Protein AF-0000000080329315 (afdb_homodimer)

Foldseek 3Di:
DDPLVVLLVVVVVLLPDPFQLLQVLQQLLLCVLVVLCVVLVDDLVRLCVVLVHDSVVNVCSNRSLDPAHDDLVSSLSSCVVSVPDPVSNVSSSSSNVSSRDDGPCVVDDCVLPPSQNVSVLSLQLQFQAKEKEEEAADPLLQADLLQQLLVLCVLCVPDDPVVSNVNSVVSPVSNCLCVDPSRHQYHYEYECVNLVDDTNHLVSSLVSLVSVLVSCPDPSYFYWYQYPPQPDADDDPFMKMWGHGPPSPQAIWIWGDDSPDIDIDRDNVVSVVVVVSSVSNQVNTDGRVVRSVVSVVSSCPPRNDD/DDPLVVLLVVVVVLLPDPFQLLQVLQQLLLCVLVVLCVVLVDDLVRLCVVLVHDSVVNVCSNRSLDPAHDDLVSSLSSCVVSVPDPVSNVSSSSSNVSSRDDGPCVVDDCVLPPSQNVSVLSLQLQFQAKEKEEEAADPLLQADLLQQLLVLCVLCVPDDPVVSNVNSVVSPVSNCLCVDPSRHQYHYEYECVNLVDDTNHLVSSLVSLVSVLVSCPPPSYFYWYQYPPQPDQDDDPFMKMWGHGPPSPQAIWIWGDDSPDIDIDRDNVVSVVVVVSSVSNQVNTDGRVVRSVVSVVSSCPPRNDD

pLDDT: mean 90.78, std 9.09, range [39.35, 98.6]

Nearest PDB structures (foldseek):
  3f52-assembly1_E  TM=7.637E-01  e=2.619E-02  Corynebacterium glutamicum
  2b5a-assembly1_A  TM=7.553E-01  e=3.337E-02  [Bacillus] caldolyticus
  8dtq-assembly1_B  TM=7.887E-01  e=7.981E-02  Staphylococcus aureus
  1r69-assembly1_A  TM=7.839E-01  e=3.414E-01  Phage 434
  3eus-assembly1_A  TM=7.585E-01  e=8.570E-01  Ruegeria pomeroyi

InterPro domains:
  IPR001387 Cro/C1-type, helix-turn-helix domain [PS50943] (33-89)
  IPR001387 Cro/C1-type, helix-turn-helix domain [SM00530] (32-89)
  IPR010982 Lambda repressor-like, DNA-binding domain superfamily [G3DSA:1.10.260.40] (23-92)
  IPR010982 Lambda repressor-like, DNA-binding domain superfamily [SSF47413] (23-92)
  IPR043917 Domain of unknown function DUF5753 [PF19054] (117-297)

Organism: NCBI:txid40318

Sequence (612 aa):
MSAASHRVSRLEPYLSRSEPAPTLLKMLVGVQLAGIREEAGLSQEQAARAAGFSAAKLSRIEAGKGRRPPAEADVRALLELYGADGHEASVLVALLQRAGEPGWWQRYDKRLMPEWFDRLVGLQEAAEAIRTFEIQYVPGLLQTRAYARAVVERGLPTASAAEAERRVELRMRRRELLLRPDAPRLWAIVDESVLLRVLGGAEVMREQLEHLVETARLPHVTVQIVPLDVTNASAPAIPVTYLRFGGLDLPDIVYLEHIRSAHFLEDREETEEYRVVLDRLADEALDPRASMALLRRTLKERYATRMSAASHRVSRLEPYLSRSEPAPTLLKMLVGVQLAGIREEAGLSQEQAARAAGFSAAKLSRIEAGKGRRPPAEADVRALLELYGADGHEASVLVALLQRAGEPGWWQRYDKRLMPEWFDRLVGLQEAAEAIRTFEIQYVPGLLQTRAYARAVVERGLPTASAAEAERRVELRMRRRELLLRPDAPRLWAIVDESVLLRVLGGAEVMREQLEHLVETARLPHVTVQIVPLDVTNASAPAIPVTYLRFGGLDLPDIVYLEHIRSAHFLEDREETEEYRVVLDRLADEALDPRASMALLRRTLKERYATR

Structure (mmCIF, N/CA/C/O backbone):
data_AF-0000000080329315-model_v1
#
loop_
_entity.id
_entity.type
_entity.pdbx_description
1 polymer 'DNA-binding protein'
#
loop_
_atom_site.group_PDB
_atom_site.id
_atom_site.type_symbol
_atom_site.label_atom_id
_atom_site.label_alt_id
_atom_site.label_comp_id
_atom_site.label_asym_id
_atom_site.label_entity_id
_atom_site.label_seq_id
_atom_site.pdbx_PDB_ins_code
_atom_site.Cartn_x
_atom_site.Cartn_y
_atom_site.Cartn_z
_atom_site.occupancy
_atom_site.B_iso_or_equiv
_atom_site.auth_seq_id
_atom_site.auth_comp_id
_atom_site.auth_asym_id
_atom_site.auth_atom_id
_atom_site.pdbx_PDB_model_num
ATOM 1 N N . MET A 1 1 ? 14.511 44.354 -3.21 1 39.35 1 MET A N 1
ATOM 2 C CA . MET A 1 1 ? 14.687 43.274 -2.244 1 39.35 1 MET A CA 1
ATOM 3 C C . MET A 1 1 ? 15.063 41.973 -2.945 1 39.35 1 MET A C 1
ATOM 5 O O . MET A 1 1 ? 14.362 41.529 -3.856 1 39.35 1 MET A O 1
ATOM 9 N N . SER A 1 2 ? 16.152 41.433 -2.776 1 49.77 2 SER A N 1
ATOM 10 C CA . SER A 1 2 ? 16.737 40.353 -3.564 1 49.77 2 SER A CA 1
ATOM 11 C C . SER A 1 2 ? 15.954 39.057 -3.392 1 49.77 2 SER A C 1
ATOM 13 O O . SER A 1 2 ? 15.238 38.884 -2.404 1 49.77 2 SER A O 1
ATOM 15 N N . ALA A 1 3 ? 15.842 38.483 -4.544 1 54.28 3 ALA A N 1
ATOM 16 C CA . ALA A 1 3 ? 15.158 37.192 -4.56 1 54.28 3 ALA A CA 1
ATOM 17 C C . ALA A 1 3 ? 15.454 36.399 -3.291 1 54.28 3 ALA A C 1
ATOM 19 O O . ALA A 1 3 ? 14.582 35.699 -2.77 1 54.28 3 ALA A O 1
ATOM 20 N N . ALA A 1 4 ? 16.644 36.574 -2.873 1 53.58 4 ALA A N 1
ATOM 21 C CA . ALA A 1 4 ? 17.122 35.906 -1.666 1 53.58 4 ALA A CA 1
ATOM 22 C C . ALA A 1 4 ? 16.378 36.406 -0.431 1 53.58 4 ALA A C 1
ATOM 24 O O . ALA A 1 4 ? 16.013 35.617 0.443 1 53.58 4 ALA A O 1
ATOM 25 N N . SER A 1 5 ? 16.128 37.657 -0.452 1 58.4 5 SER A N 1
ATOM 26 C CA . SER A 1 5 ? 15.444 38.286 0.673 1 58.4 5 SER A CA 1
ATOM 27 C C . SER A 1 5 ? 14.001 37.805 0.781 1 58.4 5 SER A C 1
ATOM 29 O O . SER A 1 5 ? 13.521 37.509 1.877 1 58.4 5 SER A O 1
ATOM 31 N N . HIS A 1 6 ? 13.457 37.517 -0.339 1 61.92 6 HIS A N 1
ATOM 32 C CA . HIS A 1 6 ? 12.05 37.133 -0.344 1 61.92 6 HIS A CA 1
ATOM 33 C C . HIS A 1 6 ? 11.873 35.683 0.094 1 61.92 6 HIS A C 1
ATOM 35 O O . HIS A 1 6 ? 10.933 35.361 0.824 1 61.92 6 HIS A O 1
ATOM 41 N N . ARG A 1 7 ? 12.928 34.876 -0.186 1 68.22 7 ARG A N 1
ATOM 42 C CA . ARG A 1 7 ? 12.85 33.462 0.166 1 68.22 7 ARG A CA 1
ATOM 43 C C . ARG A 1 7 ? 12.891 33.271 1.678 1 68.22 7 ARG A C 1
ATOM 45 O O . ARG A 1 7 ? 12.127 32.476 2.229 1 68.22 7 ARG A O 1
ATOM 52 N N . VAL A 1 8 ? 13.673 34.101 2.279 1 74.28 8 VAL A N 1
ATOM 53 C CA . VAL A 1 8 ? 13.91 33.881 3.702 1 74.28 8 VAL A CA 1
ATOM 54 C C . VAL A 1 8 ? 12.81 34.555 4.52 1 74.28 8 VAL A C 1
ATOM 56 O O . VAL A 1 8 ? 12.473 34.097 5.614 1 74.28 8 VAL A O 1
ATOM 59 N N . SER A 1 9 ? 12.203 35.612 3.941 1 76.39 9 SER A N 1
ATOM 60 C CA . SER A 1 9 ? 11.126 36.297 4.649 1 76.39 9 SER A CA 1
ATOM 61 C C . SER A 1 9 ? 9.944 35.365 4.894 1 76.39 9 SER A C 1
ATOM 63 O O . SER A 1 9 ? 9.311 35.421 5.95 1 76.39 9 SER A O 1
ATOM 65 N N . ARG A 1 10 ? 9.775 34.397 4.061 1 78.58 10 ARG A N 1
ATOM 66 C CA . ARG A 1 10 ? 8.651 33.472 4.159 1 78.58 10 ARG A CA 1
ATOM 67 C C . ARG A 1 10 ? 8.911 32.404 5.216 1 78.58 10 ARG A C 1
ATOM 69 O O . ARG A 1 10 ? 7.989 31.701 5.635 1 78.58 10 ARG A O 1
ATOM 76 N N . LEU A 1 11 ? 10.148 32.389 5.614 1 85.13 11 LEU A N 1
ATOM 77 C CA . LEU A 1 11 ? 10.522 31.346 6.564 1 85.13 11 LEU A CA 1
ATOM 78 C C . LEU A 1 11 ? 10.451 31.864 7.996 1 85.13 11 LEU A C 1
ATOM 80 O O . LEU A 1 11 ? 10.391 31.077 8.943 1 85.13 11 LEU A O 1
ATOM 84 N N . GLU A 1 12 ? 10.387 33.124 8.184 1 82.52 12 GLU A N 1
ATOM 85 C CA . GLU A 1 12 ? 10.507 33.752 9.497 1 82.52 12 GLU A CA 1
ATOM 86 C C . GLU A 1 12 ? 9.338 33.37 10.4 1 82.52 12 GLU A C 1
ATOM 88 O O . GLU A 1 12 ? 9.519 33.153 11.6 1 82.52 12 GLU A O 1
ATOM 93 N N . PRO A 1 13 ? 8.184 33.158 9.787 1 76.95 13 PRO A N 1
ATOM 94 C CA . PRO A 1 13 ? 7.067 32.757 10.645 1 76.95 13 PRO A CA 1
ATOM 95 C C . PRO A 1 13 ? 7.293 31.403 11.314 1 76.95 13 PRO A C 1
ATOM 97 O O . PRO A 1 13 ? 6.731 31.134 12.378 1 76.95 13 PRO A O 1
ATOM 100 N N . TYR A 1 14 ? 8.077 30.643 10.763 1 80.99 14 TYR A N 1
ATOM 101 C CA . TYR A 1 14 ? 8.305 29.307 11.302 1 80.99 14 TYR A CA 1
ATOM 102 C C . TYR A 1 14 ? 9.251 29.355 12.496 1 80.99 14 TYR A C 1
ATOM 104 O O . TYR A 1 14 ? 9.332 28.399 13.271 1 80.99 14 TYR A O 1
ATOM 112 N N . LEU A 1 15 ? 9.921 30.455 12.638 1 81.35 15 LEU A N 1
ATOM 113 C CA . LEU A 1 15 ? 10.82 30.634 13.773 1 81.35 15 LEU A CA 1
ATOM 114 C C . LEU A 1 15 ? 10.034 30.933 15.046 1 81.35 15 LEU A C 1
ATOM 116 O O . LEU A 1 15 ? 10.521 30.689 16.152 1 81.35 15 LEU A O 1
ATOM 120 N N . SER A 1 16 ? 8.789 31.344 14.829 1 78.55 16 SER A N 1
ATOM 121 C CA . SER A 1 16 ? 8.021 31.79 15.987 1 78.55 16 SER A CA 1
ATOM 122 C C . SER A 1 16 ? 6.867 30.839 16.285 1 78.55 16 SER A C 1
ATOM 124 O O . SER A 1 16 ? 6.056 31.099 17.176 1 78.55 16 SER A O 1
ATOM 126 N N . ARG A 1 17 ? 6.839 29.757 15.629 1 75.72 17 ARG A N 1
ATOM 127 C CA . ARG A 1 17 ? 5.762 28.804 15.88 1 75.72 17 ARG A CA 1
ATOM 128 C C . ARG A 1 17 ? 5.88 28.201 17.276 1 75.72 17 ARG A C 1
ATOM 130 O O . ARG A 1 17 ? 6.985 27.923 17.747 1 75.72 17 ARG A O 1
ATOM 137 N N . SER A 1 18 ? 4.699 28.102 17.94 1 73.66 18 SER A N 1
ATOM 138 C CA . SER A 1 18 ? 4.671 27.589 19.306 1 73.66 18 SER A CA 1
ATOM 139 C C . SER A 1 18 ? 5.143 26.14 19.362 1 73.66 18 SER A C 1
ATOM 141 O O . SER A 1 18 ? 5.931 25.772 20.236 1 73.66 18 SER A O 1
ATOM 143 N N . GLU A 1 19 ? 4.616 25.277 18.463 1 76.47 19 GLU A N 1
ATOM 144 C CA . GLU A 1 19 ? 5.043 23.881 18.439 1 76.47 19 GLU A CA 1
ATOM 145 C C . GLU A 1 19 ? 6.189 23.671 17.453 1 76.47 19 GLU A C 1
ATOM 147 O O . GLU A 1 19 ? 6.16 24.196 16.338 1 76.47 19 GLU A O 1
ATOM 152 N N . PRO A 1 20 ? 7.169 23.001 18.052 1 76.84 20 PRO A N 1
ATOM 153 C CA . PRO A 1 20 ? 8.246 22.712 17.102 1 76.84 20 PRO A CA 1
ATOM 154 C C . PRO A 1 20 ? 7.794 21.816 15.952 1 76.84 20 PRO A C 1
ATOM 156 O O . PRO A 1 20 ? 6.936 20.949 16.14 1 76.84 20 PRO A O 1
ATOM 159 N N . ALA A 1 21 ? 8.062 22.087 14.8 1 80.87 21 ALA A N 1
ATOM 160 C CA . ALA A 1 21 ? 7.826 21.298 13.593 1 80.87 21 ALA A CA 1
ATOM 161 C C . ALA A 1 21 ? 9.139 20.8 12.997 1 80.87 21 ALA A C 1
ATOM 163 O O . ALA A 1 21 ? 9.493 21.159 11.872 1 80.87 21 ALA A O 1
ATOM 164 N N . PRO A 1 22 ? 9.739 19.923 13.868 1 88.09 22 PRO A N 1
ATOM 165 C CA . PRO A 1 22 ? 11.104 19.56 13.48 1 88.09 22 PRO A CA 1
ATOM 166 C C . PRO A 1 22 ? 11.186 19.005 12.06 1 88.09 22 PRO A C 1
ATOM 168 O O . PRO A 1 22 ? 12.103 19.349 11.31 1 88.09 22 PRO A O 1
ATOM 171 N N . THR A 1 23 ? 10.242 18.16 11.692 1 87.14 23 THR A N 1
ATOM 172 C CA . THR A 1 23 ? 10.247 17.559 10.363 1 87.14 23 THR A CA 1
ATOM 173 C C . THR A 1 23 ? 10.141 18.633 9.284 1 87.14 23 THR A C 1
ATOM 175 O O . THR A 1 23 ? 10.916 18.635 8.325 1 87.14 23 THR A O 1
ATOM 178 N N . LEU A 1 24 ? 9.238 19.531 9.465 1 86.93 24 LEU A N 1
ATOM 179 C CA . LEU A 1 24 ? 9.058 20.628 8.519 1 86.93 24 LEU A CA 1
ATOM 180 C C . LEU A 1 24 ? 10.323 21.473 8.42 1 86.93 24 LEU A C 1
ATOM 182 O O . LEU A 1 24 ? 10.769 21.804 7.319 1 86.93 24 LEU A O 1
ATOM 186 N N . LEU A 1 25 ? 10.844 21.766 9.529 1 89.35 25 LEU A N 1
ATOM 187 C CA . LEU A 1 25 ? 11.987 22.672 9.568 1 89.35 25 LEU A CA 1
ATOM 188 C C . LEU A 1 25 ? 13.209 22.033 8.917 1 89.35 25 LEU A C 1
ATOM 190 O O . LEU A 1 25 ? 13.948 22.699 8.187 1 89.35 25 LEU A O 1
ATOM 194 N N . LYS A 1 26 ? 13.385 20.771 9.171 1 91.32 26 LYS A N 1
ATOM 195 C CA . LYS A 1 26 ? 14.466 20.065 8.488 1 91.32 26 LYS A CA 1
ATOM 196 C C . LYS A 1 26 ? 14.279 20.106 6.974 1 91.32 26 LYS A C 1
ATOM 198 O O . LYS A 1 26 ? 15.23 20.361 6.233 1 91.32 26 LYS A O 1
ATOM 203 N N . MET A 1 27 ? 13.114 19.896 6.57 1 89.48 27 MET A N 1
ATOM 204 C CA . MET A 1 27 ? 12.814 19.91 5.141 1 89.48 27 MET A CA 1
ATOM 205 C C . MET A 1 27 ? 13.034 21.3 4.553 1 89.48 27 MET A C 1
ATOM 207 O O . MET A 1 27 ? 13.591 21.436 3.463 1 89.48 27 MET A O 1
ATOM 211 N N . LEU A 1 28 ? 12.628 22.328 5.292 1 89.74 28 LEU A N 1
ATOM 212 C CA . LEU A 1 28 ? 12.766 23.705 4.83 1 89.74 28 LEU A CA 1
ATOM 213 C C . LEU A 1 28 ? 14.236 24.082 4.678 1 89.74 28 LEU A C 1
ATOM 215 O O . LEU A 1 28 ? 14.625 24.691 3.679 1 89.74 28 LEU A O 1
ATOM 219 N N . VAL A 1 29 ? 14.948 23.729 5.632 1 91.99 29 VAL A N 1
ATOM 220 C CA . VAL A 1 29 ? 16.378 24.008 5.554 1 91.99 29 VAL A CA 1
ATOM 221 C C . VAL A 1 29 ? 16.976 23.307 4.336 1 91.99 29 VAL A C 1
ATOM 223 O O . VAL A 1 29 ? 17.731 23.912 3.572 1 91.99 29 VAL A O 1
ATOM 226 N N . GLY A 1 30 ? 16.639 22.072 4.179 1 92.81 30 GLY A N 1
ATOM 227 C CA . GLY A 1 30 ? 17.136 21.307 3.047 1 92.81 30 GLY A CA 1
ATOM 228 C C . GLY A 1 30 ? 16.789 21.93 1.708 1 92.81 30 GLY A C 1
ATOM 229 O O . GLY A 1 30 ? 17.664 22.122 0.861 1 92.81 30 GLY A O 1
ATOM 230 N N . VAL A 1 31 ? 15.572 22.285 1.523 1 90.53 31 VAL A N 1
ATOM 231 C CA . VAL A 1 31 ? 15.104 22.849 0.261 1 90.53 31 VAL A CA 1
ATOM 232 C C . VAL A 1 31 ? 15.79 24.189 0.008 1 90.53 31 VAL A C 1
ATOM 234 O O . VAL A 1 31 ? 16.146 24.506 -1.13 1 90.53 31 VAL A O 1
ATOM 237 N N . GLN A 1 32 ? 15.955 24.947 1.022 1 91.75 32 GLN A N 1
ATOM 238 C CA . GLN A 1 32 ? 16.614 26.24 0.871 1 91.75 32 GLN A CA 1
ATOM 239 C C . GLN A 1 32 ? 18.082 26.069 0.493 1 91.75 32 GLN A C 1
ATOM 241 O O . GLN A 1 32 ? 18.6 26.8 -0.353 1 91.75 32 GLN A O 1
ATOM 246 N N . LEU A 1 33 ? 18.682 25.125 1.123 1 94.36 33 LEU A N 1
ATOM 247 C CA . LEU A 1 33 ? 20.07 24.847 0.773 1 94.36 33 LEU A CA 1
ATOM 248 C C . LEU A 1 33 ? 20.192 24.447 -0.693 1 94.36 33 LEU A C 1
ATOM 250 O O . LEU A 1 33 ? 21.079 24.929 -1.401 1 94.36 33 LEU A O 1
ATOM 254 N N . ALA A 1 34 ? 19.342 23.591 -1.074 1 93.71 34 ALA A N 1
ATOM 255 C CA . ALA A 1 34 ? 19.353 23.167 -2.471 1 93.71 34 ALA A CA 1
ATOM 256 C C . ALA A 1 34 ? 19.129 24.351 -3.406 1 93.71 34 ALA A C 1
ATOM 258 O O . ALA A 1 34 ? 19.79 24.466 -4.442 1 93.71 34 ALA A O 1
ATOM 259 N N . GLY A 1 35 ? 18.198 25.194 -3.046 1 91.32 35 GLY A N 1
ATOM 260 C CA . GLY A 1 35 ? 17.93 26.376 -3.849 1 91.32 35 GLY A CA 1
ATOM 261 C C . GLY A 1 35 ? 19.132 27.294 -3.979 1 91.32 35 GLY A C 1
ATOM 262 O O . GLY A 1 35 ? 19.456 27.748 -5.078 1 91.32 35 GLY A O 1
ATOM 263 N N . ILE A 1 36 ? 19.734 27.535 -2.893 1 93.68 36 ILE A N 1
ATOM 264 C CA . ILE A 1 36 ? 20.905 28.405 -2.891 1 93.68 36 ILE A CA 1
ATOM 265 C C . ILE A 1 36 ? 22.028 27.761 -3.699 1 93.68 36 ILE A C 1
ATOM 267 O O . ILE A 1 36 ? 22.756 28.448 -4.42 1 93.68 36 ILE A O 1
ATOM 271 N N . ARG A 1 37 ? 22.132 26.476 -3.554 1 96.39 37 ARG A N 1
ATOM 272 C CA . ARG A 1 37 ? 23.128 25.751 -4.336 1 96.39 37 ARG A CA 1
ATOM 273 C C . ARG A 1 37 ? 22.905 25.955 -5.831 1 96.39 37 ARG A C 1
ATOM 275 O O . ARG A 1 37 ? 23.85 26.232 -6.573 1 96.39 37 ARG A O 1
ATOM 282 N N . GLU A 1 38 ? 21.737 25.801 -6.194 1 94.85 38 GLU A N 1
ATOM 283 C CA . GLU A 1 38 ? 21.393 25.945 -7.605 1 94.85 38 GLU A CA 1
ATOM 284 C C . GLU A 1 38 ? 21.65 27.368 -8.094 1 94.85 38 GLU A C 1
ATOM 286 O O . GLU A 1 38 ? 22.106 27.57 -9.221 1 94.85 38 GLU A O 1
ATOM 291 N N . GLU A 1 39 ? 21.347 28.303 -7.299 1 93.26 39 GLU A N 1
ATOM 292 C CA . GLU A 1 39 ? 21.592 29.702 -7.638 1 93.26 39 GLU A CA 1
ATOM 293 C C . GLU A 1 39 ? 23.085 29.978 -7.795 1 93.26 39 GLU A C 1
ATOM 295 O O . GLU A 1 39 ? 23.483 30.837 -8.586 1 93.26 39 GLU A O 1
ATOM 300 N N . ALA A 1 40 ? 23.826 29.251 -7.045 1 95.01 40 ALA A N 1
ATOM 301 C CA . ALA A 1 40 ? 25.279 29.385 -7.11 1 95.01 40 ALA A CA 1
ATOM 302 C C . ALA A 1 40 ? 25.846 28.639 -8.314 1 95.01 40 ALA A C 1
ATOM 304 O O . ALA A 1 40 ? 27.054 28.674 -8.562 1 95.01 40 ALA A O 1
ATOM 305 N N . GLY A 1 41 ? 24.984 27.817 -8.992 1 96.14 41 GLY A N 1
ATOM 306 C CA . GLY A 1 41 ? 25.391 27.135 -10.21 1 96.14 41 GLY A CA 1
ATOM 307 C C . GLY A 1 41 ? 26.111 25.825 -9.948 1 96.14 41 GLY A C 1
ATOM 308 O O . GLY A 1 41 ? 26.892 25.363 -10.782 1 96.14 41 GLY A O 1
ATOM 309 N N . LEU A 1 42 ? 25.903 25.291 -8.826 1 96.93 42 LEU A N 1
ATOM 310 C CA . LEU A 1 42 ? 26.594 24.054 -8.478 1 96.93 42 LEU A CA 1
ATOM 311 C C . LEU A 1 42 ? 25.643 22.864 -8.543 1 96.93 42 LEU A C 1
ATOM 313 O O . LEU A 1 42 ? 24.485 22.966 -8.131 1 96.93 42 LEU A O 1
ATOM 317 N N . SER A 1 43 ? 26.139 21.816 -9.079 1 96.81 43 SER A N 1
ATOM 318 C CA . SER A 1 43 ? 25.429 20.549 -8.936 1 96.81 43 SER A CA 1
ATOM 319 C C . SER A 1 43 ? 25.622 19.961 -7.542 1 96.81 43 SER A C 1
ATOM 321 O O . SER A 1 43 ? 26.496 20.402 -6.793 1 96.81 43 SER A O 1
ATOM 323 N N . GLN A 1 44 ? 24.798 19.037 -7.231 1 95.7 44 GLN A N 1
ATOM 324 C CA . GLN A 1 44 ? 24.925 18.384 -5.933 1 95.7 44 GLN A CA 1
ATOM 325 C C . GLN A 1 44 ? 26.275 17.686 -5.797 1 95.7 44 GLN A C 1
ATOM 327 O O . GLN A 1 44 ? 26.898 17.731 -4.734 1 95.7 44 GLN A O 1
ATOM 332 N N . GLU A 1 45 ? 26.702 17.111 -6.874 1 95.45 45 GLU A N 1
ATOM 333 C CA . GLU A 1 45 ? 27.987 16.419 -6.865 1 95.45 45 GLU A CA 1
ATOM 334 C C . GLU A 1 45 ? 29.14 17.398 -6.663 1 95.45 45 GLU A C 1
ATOM 336 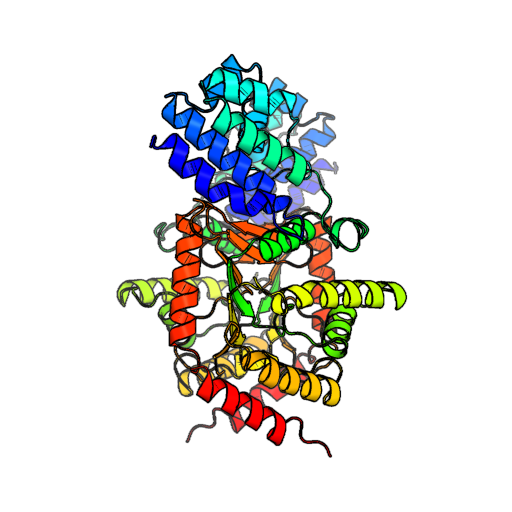O O . GLU A 1 45 ? 30.055 17.135 -5.88 1 95.45 45 GLU A O 1
ATOM 341 N N . GLN A 1 46 ? 29.086 18.44 -7.35 1 96.95 46 GLN A N 1
ATOM 342 C CA . GLN A 1 46 ? 30.11 19.473 -7.228 1 96.95 46 GLN A CA 1
ATOM 343 C C . GLN A 1 46 ? 30.155 20.037 -5.811 1 96.95 46 GLN A C 1
ATOM 345 O O . GLN A 1 46 ? 31.235 20.22 -5.245 1 96.95 46 GLN A O 1
ATOM 350 N N . ALA A 1 47 ? 29.031 20.292 -5.299 1 97.78 47 ALA A N 1
ATOM 351 C CA . ALA A 1 47 ? 28.937 20.868 -3.96 1 97.78 47 ALA A CA 1
ATOM 352 C C . ALA A 1 47 ? 29.46 19.896 -2.906 1 97.78 47 ALA A C 1
ATOM 354 O O . ALA A 1 47 ? 30.172 20.297 -1.982 1 97.78 47 ALA A O 1
ATOM 355 N N . ALA A 1 48 ? 29.034 18.65 -2.995 1 97.63 48 ALA A N 1
ATOM 356 C CA . ALA A 1 48 ? 29.488 17.639 -2.043 1 97.63 48 ALA A CA 1
ATOM 357 C C . ALA A 1 48 ? 31.012 17.551 -2.022 1 97.63 48 ALA A C 1
ATOM 359 O O . ALA A 1 48 ? 31.625 17.564 -0.952 1 97.63 48 ALA A O 1
ATOM 360 N N . ARG A 1 49 ? 31.607 17.477 -3.191 1 96.74 49 ARG A N 1
ATOM 361 C CA . ARG A 1 49 ? 33.06 17.411 -3.318 1 96.74 49 ARG A CA 1
ATOM 362 C C . ARG A 1 49 ? 33.72 18.636 -2.694 1 96.74 49 ARG A C 1
ATOM 364 O O . ARG A 1 49 ? 34.685 18.51 -1.937 1 96.74 49 ARG A O 1
ATOM 371 N N . ALA A 1 50 ? 33.206 19.777 -2.971 1 97.28 50 ALA A N 1
ATOM 372 C CA . ALA A 1 50 ? 33.778 21.031 -2.487 1 97.28 50 ALA A CA 1
ATOM 373 C C . ALA A 1 50 ? 33.669 21.134 -0.969 1 97.28 50 ALA A C 1
ATOM 375 O O . ALA A 1 50 ? 34.541 21.713 -0.316 1 97.28 50 ALA A O 1
ATOM 376 N N . ALA A 1 51 ? 32.618 20.605 -0.405 1 97.05 51 ALA A N 1
ATOM 377 C CA . ALA A 1 51 ? 32.377 20.675 1.034 1 97.05 51 ALA A CA 1
ATOM 378 C C . ALA A 1 51 ? 33.043 19.509 1.759 1 97.05 51 ALA A C 1
ATOM 380 O O . ALA A 1 51 ? 33.022 19.443 2.991 1 97.05 51 ALA A O 1
ATOM 381 N N . GLY A 1 52 ? 33.54 18.525 0.982 1 96.99 52 GLY A N 1
ATOM 382 C CA . GLY A 1 52 ? 34.128 17.34 1.585 1 96.99 52 GLY A CA 1
ATOM 383 C C . GLY A 1 52 ? 33.095 16.337 2.06 1 96.99 52 GLY A C 1
ATOM 384 O O . GLY A 1 52 ? 33.312 15.636 3.051 1 96.99 52 GLY A O 1
ATOM 385 N N . PHE A 1 53 ? 31.935 16.36 1.508 1 96.84 53 PHE A N 1
ATOM 386 C CA . PHE A 1 53 ? 30.845 15.462 1.872 1 96.84 53 PHE A CA 1
ATOM 387 C C . PHE A 1 53 ? 30.737 14.312 0.877 1 96.84 53 PHE A C 1
ATOM 389 O O . PHE A 1 53 ? 31.159 14.438 -0.274 1 96.84 53 PHE A O 1
ATOM 396 N N . SER A 1 54 ? 30.269 13.243 1.3 1 95.52 54 SER A N 1
ATOM 397 C CA . SER A 1 54 ? 29.773 12.257 0.346 1 95.52 54 SER A CA 1
ATOM 398 C C . SER A 1 54 ? 28.504 12.746 -0.344 1 95.52 54 SER A C 1
ATOM 400 O O . SER A 1 54 ? 27.758 13.554 0.215 1 95.52 54 SER A O 1
ATOM 402 N N . ALA A 1 55 ? 28.278 12.263 -1.519 1 93.37 55 ALA A N 1
ATOM 403 C CA . ALA A 1 55 ? 27.052 12.591 -2.242 1 93.37 55 ALA A CA 1
ATOM 404 C C . ALA A 1 55 ? 25.818 12.215 -1.428 1 93.37 55 ALA A C 1
ATOM 406 O O . ALA A 1 55 ? 24.83 12.953 -1.41 1 93.37 55 ALA A O 1
ATOM 407 N N . ALA A 1 56 ? 25.908 11.116 -0.735 1 90.87 56 ALA A N 1
ATOM 408 C CA . ALA A 1 56 ? 24.793 10.633 0.076 1 90.87 56 ALA A CA 1
ATOM 409 C C . ALA A 1 56 ? 24.514 11.576 1.242 1 90.87 56 ALA A C 1
ATOM 411 O O . ALA A 1 56 ? 23.355 11.841 1.571 1 90.87 56 ALA A O 1
ATOM 412 N N . LYS A 1 57 ? 25.531 11.988 1.796 1 94.19 57 LYS A N 1
ATOM 413 C CA . LYS A 1 57 ? 25.374 12.908 2.919 1 94.19 57 LYS A CA 1
ATOM 414 C C . LYS A 1 57 ? 24.674 14.192 2.484 1 94.19 57 LYS A C 1
ATOM 416 O O . LYS A 1 57 ? 23.722 14.636 3.129 1 94.19 57 LYS A O 1
ATOM 421 N N . LEU A 1 58 ? 25.126 14.812 1.419 1 96.36 58 LEU A N 1
ATOM 422 C CA . LEU A 1 58 ? 24.523 16.061 0.965 1 96.36 58 LEU A CA 1
ATOM 423 C C . LEU A 1 58 ? 23.078 15.839 0.529 1 96.36 58 LEU A C 1
ATOM 425 O O . LEU A 1 58 ? 22.206 16.663 0.815 1 96.36 58 LEU A O 1
ATOM 429 N N . SER A 1 59 ? 22.898 14.731 -0.105 1 94.45 59 SER A N 1
ATOM 430 C CA . SER A 1 59 ? 21.538 14.415 -0.53 1 94.45 59 SER A CA 1
ATOM 431 C C . SER A 1 59 ? 20.593 14.321 0.663 1 94.45 59 SER A C 1
ATOM 433 O O . SER A 1 59 ? 19.479 14.846 0.623 1 94.45 59 SER A O 1
ATOM 435 N N . ARG A 1 60 ? 21.005 13.745 1.658 1 92.29 60 ARG A N 1
ATOM 436 C CA . ARG A 1 60 ? 20.199 13.591 2.865 1 92.29 60 ARG A CA 1
ATOM 437 C C . ARG A 1 60 ? 19.927 14.941 3.518 1 92.29 60 ARG A C 1
ATOM 439 O O . ARG A 1 60 ? 18.811 15.203 3.974 1 92.29 60 ARG A O 1
ATOM 446 N N . ILE A 1 61 ? 20.926 15.722 3.527 1 94.21 61 ILE A N 1
ATOM 447 C CA . ILE A 1 61 ? 20.788 17.048 4.12 1 94.21 61 ILE A CA 1
ATOM 448 C C . ILE A 1 61 ? 19.758 17.859 3.337 1 94.21 61 ILE A C 1
ATOM 450 O O . ILE A 1 61 ? 18.861 18.468 3.925 1 94.21 61 ILE A O 1
ATOM 454 N N . GLU A 1 62 ? 19.845 17.792 2.052 1 93.96 62 GLU A N 1
ATOM 455 C CA . GLU A 1 62 ? 18.966 18.599 1.211 1 93.96 62 GLU A CA 1
ATOM 456 C C . GLU A 1 62 ? 17.551 18.026 1.183 1 93.96 62 GLU A C 1
ATOM 458 O O . GLU A 1 62 ? 16.593 18.739 0.877 1 93.96 62 GLU A O 1
ATOM 463 N N . ALA A 1 63 ? 17.475 16.765 1.474 1 88.74 63 ALA A N 1
ATOM 464 C CA . ALA A 1 63 ? 16.159 16.13 1.494 1 88.74 63 ALA A CA 1
ATOM 465 C C . ALA A 1 63 ? 15.462 16.354 2.833 1 88.74 63 ALA A C 1
ATOM 467 O O . ALA A 1 63 ? 14.237 16.247 2.928 1 88.74 63 ALA A O 1
ATOM 468 N N . GLY A 1 64 ? 16.199 16.648 3.81 1 88.38 64 GLY A N 1
ATOM 469 C CA . GLY A 1 64 ? 15.645 16.876 5.135 1 88.38 64 GLY A CA 1
ATOM 470 C C . GLY A 1 64 ? 15.006 15.638 5.736 1 88.38 64 GLY A C 1
ATOM 471 O O . GLY A 1 64 ? 14.033 15.738 6.486 1 88.38 64 GLY A O 1
ATOM 472 N N . LYS A 1 65 ? 15.387 14.421 5.403 1 79.71 65 LYS A N 1
ATOM 473 C CA . LYS A 1 65 ? 14.668 13.2 5.757 1 79.71 65 LYS A CA 1
ATOM 474 C C . LYS A 1 65 ? 15.322 12.503 6.947 1 79.71 65 LYS A C 1
ATOM 476 O O . LYS A 1 65 ? 14.807 11.5 7.445 1 79.71 65 LYS A O 1
ATOM 481 N N . GLY A 1 66 ? 16.284 13.03 7.526 1 77.82 66 GLY A N 1
ATOM 482 C CA . GLY A 1 66 ? 16.945 12.378 8.644 1 77.82 66 GLY A CA 1
ATOM 483 C C . GLY A 1 66 ? 16.183 12.511 9.949 1 77.82 66 GLY A C 1
ATOM 484 O O . GLY A 1 66 ? 15.361 13.417 10.104 1 77.82 66 GLY A O 1
ATOM 485 N N . ARG A 1 67 ? 16.358 11.546 10.811 1 76.64 67 ARG A N 1
ATOM 486 C CA . ARG A 1 67 ? 15.753 11.6 12.138 1 76.64 67 ARG A CA 1
ATOM 487 C C . ARG A 1 67 ? 16.248 12.813 12.917 1 76.64 67 ARG A C 1
ATOM 489 O O . ARG A 1 67 ? 15.481 13.445 13.646 1 76.64 67 ARG A O 1
ATOM 496 N N . ARG A 1 68 ? 17.518 13.087 12.68 1 85.3 68 ARG A N 1
ATOM 497 C CA . ARG A 1 68 ? 18.12 14.256 13.313 1 85.3 68 ARG A CA 1
ATOM 498 C C . ARG A 1 68 ? 18.48 15.315 12.277 1 85.3 68 ARG A C 1
ATOM 500 O O . ARG A 1 68 ? 18.743 14.991 11.117 1 85.3 68 ARG A O 1
ATOM 507 N N . PRO A 1 69 ? 18.419 16.584 12.692 1 91.34 69 PRO A N 1
ATOM 508 C CA . PRO A 1 69 ? 18.891 17.624 11.775 1 91.34 69 PRO A CA 1
ATOM 509 C C . PRO A 1 69 ? 20.381 17.504 11.464 1 91.34 69 PRO A C 1
ATOM 511 O O . PRO A 1 69 ? 21.133 16.917 12.246 1 91.34 69 PRO A O 1
ATOM 514 N N . PRO A 1 70 ? 20.704 17.967 10.371 1 93.28 70 PRO A N 1
ATOM 515 C CA . PRO A 1 70 ? 22.14 17.99 10.083 1 93.28 70 PRO A CA 1
ATOM 516 C C . PRO A 1 70 ? 22.927 18.846 11.074 1 93.28 70 PRO A C 1
ATOM 518 O O . PRO A 1 70 ? 22.355 19.722 11.728 1 93.28 70 PRO A O 1
ATOM 521 N N . ALA A 1 71 ? 24.158 18.573 11.155 1 94.94 71 ALA A N 1
ATOM 522 C CA . ALA A 1 71 ? 25.021 19.356 12.035 1 94.94 71 ALA A CA 1
ATOM 523 C C . ALA A 1 71 ? 25.1 20.809 11.574 1 94.94 71 ALA A C 1
ATOM 525 O O . ALA A 1 71 ? 25.199 21.082 10.376 1 94.94 71 ALA A O 1
ATOM 526 N N . GLU A 1 72 ? 25.04 21.668 12.573 1 96.23 72 GLU A N 1
ATOM 527 C CA . GLU A 1 72 ? 25.092 23.094 12.267 1 96.23 72 GLU A CA 1
ATOM 528 C C . GLU A 1 72 ? 26.356 23.446 11.488 1 96.23 72 GLU A C 1
ATOM 530 O O . GLU A 1 72 ? 26.314 24.253 10.557 1 96.23 72 GLU A O 1
ATOM 535 N N . ALA A 1 73 ? 27.431 22.855 11.831 1 96.6 73 ALA A N 1
ATOM 536 C CA . ALA A 1 73 ? 28.702 23.116 11.162 1 96.6 73 ALA A CA 1
ATOM 537 C C . ALA A 1 73 ? 28.618 22.782 9.675 1 96.6 73 ALA A C 1
ATOM 539 O O . ALA A 1 73 ? 29.179 23.495 8.84 1 96.6 73 ALA A O 1
ATOM 540 N N . ASP A 1 74 ? 27.994 21.732 9.397 1 97.1 74 ASP A N 1
ATOM 541 C CA . ASP A 1 74 ? 27.843 21.325 8.003 1 97.1 74 ASP A CA 1
ATOM 542 C C . ASP A 1 74 ? 26.997 22.331 7.226 1 97.1 74 ASP A C 1
ATOM 544 O O . ASP A 1 74 ? 27.341 22.701 6.101 1 97.1 74 ASP A O 1
ATOM 548 N N . VAL A 1 75 ? 25.928 22.765 7.834 1 97.24 75 VAL A N 1
ATOM 549 C CA . VAL A 1 75 ? 25.032 23.712 7.177 1 97.24 75 VAL A CA 1
ATOM 550 C C . VAL A 1 75 ? 25.754 25.04 6.961 1 97.24 75 VAL A C 1
ATOM 552 O O . VAL A 1 75 ? 25.654 25.64 5.888 1 97.24 75 VAL A O 1
ATOM 555 N N . ARG A 1 76 ? 26.526 25.439 7.911 1 96.84 76 ARG A N 1
ATOM 556 C CA . ARG A 1 76 ? 27.29 26.676 7.78 1 96.84 76 ARG A CA 1
ATOM 557 C C . ARG A 1 76 ? 28.323 26.565 6.663 1 96.84 76 ARG A C 1
ATOM 559 O O . ARG A 1 76 ? 28.526 27.514 5.902 1 96.84 76 ARG A O 1
ATOM 566 N N . ALA A 1 77 ? 28.907 25.454 6.615 1 97.21 77 ALA A N 1
ATOM 567 C CA . ALA A 1 77 ? 29.888 25.223 5.558 1 97.21 77 ALA A CA 1
ATOM 568 C C . ALA A 1 77 ? 29.242 25.324 4.179 1 97.21 77 ALA A C 1
ATOM 570 O O . ALA A 1 77 ? 29.814 25.915 3.261 1 97.21 77 ALA A O 1
ATOM 571 N N . LEU A 1 78 ? 28.118 24.775 4.089 1 97.61 78 LEU A N 1
ATOM 572 C CA . LEU A 1 78 ? 27.412 24.813 2.813 1 97.61 78 LEU A CA 1
ATOM 573 C C . LEU A 1 78 ? 26.975 26.235 2.476 1 97.61 78 LEU A C 1
ATOM 575 O O . LEU A 1 78 ? 27.1 26.672 1.33 1 97.61 78 LEU A O 1
ATOM 579 N N . LEU A 1 79 ? 26.469 26.91 3.47 1 96.98 79 LEU A N 1
ATOM 580 C CA . LEU A 1 79 ? 26.019 28.28 3.245 1 96.98 79 LEU A CA 1
ATOM 581 C C . LEU A 1 79 ? 27.18 29.168 2.81 1 96.98 79 LEU A C 1
ATOM 583 O O . LEU A 1 79 ? 27.019 30.021 1.933 1 96.98 79 LEU A O 1
ATOM 587 N N . GLU A 1 80 ? 28.29 28.95 3.366 1 96.8 80 GLU A N 1
ATOM 588 C CA . GLU A 1 80 ? 29.492 29.68 2.971 1 96.8 80 GLU A CA 1
ATOM 589 C C . GLU A 1 80 ? 29.904 29.332 1.543 1 96.8 80 GLU A C 1
ATOM 591 O O . GLU A 1 80 ? 30.2 30.222 0.743 1 96.8 80 GLU A O 1
ATOM 596 N N . LEU A 1 81 ? 29.883 28.094 1.31 1 97.06 81 LEU A N 1
ATOM 597 C CA . LEU A 1 81 ? 30.254 27.621 -0.019 1 97.06 81 LEU A CA 1
ATOM 598 C C . LEU A 1 81 ? 29.344 28.224 -1.084 1 97.06 81 LEU A C 1
ATOM 600 O O . LEU A 1 81 ? 29.802 28.57 -2.175 1 97.06 81 LEU A O 1
ATOM 604 N N . TYR A 1 82 ? 28.063 28.334 -0.739 1 97.11 82 TYR A N 1
ATOM 605 C CA . TYR A 1 82 ? 27.072 28.78 -1.712 1 97.11 82 TYR A CA 1
ATOM 606 C C . TYR A 1 82 ? 27.048 30.301 -1.807 1 97.11 82 TYR A C 1
ATOM 608 O O . TYR A 1 82 ? 26.396 30.864 -2.69 1 97.11 82 TYR A O 1
ATOM 616 N N . GLY A 1 83 ? 27.683 30.977 -0.86 1 94.73 83 GLY A N 1
ATOM 617 C CA . GLY A 1 83 ? 27.724 32.43 -0.877 1 94.73 83 GLY A CA 1
ATOM 618 C C . GLY A 1 83 ? 26.45 33.069 -0.359 1 94.73 83 GLY A C 1
ATOM 619 O O . GLY A 1 83 ? 26.024 34.113 -0.859 1 94.73 83 GLY A O 1
ATOM 620 N N . ALA A 1 84 ? 25.846 32.386 0.563 1 93.56 84 ALA A N 1
ATOM 621 C CA . ALA A 1 84 ? 24.632 32.945 1.152 1 93.56 84 ALA A CA 1
ATOM 622 C C . ALA A 1 84 ? 24.936 34.223 1.928 1 93.56 84 ALA A C 1
ATOM 624 O O . ALA A 1 84 ? 25.964 34.317 2.603 1 93.56 84 ALA A O 1
ATOM 625 N N . ASP A 1 85 ? 24.031 35.116 1.808 1 89.98 85 ASP A N 1
ATOM 626 C CA . ASP A 1 85 ? 24.257 36.347 2.558 1 89.98 85 ASP A CA 1
ATOM 627 C C . ASP A 1 85 ? 24.038 36.128 4.053 1 89.98 85 ASP A C 1
ATOM 629 O O . ASP A 1 85 ? 23.484 35.104 4.461 1 89.98 85 ASP A O 1
ATOM 633 N N . GLY A 1 86 ? 24.499 37.065 4.869 1 90.54 86 GLY A N 1
ATOM 634 C CA . GLY A 1 86 ? 24.486 36.945 6.318 1 90.54 86 GLY A CA 1
ATOM 635 C C . GLY A 1 86 ? 23.096 36.735 6.888 1 90.54 86 GLY A C 1
ATOM 636 O O . GLY A 1 86 ? 22.91 35.931 7.803 1 90.54 86 GLY A O 1
ATOM 637 N N . HIS A 1 87 ? 22.155 37.437 6.331 1 90.97 87 HIS A N 1
ATOM 638 C CA . HIS A 1 87 ? 20.792 37.327 6.839 1 90.97 87 HIS A CA 1
ATOM 639 C C . HIS A 1 87 ? 20.189 35.965 6.508 1 90.97 87 HIS A C 1
ATOM 641 O O . HIS A 1 87 ? 19.62 35.305 7.381 1 90.97 87 HIS A O 1
ATOM 647 N N . GLU A 1 88 ? 20.362 35.573 5.287 1 90.54 88 GLU A N 1
ATOM 648 C CA . GLU A 1 88 ? 19.882 34.264 4.852 1 90.54 88 GLU A CA 1
ATOM 649 C C . GLU A 1 88 ? 20.496 33.145 5.687 1 90.54 88 GLU A C 1
ATOM 651 O O . GLU A 1 88 ? 19.791 32.24 6.137 1 90.54 88 GLU A O 1
ATOM 656 N N . ALA A 1 89 ? 21.701 33.22 5.889 1 93.89 89 ALA A N 1
ATOM 657 C CA . ALA A 1 89 ? 22.411 32.211 6.671 1 93.89 89 ALA A CA 1
ATOM 658 C C . ALA A 1 89 ? 21.91 32.179 8.111 1 93.89 89 ALA A C 1
ATOM 660 O O . ALA A 1 89 ? 21.684 31.104 8.673 1 93.89 89 ALA A O 1
ATOM 661 N N . SER A 1 90 ? 21.718 33.341 8.638 1 94.21 90 SER A N 1
ATOM 662 C CA . SER A 1 90 ? 21.277 33.426 10.026 1 94.21 90 SER A CA 1
ATOM 663 C C . SER A 1 90 ? 19.891 32.816 10.204 1 94.21 90 SER A C 1
ATOM 665 O O . SER A 1 90 ? 19.639 32.108 11.181 1 94.21 90 SER A O 1
ATOM 667 N N . VAL A 1 91 ? 19.054 33.066 9.277 1 92.68 91 VAL A N 1
ATOM 668 C CA . VAL A 1 91 ? 17.694 32.542 9.341 1 92.68 91 VAL A CA 1
ATOM 669 C C . VAL A 1 91 ? 17.72 31.019 9.227 1 92.68 91 VAL A C 1
ATOM 671 O O . VAL A 1 91 ? 17.059 30.321 9.998 1 92.68 91 VAL A O 1
ATOM 674 N N . LEU A 1 92 ? 18.502 30.514 8.312 1 94.07 92 LEU A N 1
ATOM 675 C CA . LEU A 1 92 ? 18.547 29.074 8.085 1 94.07 92 LEU A CA 1
ATOM 676 C C . LEU A 1 92 ? 19.165 28.355 9.28 1 94.07 92 LEU A C 1
ATOM 678 O O . LEU A 1 92 ? 18.712 27.273 9.661 1 94.07 92 LEU A O 1
ATOM 682 N N . VAL A 1 93 ? 20.108 28.95 9.874 1 95.24 93 VAL A N 1
ATOM 683 C CA . VAL A 1 93 ? 20.735 28.365 11.055 1 95.24 93 VAL A CA 1
ATOM 684 C C . VAL A 1 93 ? 19.752 28.378 12.223 1 95.24 93 VAL A C 1
ATOM 686 O O . VAL A 1 93 ? 19.68 27.417 12.992 1 95.24 93 VAL A O 1
ATOM 689 N N . ALA A 1 94 ? 19.026 29.437 12.334 1 94.16 94 ALA A N 1
ATOM 690 C CA . ALA A 1 94 ? 18.008 29.51 13.379 1 94.16 94 ALA A CA 1
ATOM 691 C C . ALA A 1 94 ? 16.941 28.438 13.18 1 94.16 94 ALA A C 1
ATOM 693 O O . ALA A 1 94 ? 16.506 27.8 14.142 1 94.16 94 ALA A O 1
ATOM 694 N N . LEU A 1 95 ? 16.559 28.235 11.957 1 92.42 95 LEU A N 1
ATOM 695 C CA . LEU A 1 95 ? 15.589 27.191 11.645 1 92.42 95 LEU A CA 1
ATOM 696 C C . LEU A 1 95 ? 16.143 25.813 11.988 1 92.42 95 LEU A C 1
ATOM 698 O O . LEU A 1 95 ? 15.424 24.965 12.521 1 92.42 95 LEU A O 1
ATOM 702 N N . LEU A 1 96 ? 17.375 25.67 11.708 1 93.99 96 LEU A N 1
ATOM 703 C CA . LEU A 1 96 ? 18.04 24.405 12.001 1 93.99 96 LEU A CA 1
ATOM 704 C C . LEU A 1 96 ? 18.059 24.136 13.502 1 93.99 96 LEU A C 1
ATOM 706 O O . LEU A 1 96 ? 17.818 23.007 13.937 1 93.99 96 LEU A O 1
ATOM 710 N N . GLN A 1 97 ? 18.336 25.115 14.263 1 93.02 97 GLN A N 1
ATOM 711 C CA . GLN A 1 97 ? 18.362 24.983 15.716 1 93.02 97 GLN A CA 1
ATOM 712 C C . GLN A 1 97 ? 16.982 24.625 16.26 1 93.02 97 GLN A C 1
ATOM 714 O O . GLN A 1 97 ? 16.857 23.759 17.129 1 93.02 97 GLN A O 1
ATOM 719 N N . ARG A 1 98 ? 16.032 25.206 15.685 1 91.35 98 ARG A N 1
ATOM 720 C CA . ARG A 1 98 ? 14.666 24.888 16.088 1 91.35 98 ARG A CA 1
ATOM 721 C C . ARG A 1 98 ? 14.29 23.468 15.678 1 91.35 98 ARG A C 1
ATOM 723 O O . ARG A 1 98 ? 13.54 22.791 16.383 1 91.35 98 ARG A O 1
ATOM 730 N N . ALA A 1 99 ? 14.788 23.069 14.526 1 91.11 99 ALA A N 1
ATOM 731 C CA . ALA A 1 99 ? 14.524 21.719 14.034 1 91.11 99 ALA A CA 1
ATOM 732 C C . ALA A 1 99 ? 15.06 20.668 15.001 1 91.11 99 ALA A C 1
ATOM 734 O O . ALA A 1 99 ? 14.651 19.506 14.953 1 91.11 99 ALA A O 1
ATOM 735 N N . GLY A 1 100 ? 15.946 21.075 15.826 1 89.54 100 GLY A N 1
ATOM 736 C CA . GLY A 1 100 ? 16.528 20.171 16.805 1 89.54 100 GLY A CA 1
ATOM 737 C C . GLY A 1 100 ? 15.645 19.957 18.02 1 89.54 100 GLY A C 1
ATOM 738 O O . GLY A 1 100 ? 15.881 19.043 18.813 1 89.54 100 GLY A O 1
ATOM 739 N N . GLU A 1 101 ? 14.66 20.791 18.168 1 89.5 101 GLU A N 1
ATOM 740 C CA . GLU A 1 101 ? 13.722 20.631 19.275 1 89.5 101 GLU A CA 1
ATOM 741 C C . GLU A 1 101 ? 12.778 19.457 19.033 1 89.5 101 GLU A C 1
ATOM 743 O O . GLU A 1 101 ? 12.211 19.323 17.946 1 89.5 101 GLU A O 1
ATOM 748 N N . PRO A 1 102 ?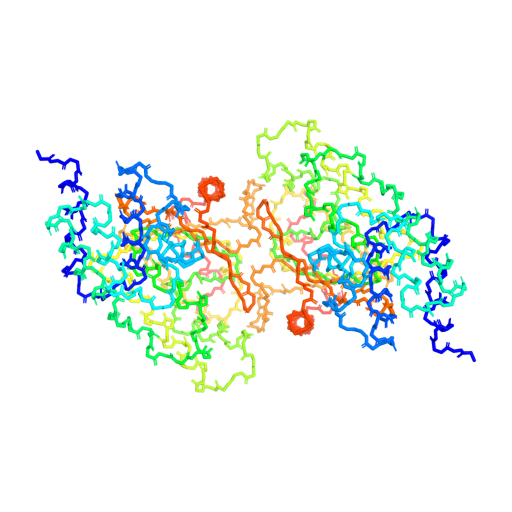 12.677 18.616 20.068 1 87.44 102 PRO A N 1
ATOM 749 C CA . PRO A 1 102 ? 11.84 17.429 19.875 1 87.44 102 PRO A CA 1
ATOM 750 C C . PRO A 1 102 ? 10.351 17.761 19.812 1 87.44 102 PRO A C 1
ATOM 752 O O . PRO A 1 102 ? 9.88 18.645 20.533 1 87.44 102 PRO A O 1
ATOM 755 N N . GLY A 1 103 ? 9.665 17.182 18.916 1 87.21 103 GLY A N 1
ATOM 756 C CA . GLY A 1 103 ? 8.212 17.225 18.947 1 87.21 103 GLY A CA 1
ATOM 757 C C . GLY A 1 103 ? 7.616 16.432 20.094 1 87.21 103 GLY A C 1
ATOM 758 O O . GLY A 1 103 ? 8.308 15.632 20.728 1 87.21 103 GLY A O 1
ATOM 759 N N . TRP A 1 104 ? 6.359 16.669 20.425 1 89.34 104 TRP A N 1
ATOM 760 C CA . TRP A 1 104 ? 5.705 16.026 21.559 1 89.34 104 TRP A CA 1
ATOM 761 C C . TRP A 1 104 ? 5.717 14.509 21.406 1 89.34 104 TRP A C 1
ATOM 763 O O . TRP A 1 104 ? 5.686 13.778 22.4 1 89.34 104 TRP A O 1
ATOM 773 N N . TRP A 1 105 ? 5.712 14 20.178 1 89.45 105 TRP A N 1
ATOM 774 C CA . TRP A 1 105 ? 5.591 12.572 19.902 1 89.45 105 TRP A CA 1
ATOM 775 C C . TRP A 1 105 ? 6.925 11.862 20.112 1 89.45 105 TRP A C 1
ATOM 777 O O . TRP A 1 105 ? 6.974 10.632 20.19 1 89.45 105 TRP A O 1
ATOM 787 N N . GLN A 1 106 ? 8.024 12.576 20.183 1 86.07 106 GLN A N 1
ATOM 788 C CA . GLN A 1 106 ? 9.341 11.964 20.329 1 86.07 106 GLN A CA 1
ATOM 789 C C . GLN A 1 106 ? 9.547 11.434 21.745 1 86.07 106 GLN A C 1
ATOM 791 O O . GLN A 1 106 ? 10.541 10.759 22.022 1 86.07 106 GLN A O 1
ATOM 796 N N . ARG A 1 107 ? 8.605 11.711 22.617 1 85.62 107 ARG A N 1
ATOM 797 C CA . ARG A 1 107 ? 8.66 11.179 23.975 1 85.62 107 ARG A CA 1
ATOM 798 C C . ARG A 1 107 ? 8.22 9.72 24.01 1 85.62 107 ARG A C 1
ATOM 800 O O . ARG A 1 107 ? 8.42 9.029 25.011 1 85.62 107 ARG A O 1
ATOM 807 N N . TYR A 1 108 ? 7.619 9.266 22.955 1 89.03 108 TYR A N 1
ATOM 808 C CA . TYR A 1 108 ? 7.129 7.893 22.916 1 89.03 108 TYR A CA 1
ATOM 809 C C . TYR A 1 108 ? 8.219 6.938 22.446 1 89.03 108 TYR A C 1
ATOM 811 O O . TYR A 1 108 ? 9.105 7.326 21.68 1 89.03 108 TYR A O 1
ATOM 819 N N . ASP A 1 109 ? 8.094 5.748 22.895 1 87.71 109 ASP A N 1
ATOM 820 C CA . ASP A 1 109 ? 9.092 4.744 22.539 1 87.71 109 ASP A CA 1
ATOM 821 C C . ASP A 1 109 ? 8.914 4.279 21.096 1 87.71 109 ASP A C 1
ATOM 823 O O . ASP A 1 109 ? 7.866 4.511 20.489 1 87.71 109 ASP A O 1
ATOM 827 N N . LYS A 1 110 ? 9.984 3.616 20.664 1 85.25 110 LYS A N 1
ATOM 828 C CA . LYS A 1 110 ? 10.066 3.22 19.261 1 85.25 110 LYS A CA 1
ATOM 829 C C . LYS A 1 110 ? 9.019 2.16 18.928 1 85.25 110 LYS A C 1
ATOM 831 O O . LYS A 1 110 ? 8.62 2.018 17.77 1 85.25 110 LYS A O 1
ATOM 836 N N . ARG A 1 111 ? 8.633 1.431 19.882 1 83.96 111 ARG A N 1
ATOM 837 C CA . ARG A 1 111 ? 7.597 0.431 19.646 1 83.96 111 ARG A CA 1
ATOM 838 C C . ARG A 1 111 ? 6.267 1.093 19.3 1 83.96 111 ARG A C 1
ATOM 840 O O . ARG A 1 111 ? 5.519 0.592 18.458 1 83.96 111 ARG A O 1
ATOM 847 N N . LEU A 1 112 ? 5.975 2.216 19.879 1 88.24 112 LEU A N 1
ATOM 848 C CA . LEU A 1 112 ? 4.75 2.973 19.646 1 88.24 112 LEU A CA 1
ATOM 849 C C . LEU A 1 112 ? 4.901 3.895 18.441 1 88.24 112 LEU A C 1
ATOM 851 O O . LEU A 1 112 ? 3.926 4.167 17.737 1 88.24 112 LEU A O 1
ATOM 855 N N . MET A 1 113 ? 6.145 4.287 18.268 1 89.62 113 MET A N 1
ATOM 856 C CA . MET A 1 113 ? 6.418 5.278 17.231 1 89.62 113 MET A CA 1
ATOM 857 C C . MET A 1 113 ? 7.552 4.816 16.321 1 89.62 113 MET A C 1
ATOM 859 O O . MET A 1 113 ? 8.63 5.412 16.315 1 89.62 113 MET A O 1
ATOM 863 N N . PRO A 1 114 ? 7.197 3.816 15.53 1 89.87 114 PRO A N 1
ATOM 864 C CA . PRO A 1 114 ? 8.239 3.481 14.558 1 89.87 114 PRO A CA 1
ATOM 865 C C . PRO A 1 114 ? 8.61 4.659 13.66 1 89.87 114 PRO A C 1
ATOM 867 O O . PRO A 1 114 ? 7.89 5.66 13.62 1 89.87 114 PRO A O 1
ATOM 870 N N . GLU A 1 115 ? 9.709 4.584 12.959 1 87.78 115 GLU A N 1
ATOM 871 C CA . GLU A 1 115 ? 10.285 5.695 12.207 1 87.78 115 GLU A CA 1
ATOM 872 C C . GLU A 1 115 ? 9.281 6.266 11.211 1 87.78 115 GLU A C 1
ATOM 874 O O . GLU A 1 115 ? 9.15 7.485 11.083 1 87.78 115 GLU A O 1
ATOM 879 N N . TRP A 1 116 ? 8.631 5.363 10.511 1 90.23 116 TRP A N 1
ATOM 880 C CA . TRP A 1 116 ? 7.695 5.833 9.495 1 90.23 116 TRP A CA 1
ATOM 881 C C . TRP A 1 116 ? 6.534 6.588 10.131 1 90.23 116 TRP A C 1
ATOM 883 O O . TRP A 1 116 ? 6.041 7.57 9.57 1 90.23 116 TRP A O 1
ATOM 893 N N . PHE A 1 117 ? 6.059 6.189 11.243 1 93.11 117 PHE A N 1
ATOM 894 C CA . PHE A 1 117 ? 4.94 6.856 11.896 1 93.11 117 PHE A CA 1
ATOM 895 C C . PHE A 1 117 ? 5.38 8.181 12.507 1 93.11 117 PHE A C 1
ATOM 897 O O . PHE A 1 117 ? 4.636 9.163 12.477 1 93.11 117 PHE A O 1
ATOM 904 N N . ASP A 1 118 ? 6.562 8.167 13.044 1 91.31 118 ASP A N 1
ATOM 905 C CA . ASP A 1 118 ? 7.171 9.409 13.512 1 91.31 118 ASP A CA 1
ATOM 906 C C . ASP A 1 118 ? 7.201 10.458 12.402 1 91.31 118 ASP A C 1
ATOM 908 O O . ASP A 1 118 ? 6.811 11.607 12.616 1 91.31 118 ASP A O 1
ATOM 912 N N . ARG A 1 119 ? 7.64 10.041 11.284 1 90.16 119 ARG A N 1
ATOM 913 C CA . ARG A 1 119 ? 7.703 10.933 10.131 1 90.16 119 ARG A CA 1
ATOM 914 C C . ARG A 1 119 ? 6.314 11.431 9.747 1 90.16 119 ARG A C 1
ATOM 916 O O . ARG A 1 119 ? 6.13 12.617 9.465 1 90.16 119 ARG A O 1
ATOM 923 N N . LEU A 1 120 ? 5.324 10.561 9.77 1 94.5 120 LEU A N 1
ATOM 924 C CA . LEU A 1 120 ? 3.964 10.96 9.423 1 94.5 120 LEU A CA 1
ATOM 925 C C . LEU A 1 120 ? 3.456 12.04 10.372 1 94.5 120 LEU A C 1
ATOM 927 O O . LEU A 1 120 ? 2.927 13.063 9.93 1 94.5 120 LEU A O 1
ATOM 931 N N . VAL A 1 121 ? 3.596 11.802 11.619 1 93.43 121 VAL A N 1
ATOM 932 C CA . VAL A 1 121 ? 3.096 12.739 12.62 1 93.43 121 VAL A CA 1
ATOM 933 C C . VAL A 1 121 ? 3.764 14.099 12.435 1 93.43 121 VAL A C 1
ATOM 935 O O . VAL A 1 121 ? 3.095 15.135 12.458 1 93.43 121 VAL A O 1
ATOM 938 N N . GLY A 1 122 ? 5.059 14.076 12.212 1 90.37 122 GLY A N 1
ATOM 939 C CA . GLY A 1 122 ? 5.777 15.314 11.949 1 90.37 122 GLY A CA 1
ATOM 940 C C . GLY A 1 122 ? 5.27 16.048 10.722 1 90.37 122 GLY A C 1
ATOM 941 O O . GLY A 1 122 ? 5.113 17.271 10.745 1 90.37 122 GLY A O 1
ATOM 942 N N . LEU A 1 123 ? 5.042 15.356 9.706 1 91.7 123 LEU A N 1
ATOM 943 C CA . LEU A 1 123 ? 4.552 15.949 8.466 1 91.7 123 LEU A CA 1
ATOM 944 C C . LEU A 1 123 ? 3.142 16.502 8.648 1 91.7 123 LEU A C 1
ATOM 946 O O . LEU A 1 123 ? 2.822 17.578 8.138 1 91.7 123 LEU A O 1
ATOM 950 N N . GLN A 1 124 ? 2.31 15.799 9.36 1 93.51 124 GLN A N 1
ATOM 951 C CA . GLN A 1 124 ? 0.954 16.263 9.636 1 93.51 124 GLN A CA 1
ATOM 952 C C . GLN A 1 124 ? 0.97 17.577 10.413 1 93.51 124 GLN A C 1
ATOM 954 O O . GLN A 1 124 ? 0.214 18.499 10.099 1 93.51 124 GLN A O 1
ATOM 959 N N . GLU A 1 125 ? 1.863 17.655 11.337 1 88.94 125 GLU A N 1
ATOM 960 C CA . GLU A 1 125 ? 1.991 18.858 12.154 1 88.94 125 GLU A CA 1
ATOM 961 C C . GLU A 1 125 ? 2.378 20.064 11.304 1 88.94 125 GLU A C 1
ATOM 963 O O . GLU A 1 125 ? 2.043 21.201 11.64 1 88.94 125 GLU A O 1
ATOM 968 N N . ALA A 1 126 ? 2.98 19.736 10.219 1 86.15 126 ALA A N 1
ATOM 969 C CA . ALA A 1 126 ? 3.512 20.796 9.365 1 86.15 126 ALA A CA 1
ATOM 970 C C . ALA A 1 126 ? 2.555 21.108 8.218 1 86.15 126 ALA A C 1
ATOM 972 O O . ALA A 1 126 ? 2.687 22.139 7.554 1 86.15 126 ALA A O 1
ATOM 973 N N . ALA A 1 127 ? 1.629 20.288 7.979 1 91.63 127 ALA A N 1
ATOM 974 C CA . ALA A 1 127 ? 0.802 20.375 6.778 1 91.63 127 ALA A CA 1
ATOM 975 C C . ALA A 1 127 ? -0.165 21.552 6.861 1 91.63 127 ALA A C 1
ATOM 977 O O . ALA A 1 127 ? -0.692 21.856 7.934 1 91.63 127 ALA A O 1
ATOM 978 N N . GLU A 1 128 ? -0.333 22.207 5.782 1 91.67 128 GLU A N 1
ATOM 979 C CA . GLU A 1 128 ? -1.378 23.217 5.644 1 91.67 128 GLU A CA 1
ATOM 980 C C . GLU A 1 128 ? -2.713 22.581 5.267 1 91.67 128 GLU A C 1
ATOM 982 O O . GLU A 1 128 ? -3.774 23.076 5.655 1 91.67 128 GLU A O 1
ATOM 987 N N . ALA A 1 129 ? -2.584 21.523 4.521 1 96.51 129 ALA A N 1
ATOM 988 C CA . ALA A 1 129 ? -3.774 20.784 4.106 1 96.51 129 ALA A CA 1
ATOM 989 C C . ALA A 1 129 ? -3.516 19.28 4.117 1 96.51 129 ALA A C 1
ATOM 991 O O . ALA A 1 129 ? -2.436 18.826 3.732 1 96.51 129 ALA A O 1
ATOM 992 N N . ILE A 1 130 ? -4.46 18.578 4.57 1 98.06 130 ILE A N 1
ATOM 993 C CA . ILE A 1 130 ? -4.447 17.12 4.599 1 98.06 130 ILE A CA 1
ATOM 994 C C . ILE A 1 130 ? -5.672 16.578 3.866 1 98.06 130 ILE A C 1
ATOM 996 O O . ILE A 1 130 ? -6.809 16.896 4.224 1 98.06 130 ILE A O 1
ATOM 1000 N N . ARG A 1 131 ? -5.491 15.853 2.851 1 98.2 131 ARG A N 1
ATOM 1001 C CA . ARG A 1 131 ? -6.549 15.109 2.176 1 98.2 131 ARG A CA 1
ATOM 1002 C C . ARG A 1 131 ? -6.373 13.607 2.373 1 98.2 131 ARG A C 1
ATOM 1004 O O . ARG A 1 131 ? -5.273 13.078 2.204 1 98.2 131 ARG A O 1
ATOM 1011 N N . THR A 1 132 ? -7.41 12.975 2.757 1 97.75 132 THR A N 1
ATOM 1012 C CA . THR A 1 132 ? -7.259 11.548 3.023 1 97.75 132 THR A CA 1
ATOM 1013 C C . THR A 1 132 ? -8.457 10.769 2.487 1 97.75 132 THR A C 1
ATOM 1015 O O . THR A 1 132 ? -9.574 11.29 2.444 1 97.75 132 THR A O 1
ATOM 1018 N N . PHE A 1 133 ? -8.218 9.607 2.011 1 96.92 133 PHE A N 1
ATOM 1019 C CA . PHE A 1 133 ? -9.232 8.61 1.686 1 96.92 133 PHE A CA 1
ATOM 1020 C C . PHE A 1 133 ? -9.066 7.367 2.552 1 96.92 133 PHE A C 1
ATOM 1022 O O . PHE A 1 133 ? -7.955 6.855 2.705 1 96.92 133 PHE A O 1
ATOM 1029 N N . GLU A 1 134 ? -10.18 6.947 3.129 1 95.87 134 GLU A N 1
ATOM 1030 C CA . GLU A 1 134 ? -10.187 5.757 3.975 1 95.87 134 GLU A CA 1
ATOM 1031 C C . GLU A 1 134 ? -11.288 4.787 3.555 1 95.87 134 GLU A C 1
ATOM 1033 O O . GLU A 1 134 ? -12.43 5.195 3.333 1 95.87 134 GLU A O 1
ATOM 1038 N N . ILE A 1 135 ? -10.929 3.517 3.537 1 93.44 135 ILE A N 1
ATOM 1039 C CA . ILE A 1 135 ? -11.872 2.513 3.057 1 93.44 135 ILE A CA 1
ATOM 1040 C C . ILE A 1 135 ? -12.123 1.475 4.149 1 93.44 135 ILE A C 1
ATOM 1042 O O . ILE A 1 135 ? -13.087 0.71 4.077 1 93.44 135 ILE A O 1
ATOM 1046 N N . GLN A 1 136 ? -11.374 1.504 5.202 1 92.11 136 GLN A N 1
ATOM 1047 C CA . GLN A 1 136 ? -11.508 0.476 6.229 1 92.11 136 GLN A CA 1
ATOM 1048 C C . GLN A 1 136 ? -11.88 1.09 7.576 1 92.11 136 GLN A C 1
ATOM 1050 O O . GLN A 1 136 ? -12.646 0.501 8.341 1 92.11 136 GLN A O 1
ATOM 1055 N N . TYR A 1 137 ? -11.353 2.244 7.807 1 94.52 137 TYR A N 1
ATOM 1056 C CA . TYR A 1 137 ? -11.525 2.869 9.114 1 94.52 137 TYR A CA 1
ATOM 1057 C C . TYR A 1 137 ? -11.891 4.341 8.97 1 94.52 137 TYR A C 1
ATOM 1059 O O . TYR A 1 137 ? -11.662 4.944 7.918 1 94.52 137 TYR A O 1
ATOM 1067 N N . VAL A 1 138 ? -12.504 4.837 10.041 1 96.75 138 VAL A N 1
ATOM 1068 C CA . VAL A 1 138 ? -12.596 6.288 10.161 1 96.75 138 VAL A CA 1
ATOM 1069 C C . VAL A 1 138 ? -11.195 6.893 10.206 1 96.75 138 VAL A C 1
ATOM 1071 O O . VAL A 1 138 ? -10.304 6.363 10.874 1 96.75 138 VAL A O 1
ATOM 1074 N N . PRO A 1 139 ? -10.957 8.012 9.464 1 96.59 139 PRO A N 1
ATOM 1075 C CA . PRO A 1 139 ? -9.626 8.622 9.516 1 96.59 139 PRO A CA 1
ATOM 1076 C C . PRO A 1 139 ? -9.135 8.844 10.945 1 96.59 139 PRO A C 1
ATOM 1078 O O . PRO A 1 139 ? -9.917 9.226 11.819 1 96.59 139 PRO A O 1
ATOM 1081 N N . GLY A 1 140 ? -7.871 8.597 11.134 1 96.25 140 GLY A N 1
ATOM 1082 C CA . GLY A 1 140 ? -7.284 8.634 12.464 1 96.25 140 GLY A CA 1
ATOM 1083 C C . GLY A 1 140 ? -7.539 9.94 13.193 1 96.25 140 GLY A C 1
ATOM 1084 O O . GLY A 1 140 ? -7.834 9.942 14.39 1 96.25 140 GLY A O 1
ATOM 1085 N N . LEU A 1 141 ? -7.492 11.042 12.507 1 97.55 141 LEU A N 1
ATOM 1086 C CA . LEU A 1 141 ? -7.632 12.364 13.107 1 97.55 141 LEU A CA 1
ATOM 1087 C C . LEU A 1 141 ? -9.077 12.621 13.524 1 97.55 141 LEU A C 1
ATOM 1089 O O . LEU A 1 141 ? -9.365 13.612 14.199 1 97.55 141 LEU A O 1
ATOM 1093 N N . LEU A 1 142 ? -10.001 11.688 13.163 1 98.29 142 LEU A N 1
ATOM 1094 C CA . LEU A 1 142 ? -11.418 11.91 13.427 1 98.29 142 LEU A CA 1
ATOM 1095 C C . LEU A 1 142 ? -11.981 10.817 14.329 1 98.29 142 LEU A C 1
ATOM 1097 O O . LEU A 1 142 ? -13.199 10.696 14.479 1 98.29 142 LEU A O 1
ATOM 1101 N N . GLN A 1 143 ? -11.167 10.094 14.914 1 98.12 143 GLN A N 1
ATOM 1102 C CA . GLN A 1 143 ? -11.605 8.951 15.709 1 98.12 143 GLN A CA 1
ATOM 1103 C C . GLN A 1 143 ? -11.862 9.355 17.158 1 98.12 143 GLN A C 1
ATOM 1105 O O . GLN A 1 143 ? -11.121 10.161 17.724 1 98.12 143 GLN A O 1
ATOM 1110 N N . THR A 1 144 ? -12.913 8.808 17.725 1 98.37 144 THR A N 1
ATOM 1111 C CA . THR A 1 144 ? -13.114 8.902 19.167 1 98.37 144 THR A CA 1
ATOM 1112 C C . THR A 1 144 ? -12.194 7.934 19.905 1 98.37 144 THR A C 1
ATOM 1114 O O . THR A 1 144 ? -11.602 7.043 19.293 1 98.37 144 THR A O 1
ATOM 1117 N N . ARG A 1 145 ? -12.109 8.179 21.196 1 98.1 145 ARG A N 1
ATOM 1118 C CA . ARG A 1 145 ? -11.265 7.32 22.021 1 98.1 145 ARG A CA 1
ATOM 1119 C C . ARG A 1 145 ? -11.725 5.868 21.949 1 98.1 145 ARG A C 1
ATOM 1121 O O . ARG A 1 145 ? -10.91 4.963 21.759 1 98.1 145 ARG A O 1
ATOM 1128 N N . ALA A 1 146 ? -13.02 5.632 22.052 1 97.69 146 ALA A N 1
ATOM 1129 C CA . ALA A 1 146 ? -13.568 4.279 22.058 1 97.69 146 ALA A CA 1
ATOM 1130 C C . ALA A 1 146 ? -13.354 3.594 20.711 1 97.69 146 ALA A C 1
ATOM 1132 O O . ALA A 1 146 ? -13.027 2.406 20.656 1 97.69 146 ALA A O 1
ATOM 1133 N N . TYR A 1 147 ? -13.553 4.302 19.656 1 96.82 147 TYR A N 1
ATOM 1134 C CA . TYR A 1 147 ? -13.327 3.748 18.326 1 96.82 147 TYR A CA 1
ATOM 1135 C C . TYR A 1 147 ? -11.853 3.42 18.115 1 96.82 147 TYR A C 1
ATOM 1137 O O . TYR A 1 147 ? -11.516 2.348 17.606 1 96.82 147 TYR A O 1
ATOM 1145 N N . ALA A 1 148 ? -10.976 4.339 18.546 1 96.92 148 ALA A N 1
ATOM 1146 C CA . ALA A 1 148 ? -9.538 4.11 18.436 1 96.92 148 ALA A CA 1
ATOM 1147 C C . ALA A 1 148 ? -9.123 2.853 19.194 1 96.92 148 ALA A C 1
ATOM 1149 O O . ALA A 1 148 ? -8.296 2.075 18.714 1 96.92 148 ALA A O 1
ATOM 1150 N N . ARG A 1 149 ? -9.678 2.698 20.323 1 96.15 149 ARG A N 1
ATOM 1151 C CA . ARG A 1 149 ? -9.38 1.502 21.105 1 96.15 149 ARG A CA 1
ATOM 1152 C C . ARG A 1 149 ? -9.791 0.24 20.354 1 96.15 149 ARG A C 1
ATOM 1154 O O . ARG A 1 149 ? -9.037 -0.734 20.309 1 96.15 149 ARG A O 1
ATOM 1161 N N . ALA A 1 150 ? -10.957 0.266 19.774 1 93.97 150 ALA A N 1
ATOM 1162 C CA . ALA A 1 150 ? -11.436 -0.88 19.005 1 93.97 150 ALA A CA 1
ATOM 1163 C C . ALA A 1 150 ? -10.499 -1.191 17.842 1 93.97 150 ALA A C 1
ATOM 1165 O O . ALA A 1 150 ? -10.218 -2.357 17.557 1 93.97 150 ALA A O 1
ATOM 1166 N N . VAL A 1 151 ? -10.006 -0.154 17.173 1 92.96 151 VAL A N 1
ATOM 1167 C CA . VAL A 1 151 ? -9.09 -0.317 16.048 1 92.96 151 VAL A CA 1
ATOM 1168 C C . VAL A 1 151 ? -7.785 -0.946 16.531 1 92.96 151 VAL A C 1
ATOM 1170 O O . VAL A 1 151 ? -7.285 -1.896 15.924 1 92.96 151 VAL A O 1
ATOM 1173 N N . VAL A 1 152 ? -7.235 -0.458 17.643 1 92.4 152 VAL A N 1
ATOM 1174 C CA . VAL A 1 152 ? -5.962 -0.93 18.177 1 92.4 152 VAL A CA 1
ATOM 1175 C C . VAL A 1 152 ? -6.088 -2.393 18.595 1 92.4 152 VAL A C 1
ATOM 1177 O O . VAL A 1 152 ? -5.232 -3.216 18.261 1 92.4 152 VAL A O 1
ATOM 1180 N N . GLU A 1 153 ? -7.138 -2.681 19.238 1 90.19 153 GLU A N 1
ATOM 1181 C CA . GLU A 1 153 ? -7.327 -4.036 19.748 1 90.19 153 GLU A CA 1
ATOM 1182 C C . GLU A 1 153 ? -7.527 -5.032 18.61 1 90.19 153 GLU A C 1
ATOM 1184 O O . GLU A 1 153 ? -7.102 -6.185 18.705 1 90.19 153 GLU A O 1
ATOM 1189 N N . ARG A 1 154 ? -8.078 -4.575 17.618 1 85.4 154 ARG A N 1
ATOM 1190 C CA . ARG A 1 154 ? -8.273 -5.415 16.441 1 85.4 154 ARG A CA 1
ATOM 1191 C C . ARG A 1 154 ? -6.954 -5.661 15.718 1 85.4 154 ARG A C 1
ATOM 1193 O O . ARG A 1 154 ? -6.689 -6.774 15.258 1 85.4 154 ARG A O 1
ATOM 1200 N N . GLY A 1 155 ? -6.174 -4.665 15.641 1 84.44 155 GLY A N 1
ATOM 1201 C CA . GLY A 1 155 ? -4.922 -4.745 14.906 1 84.44 155 GLY A CA 1
ATOM 1202 C C . GLY A 1 155 ? -3.821 -5.446 15.679 1 84.44 155 GLY A C 1
ATOM 1203 O O . GLY A 1 155 ? -2.89 -5.994 15.085 1 84.44 155 GLY A O 1
ATOM 1204 N N . LEU A 1 156 ? -3.893 -5.382 16.959 1 86.03 156 LEU A N 1
ATOM 1205 C CA . LEU A 1 156 ? -2.899 -5.986 17.839 1 86.03 156 LEU A CA 1
ATOM 1206 C C . LEU A 1 156 ? -3.569 -6.829 18.919 1 86.03 156 LEU A C 1
ATOM 1208 O O . LEU A 1 156 ? -3.507 -6.492 20.103 1 86.03 156 LEU A O 1
ATOM 1212 N N . PRO A 1 157 ? -3.965 -7.972 18.499 1 80.54 157 PRO A N 1
ATOM 1213 C CA . PRO A 1 157 ? -4.749 -8.786 19.431 1 80.54 157 PRO A CA 1
ATOM 1214 C C . PRO A 1 157 ? -3.925 -9.282 20.618 1 80.54 157 PRO A C 1
ATOM 1216 O O . PRO A 1 157 ? -4.484 -9.612 21.667 1 80.54 157 PRO A O 1
ATOM 1219 N N . THR A 1 158 ? -2.651 -9.228 20.48 1 84.44 158 THR A N 1
ATOM 1220 C CA . THR A 1 158 ? -1.813 -9.758 21.549 1 84.44 158 THR A CA 1
ATOM 1221 C C . THR A 1 158 ? -1.259 -8.629 22.413 1 84.44 158 THR A C 1
ATOM 1223 O O . THR A 1 158 ? -0.53 -8.877 23.376 1 84.44 158 THR A O 1
ATOM 1226 N N . ALA A 1 159 ? -1.629 -7.428 22.072 1 86.74 159 ALA A N 1
ATOM 1227 C CA . ALA A 1 159 ? -1.135 -6.296 22.852 1 86.74 159 ALA A CA 1
ATOM 1228 C C . ALA A 1 159 ? -1.77 -6.267 24.24 1 86.74 159 ALA A C 1
ATOM 1230 O O . ALA A 1 159 ? -2.95 -6.588 24.396 1 86.74 159 ALA A O 1
ATOM 1231 N N . SER A 1 160 ? -1.015 -5.843 25.227 1 92.63 160 SER A N 1
ATOM 1232 C CA . SER A 1 160 ? -1.541 -5.655 26.576 1 92.63 160 SER A CA 1
ATOM 1233 C C . SER A 1 160 ? -2.498 -4.469 26.636 1 92.63 160 SER A C 1
ATOM 1235 O O . SER A 1 160 ? -2.474 -3.6 25.762 1 92.63 160 SER A O 1
ATOM 1237 N N . ALA A 1 161 ? -3.277 -4.471 27.63 1 93.49 161 ALA A N 1
ATOM 1238 C CA . ALA A 1 161 ? -4.196 -3.355 27.832 1 93.49 161 ALA A CA 1
ATOM 1239 C C . ALA A 1 161 ? -3.437 -2.039 27.981 1 93.49 161 ALA A C 1
ATOM 1241 O O . ALA A 1 161 ? -3.882 -0.999 27.489 1 93.49 161 ALA A O 1
ATOM 1242 N N . ALA A 1 162 ? -2.359 -2.129 28.629 1 94.08 162 ALA A N 1
ATOM 1243 C CA . ALA A 1 162 ? -1.539 -0.937 28.836 1 94.08 162 ALA A CA 1
ATOM 1244 C C . ALA A 1 162 ? -0.988 -0.415 27.512 1 94.08 162 ALA A C 1
ATOM 1246 O O . ALA A 1 162 ? -0.993 0.793 27.264 1 94.08 162 ALA A O 1
ATOM 1247 N N . GLU A 1 163 ? -0.575 -1.301 26.71 1 92.9 163 GLU A N 1
ATOM 1248 C CA . GLU A 1 163 ? -0.069 -0.904 25.4 1 92.9 163 GLU A CA 1
ATOM 1249 C C . GLU A 1 163 ? -1.177 -0.303 24.54 1 92.9 163 GLU A C 1
ATOM 1251 O O . GLU A 1 163 ? -0.969 0.71 23.869 1 92.9 163 GLU A O 1
ATOM 1256 N N . ALA A 1 164 ? -2.294 -0.932 24.58 1 93.97 164 ALA A N 1
ATOM 1257 C CA . ALA A 1 164 ? -3.437 -0.416 23.831 1 93.97 164 ALA A CA 1
ATOM 1258 C C . ALA A 1 164 ? -3.791 1 24.277 1 93.97 164 ALA A C 1
ATOM 1260 O O . ALA A 1 164 ? -4.036 1.876 23.444 1 93.97 164 ALA A O 1
ATOM 1261 N N . GLU A 1 165 ? -3.744 1.183 25.555 1 95.83 165 GLU A N 1
ATOM 1262 C CA . GLU A 1 165 ? -4.086 2.495 26.096 1 95.83 165 GLU A CA 1
ATOM 1263 C C . GLU A 1 165 ? -3.087 3.556 25.643 1 95.83 165 GLU A C 1
ATOM 1265 O O . GLU A 1 165 ? -3.472 4.681 25.318 1 95.83 165 GLU A O 1
ATOM 1270 N N . ARG A 1 166 ? -1.888 3.218 25.612 1 95.24 166 ARG A N 1
ATOM 1271 C CA . ARG A 1 166 ? -0.86 4.159 25.179 1 95.24 166 ARG A CA 1
ATOM 1272 C C . ARG A 1 166 ? -1.039 4.528 23.71 1 95.24 166 ARG A C 1
ATOM 1274 O O . ARG A 1 166 ? -0.856 5.686 23.329 1 95.24 166 ARG A O 1
ATOM 1281 N N . ARG A 1 167 ? -1.386 3.569 22.947 1 95.33 167 ARG A N 1
ATOM 1282 C CA . ARG A 1 167 ? -1.621 3.818 21.529 1 95.33 167 ARG A CA 1
ATOM 1283 C C . ARG A 1 167 ? -2.857 4.689 21.324 1 95.33 167 ARG A C 1
ATOM 1285 O O . ARG A 1 167 ? -2.871 5.56 20.452 1 95.33 167 ARG A O 1
ATOM 1292 N N . VAL A 1 168 ? -3.843 4.448 22.126 1 96.97 168 VAL A N 1
ATOM 1293 C CA . VAL A 1 168 ? -5.052 5.261 22.052 1 96.97 168 VAL A CA 1
ATOM 1294 C C . VAL A 1 168 ? -4.737 6.696 22.468 1 96.97 168 VAL A C 1
ATOM 1296 O O . VAL A 1 168 ? -5.178 7.648 21.82 1 96.97 168 VAL A O 1
ATOM 1299 N N . GLU A 1 169 ? -3.957 6.867 23.471 1 96.44 169 GLU A N 1
ATOM 1300 C CA . GLU A 1 169 ? -3.559 8.193 23.935 1 96.44 169 GLU A CA 1
ATOM 1301 C C . GLU A 1 169 ? -2.796 8.95 22.852 1 96.44 169 GLU A C 1
ATOM 1303 O O . GLU A 1 169 ? -3.029 10.142 22.639 1 96.44 169 GLU A O 1
ATOM 1308 N N . LEU A 1 170 ? -1.918 8.252 22.266 1 95.6 170 LEU A N 1
ATOM 1309 C CA . LEU A 1 170 ? -1.158 8.852 21.175 1 95.6 170 LEU A CA 1
ATOM 1310 C C . LEU A 1 170 ? -2.087 9.325 20.061 1 95.6 170 LEU A C 1
ATOM 1312 O O . LEU A 1 170 ? -1.922 10.428 19.536 1 95.6 170 LEU A O 1
ATOM 1316 N N . ARG A 1 171 ? -3.061 8.5 19.737 1 95.81 171 ARG A N 1
ATOM 1317 C CA . ARG A 1 171 ? -4.032 8.852 18.706 1 95.81 171 ARG A CA 1
ATOM 1318 C C . ARG A 1 171 ? -4.844 10.077 19.113 1 95.81 171 ARG A C 1
ATOM 1320 O O . ARG A 1 171 ? -5.087 10.967 18.295 1 95.81 171 ARG A O 1
ATOM 1327 N N . MET A 1 172 ? -5.189 10.157 20.333 1 97.18 172 MET A N 1
ATOM 1328 C CA . MET A 1 172 ? -5.969 11.291 20.821 1 97.18 172 MET A CA 1
ATOM 1329 C C . MET A 1 172 ? -5.14 12.57 20.801 1 97.18 172 MET A C 1
ATOM 1331 O O . MET A 1 172 ? -5.653 13.643 20.479 1 97.18 172 MET A O 1
ATOM 1335 N N . ARG A 1 173 ? -3.935 12.417 21.099 1 95.21 173 ARG A N 1
ATOM 1336 C CA . ARG A 1 173 ? -3.059 13.583 21.055 1 95.21 173 ARG A CA 1
ATOM 1337 C C . ARG A 1 173 ? -2.883 14.082 19.625 1 95.21 173 ARG A C 1
ATOM 1339 O O . ARG A 1 173 ? -2.858 15.29 19.382 1 95.21 173 ARG A O 1
ATOM 1346 N N . ARG A 1 174 ? -2.752 13.164 18.745 1 95.78 174 ARG A N 1
ATOM 1347 C CA . ARG A 1 174 ? -2.635 13.527 17.336 1 95.78 174 ARG A CA 1
ATOM 1348 C C . ARG A 1 174 ? -3.863 14.3 16.866 1 95.78 174 ARG A C 1
ATOM 1350 O O . ARG A 1 174 ? -3.747 15.242 16.08 1 95.78 174 ARG A O 1
ATOM 1357 N N . ARG A 1 175 ? -4.96 14.013 17.339 1 96.12 175 ARG A N 1
ATOM 1358 C CA . ARG A 1 175 ? -6.223 14.631 16.948 1 96.12 175 ARG A CA 1
ATOM 1359 C C . ARG A 1 175 ? -6.265 16.098 17.364 1 96.12 175 ARG A C 1
ATOM 1361 O O . ARG A 1 175 ? -6.998 16.895 16.774 1 96.12 175 ARG A O 1
ATOM 1368 N N . GLU A 1 176 ? -5.564 16.433 18.361 1 94.56 176 GLU A N 1
ATOM 1369 C CA . GLU A 1 176 ? -5.546 17.806 18.854 1 94.56 176 GLU A CA 1
ATOM 1370 C C . GLU A 1 176 ? -5.05 18.772 17.782 1 94.56 176 GLU A C 1
ATOM 1372 O O . GLU A 1 176 ? -5.267 19.981 17.879 1 94.56 176 GLU A O 1
ATOM 1377 N N . LEU A 1 177 ? -4.431 18.213 16.827 1 93.05 177 LEU A N 1
ATOM 1378 C CA . LEU A 1 177 ? -3.984 18.995 15.679 1 93.05 177 LEU A CA 1
ATOM 1379 C C . LEU A 1 177 ? -5.137 19.795 15.084 1 93.05 177 LEU A C 1
ATOM 1381 O O . LEU A 1 177 ? -4.957 20.948 14.685 1 93.05 177 LEU A O 1
ATOM 1385 N N . LEU A 1 178 ? -6.338 19.251 15.063 1 94.88 178 LEU A N 1
ATOM 1386 C CA . LEU A 1 178 ? -7.489 19.852 14.397 1 94.88 178 LEU A CA 1
ATOM 1387 C C . LEU A 1 178 ? -8.075 20.982 15.238 1 94.88 178 LEU A C 1
ATOM 1389 O O . LEU A 1 178 ? -8.892 21.766 14.749 1 94.88 178 LEU A O 1
ATOM 1393 N N . LEU A 1 179 ? -7.617 21.082 16.424 1 92.76 179 LEU A N 1
ATOM 1394 C CA . LEU A 1 179 ? -8.183 22.077 17.328 1 92.76 179 LEU A CA 1
ATOM 1395 C C . LEU A 1 179 ? -7.25 23.275 17.47 1 92.76 179 LEU A C 1
ATOM 1397 O O . LEU A 1 179 ? -7.598 24.265 18.119 1 92.76 179 LEU A O 1
ATOM 1401 N N . ARG A 1 180 ? -6.152 23.225 16.824 1 89.38 180 ARG A N 1
ATOM 1402 C CA . ARG A 1 180 ? -5.2 24.329 16.879 1 89.38 180 ARG A CA 1
ATOM 1403 C C . ARG A 1 180 ? -5.698 25.521 16.068 1 89.38 180 ARG A C 1
ATOM 1405 O O . ARG A 1 180 ? -6.485 25.358 15.133 1 89.38 180 ARG A O 1
ATOM 1412 N N . PRO A 1 181 ? -5.225 26.713 16.439 1 87.39 181 PRO A N 1
ATOM 1413 C CA . PRO A 1 181 ? -5.583 27.892 15.648 1 87.39 181 PRO A CA 1
ATOM 1414 C C . PRO A 1 181 ? -5.086 27.809 14.207 1 87.39 181 PRO A C 1
ATOM 1416 O O . PRO A 1 181 ? -5.741 28.317 13.293 1 87.39 181 PRO A O 1
ATOM 1419 N N . ASP A 1 182 ? -3.939 27.184 14.052 1 85.04 182 ASP A N 1
ATOM 1420 C CA . ASP A 1 182 ? -3.366 27.039 12.717 1 85.04 182 ASP A CA 1
ATOM 1421 C C . ASP A 1 182 ? -3.592 25.63 12.173 1 85.04 182 ASP A C 1
ATOM 1423 O O . ASP A 1 182 ? -2.734 25.082 11.478 1 85.04 182 ASP A O 1
ATOM 1427 N N . ALA A 1 183 ? -4.708 25.09 12.528 1 93.01 183 ALA A N 1
ATOM 1428 C CA . ALA A 1 183 ? -5.018 23.728 12.103 1 93.01 183 ALA A CA 1
ATOM 1429 C C . ALA A 1 183 ? -4.996 23.609 10.582 1 93.01 183 ALA A C 1
ATOM 1431 O O . ALA A 1 183 ? -5.389 24.54 9.875 1 93.01 183 ALA A O 1
ATOM 1432 N N . PRO A 1 184 ? -4.517 22.508 10.108 1 94.16 184 PRO A N 1
ATOM 1433 C CA . PRO A 1 184 ? -4.607 22.286 8.663 1 94.16 184 PRO A CA 1
ATOM 1434 C C . PRO A 1 184 ? -6.046 22.126 8.179 1 94.16 184 PRO A C 1
ATOM 1436 O O . PRO A 1 184 ? -6.922 21.733 8.953 1 94.16 184 PRO A O 1
ATOM 1439 N N . ARG A 1 185 ? -6.272 22.471 6.934 1 97.4 185 ARG A N 1
ATOM 1440 C CA . ARG A 1 185 ? -7.529 22.089 6.297 1 97.4 185 ARG A CA 1
ATOM 1441 C C . ARG A 1 185 ? -7.583 20.584 6.054 1 97.4 185 ARG A C 1
ATOM 1443 O O . ARG A 1 185 ? -6.71 20.026 5.386 1 97.4 185 ARG A O 1
ATOM 1450 N N . LEU A 1 186 ? -8.544 19.927 6.624 1 98.44 186 LEU A N 1
ATOM 1451 C CA . LEU A 1 186 ? -8.694 18.485 6.469 1 98.44 186 LEU A CA 1
ATOM 1452 C C . LEU A 1 186 ? -9.841 18.156 5.519 1 98.44 186 LEU A C 1
ATOM 1454 O O . LEU A 1 186 ? -10.968 18.616 5.717 1 98.44 186 LEU A O 1
ATOM 1458 N N . TRP A 1 187 ? -9.561 17.48 4.488 1 98.6 187 TRP A N 1
ATOM 1459 C CA . TRP A 1 187 ? -10.548 16.936 3.562 1 98.6 187 TRP A CA 1
ATOM 1460 C C . TRP A 1 187 ? -10.527 15.411 3.577 1 98.6 187 TRP A C 1
ATOM 1462 O O . TRP A 1 187 ? -9.647 14.791 2.975 1 98.6 187 TRP A O 1
ATOM 1472 N N . ALA A 1 188 ? -11.518 14.825 4.238 1 98.5 188 ALA A N 1
ATOM 1473 C CA . ALA A 1 188 ? -11.586 13.377 4.417 1 98.5 188 ALA A CA 1
ATOM 1474 C C . ALA A 1 188 ? -12.68 12.767 3.546 1 98.5 188 ALA A C 1
ATOM 1476 O O . ALA A 1 188 ? -13.847 13.156 3.642 1 98.5 188 ALA A O 1
ATOM 1477 N N . ILE A 1 189 ? -12.327 11.849 2.713 1 97.66 189 ILE A N 1
ATOM 1478 C CA . ILE A 1 189 ? -13.272 11.031 1.959 1 97.66 189 ILE A CA 1
ATOM 1479 C C . ILE A 1 189 ? -13.299 9.616 2.532 1 97.66 189 ILE A C 1
ATOM 1481 O O . ILE A 1 189 ? -12.252 8.987 2.699 1 97.66 189 ILE A O 1
ATOM 1485 N N . VAL A 1 190 ? -14.508 9.171 2.847 1 96.89 190 VAL A N 1
ATOM 1486 C CA . VAL A 1 190 ? -14.645 7.871 3.496 1 96.89 190 VAL A CA 1
ATOM 1487 C C . VAL A 1 190 ? -15.588 6.985 2.685 1 96.89 190 VAL A C 1
ATOM 1489 O O . VAL A 1 190 ? -16.626 7.448 2.207 1 96.89 190 VAL A O 1
ATOM 1492 N N . ASP A 1 191 ? -15.182 5.774 2.486 1 95.45 191 ASP A N 1
ATOM 1493 C CA . ASP A 1 191 ? -16.066 4.787 1.874 1 95.45 191 ASP A CA 1
ATOM 1494 C C . ASP A 1 191 ? -17.248 4.468 2.787 1 95.45 191 ASP A C 1
ATOM 1496 O O . ASP A 1 191 ? -17.086 4.353 4.003 1 95.45 191 ASP A O 1
ATOM 1500 N N . GLU A 1 192 ? -18.395 4.284 2.261 1 95.84 192 GLU A N 1
ATOM 1501 C CA . GLU A 1 192 ? -19.597 4.03 3.049 1 95.84 192 GLU A CA 1
ATOM 1502 C C . GLU A 1 192 ? -19.442 2.775 3.903 1 95.84 192 GLU A C 1
ATOM 1504 O O . GLU A 1 192 ? -20.069 2.653 4.957 1 95.84 192 GLU A O 1
ATOM 1509 N N . SER A 1 193 ? -18.614 1.868 3.463 1 94.28 193 SER A N 1
ATOM 1510 C CA . SER A 1 193 ? -18.403 0.64 4.222 1 94.28 193 SER A CA 1
ATOM 1511 C C . SER A 1 193 ? -17.854 0.937 5.613 1 94.28 193 SER A C 1
ATOM 1513 O O . SER A 1 193 ? -18.067 0.163 6.549 1 94.28 193 SER A O 1
ATOM 1515 N N . VAL A 1 194 ? -17.17 2.022 5.805 1 94.96 194 VAL A N 1
ATOM 1516 C CA . VAL A 1 194 ? -16.601 2.409 7.091 1 94.96 194 VAL A CA 1
ATOM 1517 C C . VAL A 1 194 ? -17.723 2.685 8.09 1 94.96 194 VAL A C 1
ATOM 1519 O O . VAL A 1 194 ? -17.581 2.409 9.284 1 94.96 194 VAL A O 1
ATOM 1522 N N . LEU A 1 195 ? -18.834 3.177 7.574 1 95.74 195 LEU A N 1
ATOM 1523 C CA . LEU A 1 195 ? -19.984 3.455 8.428 1 95.74 195 LEU A CA 1
ATOM 1524 C C . LEU A 1 195 ? -20.715 2.167 8.791 1 95.74 195 LEU A C 1
ATOM 1526 O O . LEU A 1 195 ? -21.362 2.089 9.838 1 95.74 195 LEU A O 1
ATOM 1530 N N . LEU A 1 196 ? -20.56 1.216 7.912 1 94.25 196 LEU A N 1
ATOM 1531 C CA . LEU A 1 196 ? -21.357 0.002 8.051 1 94.25 196 LEU A CA 1
ATOM 1532 C C . LEU A 1 196 ? -20.59 -1.066 8.822 1 94.25 196 LEU A C 1
ATOM 1534 O O . LEU A 1 196 ? -21.19 -1.998 9.364 1 94.25 196 LEU A O 1
ATOM 1538 N N . ARG A 1 197 ? -19.312 -0.931 8.836 1 93.29 197 ARG A N 1
ATOM 1539 C CA . ARG A 1 197 ? -18.449 -1.86 9.558 1 93.29 197 ARG A CA 1
ATOM 1540 C C . ARG A 1 197 ? -18.499 -1.598 11.06 1 93.29 197 ARG A C 1
ATOM 1542 O O . ARG A 1 197 ? -18.156 -0.506 11.517 1 93.29 197 ARG A O 1
ATOM 1549 N N . VAL A 1 198 ? -18.882 -2.6 11.797 1 93.07 198 VAL A N 1
ATOM 1550 C CA . VAL A 1 198 ? -19.053 -2.396 13.232 1 93.07 198 VAL A CA 1
ATOM 1551 C C . VAL A 1 198 ? -17.744 -2.702 13.956 1 93.07 198 VAL A C 1
ATOM 1553 O O . VAL A 1 198 ? -17.271 -3.841 13.943 1 93.07 198 VAL A O 1
ATOM 1556 N N . LEU A 1 199 ? -17.215 -1.68 14.527 1 91.1 199 LEU A N 1
ATOM 1557 C CA . LEU A 1 199 ? -16.021 -1.812 15.355 1 91.1 199 LEU A CA 1
ATOM 1558 C C . LEU A 1 199 ? -16.317 -1.421 16.8 1 91.1 199 LEU A C 1
ATOM 1560 O O . LEU A 1 199 ? -16.885 -0.357 17.056 1 91.1 199 LEU A O 1
ATOM 1564 N N . GLY A 1 200 ? -15.957 -2.24 17.707 1 91.16 200 GLY A N 1
ATOM 1565 C CA . GLY A 1 200 ? -16.169 -1.955 19.117 1 91.16 200 GLY A CA 1
ATOM 1566 C C . GLY A 1 200 ? -17.624 -2.054 19.534 1 91.16 200 GLY A C 1
ATOM 1567 O O . GLY A 1 200 ? -17.975 -1.722 20.668 1 91.16 200 GLY A O 1
ATOM 1568 N N . GLY A 1 201 ? -18.532 -2.385 18.689 1 92.51 201 GLY A N 1
ATOM 1569 C CA . GLY A 1 201 ? -19.948 -2.518 18.995 1 92.51 201 GLY A CA 1
ATOM 1570 C C . GLY A 1 201 ? -20.78 -1.358 18.483 1 92.51 201 GLY A C 1
ATOM 1571 O O . GLY A 1 201 ? -20.236 -0.338 18.056 1 92.51 201 GLY A O 1
ATOM 1572 N N . ALA A 1 202 ? -22.051 -1.525 18.537 1 94.12 202 ALA A N 1
ATOM 1573 C CA . ALA A 1 202 ? -22.991 -0.559 17.974 1 94.12 202 ALA A CA 1
ATOM 1574 C C . ALA A 1 202 ? -22.902 0.78 18.7 1 94.12 202 ALA A C 1
ATOM 1576 O O . ALA A 1 202 ? -23.018 1.839 18.078 1 94.12 202 ALA A O 1
ATOM 1577 N N . GLU A 1 203 ? -22.687 0.714 19.954 1 95.68 203 GLU A N 1
ATOM 1578 C CA . GLU A 1 203 ? -22.621 1.942 20.74 1 95.68 203 GLU A CA 1
ATOM 1579 C C . GLU A 1 203 ? -21.387 2.764 20.378 1 95.68 203 GLU A C 1
ATOM 1581 O O . GLU A 1 203 ? -21.463 3.989 20.262 1 95.68 203 GLU A O 1
ATOM 1586 N N . VAL A 1 204 ? -20.317 2.071 20.229 1 96.05 204 VAL A N 1
ATOM 1587 C CA . VAL A 1 204 ? -19.073 2.732 19.85 1 96.05 204 VAL A CA 1
ATOM 1588 C C . VAL A 1 204 ? -19.225 3.369 18.471 1 96.05 204 VAL A C 1
ATOM 1590 O O . VAL A 1 204 ? -18.812 4.512 18.259 1 96.05 204 VAL A O 1
ATOM 1593 N N . MET A 1 205 ? -19.911 2.663 17.588 1 96.47 205 MET A N 1
ATOM 1594 C CA . MET A 1 205 ? -20.114 3.193 16.243 1 96.47 205 MET A CA 1
ATOM 1595 C C . MET A 1 205 ? -21.04 4.404 16.268 1 96.47 205 MET A C 1
ATOM 1597 O O . MET A 1 205 ? -20.806 5.385 15.56 1 96.47 205 MET A O 1
ATOM 1601 N N . ARG A 1 206 ? -22.012 4.303 17.069 1 97.25 206 ARG A N 1
ATOM 1602 C CA . ARG A 1 206 ? -22.921 5.438 17.193 1 97.25 206 ARG A CA 1
ATOM 1603 C C . ARG A 1 206 ? -22.178 6.687 17.657 1 97.25 206 ARG A C 1
ATOM 1605 O O . ARG A 1 206 ? -22.296 7.749 17.042 1 97.25 206 ARG A O 1
ATOM 1612 N N . GLU A 1 207 ? -21.418 6.513 18.712 1 97.85 207 GLU A N 1
ATOM 1613 C CA . GLU A 1 207 ? -20.64 7.632 19.235 1 97.85 207 GLU A CA 1
ATOM 1614 C C . GLU A 1 207 ? -19.685 8.182 18.178 1 97.85 207 GLU A C 1
ATOM 1616 O O . GLU A 1 207 ? -19.547 9.398 18.032 1 97.85 207 GLU A O 1
ATOM 1621 N N . GLN A 1 208 ? -19.09 7.307 17.487 1 97.9 208 GLN A N 1
ATOM 1622 C CA . GLN A 1 208 ? -18.12 7.691 16.467 1 97.9 208 GLN A CA 1
ATOM 1623 C C . GLN A 1 208 ? -18.788 8.472 15.339 1 97.9 208 GLN A C 1
ATOM 1625 O O . GLN A 1 208 ? -18.258 9.487 14.881 1 97.9 208 GLN A O 1
ATOM 1630 N N . LEU A 1 209 ? -19.915 7.988 14.854 1 97.95 209 LEU A N 1
ATOM 1631 C CA . LEU A 1 209 ? -20.606 8.668 13.763 1 97.95 209 LEU A CA 1
ATOM 1632 C C . LEU A 1 209 ? -21.141 10.022 14.218 1 97.95 209 LEU A C 1
ATOM 1634 O O . LEU A 1 209 ? -21.118 10.99 13.455 1 97.95 209 LEU A O 1
ATOM 1638 N N . GLU A 1 210 ? -21.606 10.088 15.464 1 97.81 210 GLU A N 1
ATOM 1639 C CA . GLU A 1 210 ? -22.014 11.375 16.019 1 97.81 210 GLU A CA 1
ATOM 1640 C C . GLU A 1 210 ? -20.843 12.351 16.069 1 97.81 210 GLU A C 1
ATOM 1642 O O . GLU A 1 210 ? -20.993 13.528 15.731 1 97.81 210 GLU A O 1
ATOM 1647 N N . HIS A 1 211 ? -19.754 11.791 16.488 1 98.01 211 HIS A N 1
ATOM 1648 C CA . HIS A 1 211 ? -18.548 12.611 16.54 1 98.01 211 HIS A CA 1
ATOM 1649 C C . HIS A 1 211 ? -18.166 13.119 15.154 1 98.01 211 HIS A C 1
ATOM 1651 O O . HIS A 1 211 ? -17.731 14.263 15.006 1 98.01 211 HIS A O 1
ATOM 1657 N N . LEU A 1 212 ? -18.305 12.286 14.158 1 97.94 212 LEU A N 1
ATOM 1658 C CA . LEU A 1 212 ? -18.007 12.684 12.786 1 97.94 212 LEU A CA 1
ATOM 1659 C C . LEU A 1 212 ? -18.903 13.837 12.348 1 97.94 212 LEU A C 1
ATOM 1661 O O . LEU A 1 212 ? -18.437 14.783 11.709 1 97.94 212 LEU A O 1
ATOM 1665 N N . VAL A 1 213 ? -20.136 13.778 12.707 1 96.92 213 VAL A N 1
ATOM 1666 C CA . VAL A 1 213 ? -21.086 14.836 12.377 1 96.92 213 VAL A CA 1
ATOM 1667 C C . VAL A 1 213 ? -20.645 16.147 13.025 1 96.92 213 VAL A C 1
ATOM 1669 O O . VAL A 1 213 ? -20.648 17.198 12.379 1 96.92 213 VAL A O 1
ATOM 1672 N N . GLU A 1 214 ? -20.233 16.07 14.216 1 96.49 214 GLU A N 1
ATOM 1673 C CA . GLU A 1 214 ? -19.826 17.26 14.957 1 96.49 214 GLU A CA 1
ATOM 1674 C C . GLU A 1 214 ? -18.541 17.853 14.386 1 96.49 214 GLU A C 1
ATOM 1676 O O . GLU A 1 214 ? -18.437 19.069 14.207 1 96.49 214 GLU A O 1
ATOM 1681 N N . THR A 1 215 ? -17.629 16.989 14.124 1 96.33 215 THR A N 1
ATOM 1682 C CA . THR A 1 215 ? -16.331 17.455 13.648 1 96.33 215 THR A CA 1
ATOM 1683 C C . THR A 1 215 ? -16.448 18.04 12.243 1 96.33 215 THR A C 1
ATOM 1685 O O . THR A 1 215 ? -15.738 18.986 11.898 1 96.33 215 THR A O 1
ATOM 1688 N N . ALA A 1 216 ? -17.362 17.542 11.477 1 95.68 216 ALA A N 1
ATOM 1689 C CA . ALA A 1 216 ? -17.56 18 10.104 1 95.68 216 ALA A CA 1
ATOM 1690 C C . ALA A 1 216 ? -18.151 19.407 10.076 1 95.68 216 ALA A C 1
ATOM 1692 O O . ALA A 1 216 ? -18.21 20.04 9.019 1 95.68 216 ALA A O 1
ATOM 1693 N N . ARG A 1 217 ? -18.492 19.911 11.218 1 93.79 217 ARG A N 1
ATOM 1694 C CA . ARG A 1 217 ? -19.035 21.263 11.306 1 93.79 217 ARG A CA 1
ATOM 1695 C C . ARG A 1 217 ? -17.918 22.296 11.41 1 93.79 217 ARG A C 1
ATOM 1697 O O . ARG A 1 217 ? -18.15 23.491 11.216 1 93.79 217 ARG A O 1
ATOM 1704 N N . LEU A 1 218 ? -16.799 21.8 11.755 1 95.72 218 LEU A N 1
ATOM 1705 C CA . LEU A 1 218 ? -15.668 22.72 11.796 1 95.72 218 LEU A CA 1
ATOM 1706 C C . LEU A 1 218 ? -15.376 23.286 10.41 1 95.72 218 LEU A C 1
ATOM 1708 O O . LEU A 1 218 ? -15.45 22.564 9.412 1 95.72 218 LEU A O 1
ATOM 1712 N N . PRO A 1 219 ? -15.084 24.549 10.319 1 95.72 219 PRO A N 1
ATOM 1713 C CA . PRO A 1 219 ? -14.959 25.203 9.015 1 95.72 219 PRO A CA 1
ATOM 1714 C C . PRO A 1 219 ? -13.799 24.654 8.187 1 95.72 219 PRO A C 1
ATOM 1716 O O . PRO A 1 219 ? -13.823 24.731 6.956 1 95.72 219 PRO A O 1
ATOM 1719 N N . HIS A 1 220 ? -12.77 24.117 8.874 1 97.36 220 HIS A N 1
ATOM 1720 C CA . HIS A 1 220 ? -11.595 23.658 8.143 1 97.36 220 HIS A CA 1
ATOM 1721 C C . HIS A 1 220 ? -11.635 22.149 7.926 1 97.36 220 HIS A C 1
ATOM 1723 O O . HIS A 1 220 ? -10.653 21.555 7.476 1 97.36 220 HIS A O 1
ATOM 1729 N N . VAL A 1 221 ? -12.777 21.499 8.251 1 98.16 221 VAL A N 1
ATOM 1730 C CA . VAL A 1 221 ? -12.916 20.055 8.089 1 98.16 221 VAL A CA 1
ATOM 1731 C C . VAL A 1 221 ? -14.03 19.752 7.089 1 98.16 221 VAL A C 1
ATOM 1733 O O . VAL A 1 221 ? -15.15 20.249 7.228 1 98.16 221 VAL A O 1
ATOM 1736 N N . THR A 1 222 ? -13.725 19.033 6.094 1 98.36 222 THR A N 1
ATOM 1737 C CA . THR A 1 222 ? -14.69 18.544 5.116 1 98.36 222 THR A CA 1
ATOM 1738 C C . THR A 1 222 ? -14.735 17.018 5.117 1 98.36 222 THR A C 1
ATOM 1740 O O . THR A 1 222 ? -13.693 16.361 5.073 1 98.36 222 THR A O 1
ATOM 1743 N N . VAL A 1 223 ? -15.913 16.486 5.223 1 98.41 223 VAL A N 1
ATOM 1744 C CA . VAL A 1 223 ? -16.104 15.041 5.162 1 98.41 223 VAL A CA 1
ATOM 1745 C C . VAL A 1 223 ? -17.042 14.691 4.008 1 98.41 223 VAL A C 1
ATOM 1747 O O . VAL A 1 223 ? -18.125 15.268 3.884 1 98.41 223 VAL A O 1
ATOM 1750 N N . GLN A 1 224 ? -16.617 13.835 3.142 1 98.02 224 GLN A N 1
ATOM 1751 C CA . GLN A 1 224 ? -17.447 13.29 2.073 1 98.02 224 GLN A CA 1
ATOM 1752 C C . GLN A 1 224 ? -17.494 11.766 2.136 1 98.02 224 GLN A C 1
ATOM 1754 O O . GLN A 1 224 ? -16.545 11.129 2.598 1 98.02 224 GLN A O 1
ATOM 1759 N N . ILE A 1 225 ? -18.605 11.204 1.724 1 97.31 225 ILE A N 1
ATOM 1760 C CA . ILE A 1 225 ? -18.801 9.759 1.762 1 97.31 225 ILE A CA 1
ATOM 1761 C C . ILE A 1 225 ? -19.017 9.229 0.346 1 97.31 225 ILE A C 1
ATOM 1763 O O . ILE A 1 225 ? -19.78 9.809 -0.43 1 97.31 225 ILE A O 1
ATOM 1767 N N . VAL A 1 226 ? -18.296 8.206 -0.004 1 95.57 226 VAL A N 1
ATOM 1768 C CA . VAL A 1 226 ? -18.516 7.492 -1.257 1 95.57 226 VAL A CA 1
ATOM 1769 C C . VAL A 1 226 ? -19.519 6.361 -1.039 1 95.57 226 VAL A C 1
ATOM 1771 O O . VAL A 1 226 ? -19.204 5.361 -0.39 1 95.57 226 VAL A O 1
ATOM 1774 N N . PRO A 1 227 ? -20.663 6.508 -1.583 1 94.17 227 PRO A N 1
ATOM 1775 C CA . PRO A 1 227 ? -21.653 5.445 -1.394 1 94.17 227 PRO A CA 1
ATOM 1776 C C . PRO A 1 227 ? -21.255 4.14 -2.08 1 94.17 227 PRO A C 1
ATOM 1778 O O . PRO A 1 227 ? -20.531 4.158 -3.078 1 94.17 227 PRO A O 1
ATOM 1781 N N . LEU A 1 228 ? -21.732 3.038 -1.584 1 92.05 228 LEU A N 1
ATOM 1782 C CA . LEU A 1 228 ? -21.438 1.725 -2.146 1 92.05 228 LEU A CA 1
ATOM 1783 C C . LEU A 1 228 ? -22.194 1.512 -3.454 1 92.05 228 LEU A C 1
ATOM 1785 O O . LEU A 1 228 ? -21.809 0.669 -4.267 1 92.05 228 LEU A O 1
ATOM 1789 N N . ASP A 1 229 ? -23.194 2.223 -3.682 1 84.73 229 ASP A N 1
ATOM 1790 C CA . ASP A 1 229 ? -24.023 1.99 -4.861 1 84.73 229 ASP A CA 1
ATOM 1791 C C . ASP A 1 229 ? -23.644 2.939 -5.995 1 84.73 229 ASP A C 1
ATOM 1793 O O . ASP A 1 229 ? -24.316 2.98 -7.028 1 84.73 229 ASP A O 1
ATOM 1797 N N . VAL A 1 230 ? -22.597 3.709 -5.732 1 72.63 230 VAL A N 1
ATOM 1798 C CA . VAL A 1 230 ? -22.161 4.568 -6.828 1 72.63 230 VAL A CA 1
ATOM 1799 C C . VAL A 1 230 ? -21.346 3.754 -7.83 1 72.63 230 VAL A C 1
ATOM 1801 O O . VAL A 1 230 ? -20.32 3.169 -7.475 1 72.63 230 VAL A O 1
ATOM 1804 N N . THR A 1 231 ? -21.807 3.757 -9.016 1 65.11 231 THR A N 1
ATOM 1805 C CA . THR A 1 231 ? -21.296 2.839 -10.028 1 65.11 231 THR A CA 1
ATOM 1806 C C . THR A 1 231 ? -20 3.37 -10.633 1 65.11 231 THR A C 1
ATOM 1808 O O . THR A 1 231 ? -19.201 2.602 -11.174 1 65.11 231 THR A O 1
ATOM 1811 N N . ASN A 1 232 ? -19.736 4.597 -10.401 1 63 232 ASN A N 1
ATOM 1812 C CA . ASN A 1 232 ? -18.655 5.157 -11.206 1 63 232 ASN A CA 1
ATOM 1813 C C . ASN A 1 232 ? -17.521 5.686 -10.332 1 63 232 ASN A C 1
ATOM 1815 O O . ASN A 1 232 ? -16.564 6.273 -10.838 1 63 232 ASN A O 1
ATOM 1819 N N . ALA A 1 233 ? -17.678 5.405 -9.143 1 62.24 233 ALA A N 1
ATOM 1820 C CA . ALA A 1 233 ? -16.616 5.984 -8.325 1 62.24 233 ALA A CA 1
ATOM 1821 C C . ALA A 1 233 ? -15.337 5.157 -8.421 1 62.24 233 ALA A C 1
ATOM 1823 O O . ALA A 1 233 ? -15.357 3.944 -8.201 1 62.24 233 ALA A O 1
ATOM 1824 N N . SER A 1 234 ? -14.281 5.857 -8.96 1 65.55 234 SER A N 1
ATOM 1825 C CA . SER A 1 234 ? -12.956 5.248 -8.995 1 65.55 234 SER A CA 1
ATOM 1826 C C . SER A 1 234 ? -12.184 5.528 -7.71 1 65.55 234 SER A C 1
ATOM 1828 O O . SER A 1 234 ? -11.653 6.625 -7.525 1 65.55 234 SER A O 1
ATOM 1830 N N . ALA A 1 235 ? -12.302 4.661 -6.799 1 73.15 235 ALA A N 1
ATOM 1831 C CA . ALA A 1 235 ? -11.562 4.849 -5.554 1 73.15 235 ALA A CA 1
ATOM 1832 C C . ALA A 1 235 ? -10.326 3.955 -5.511 1 73.15 235 ALA A C 1
ATOM 1834 O O . ALA A 1 235 ? -10.327 2.856 -6.071 1 73.15 235 ALA A O 1
ATOM 1835 N N . PRO A 1 236 ? -9.271 4.541 -4.937 1 80.17 236 PRO A N 1
ATOM 1836 C CA . PRO A 1 236 ? -8.126 3.662 -4.685 1 80.17 236 PRO A CA 1
ATOM 1837 C C . PRO A 1 236 ? -8.489 2.451 -3.829 1 80.17 236 PRO A C 1
ATOM 1839 O O . PRO A 1 236 ? -9.445 2.505 -3.051 1 80.17 236 PRO A O 1
ATOM 1842 N N . ALA A 1 237 ? -7.752 1.444 -4.023 1 84.4 237 ALA A N 1
ATOM 1843 C CA . ALA A 1 237 ? -7.991 0.232 -3.243 1 84.4 237 ALA A CA 1
ATOM 1844 C C . ALA A 1 237 ? -7.268 0.292 -1.901 1 84.4 237 ALA A C 1
ATOM 1846 O O . ALA A 1 237 ? -7.301 -0.668 -1.127 1 84.4 237 ALA A O 1
ATOM 1847 N N . ILE A 1 238 ? -6.624 1.453 -1.662 1 90.69 238 ILE A N 1
ATOM 1848 C CA . ILE A 1 238 ? -5.845 1.607 -0.438 1 90.69 238 ILE A CA 1
ATOM 1849 C C . ILE A 1 238 ? -6.107 2.983 0.171 1 90.69 238 ILE A C 1
ATOM 1851 O O . ILE A 1 238 ? -6.423 3.936 -0.545 1 90.69 238 ILE A O 1
ATOM 1855 N N . PRO A 1 239 ? -5.951 3.027 1.509 1 94.24 239 PRO A N 1
ATOM 1856 C CA . PRO A 1 239 ? -5.974 4.36 2.117 1 94.24 239 PRO A CA 1
ATOM 1857 C C . PRO A 1 239 ? -4.851 5.26 1.607 1 94.24 239 PRO A C 1
ATOM 1859 O O . PRO A 1 239 ? -3.736 4.789 1.371 1 94.24 239 PRO A O 1
ATOM 1862 N N . VAL A 1 240 ? -5.173 6.502 1.415 1 96.41 240 VAL A N 1
ATOM 1863 C CA . VAL A 1 240 ? -4.223 7.49 0.914 1 96.41 240 VAL A CA 1
ATOM 1864 C C . VAL A 1 240 ? -4.278 8.746 1.781 1 96.41 240 VAL A C 1
ATOM 1866 O O . VAL A 1 240 ? -5.362 9.225 2.122 1 96.41 240 VAL A O 1
ATOM 1869 N N . THR A 1 241 ? -3.126 9.273 2.164 1 97.78 241 THR A N 1
ATOM 1870 C CA . THR A 1 241 ? -3.033 10.591 2.782 1 97.78 241 THR A CA 1
ATOM 1871 C C . THR A 1 241 ? -2.144 11.515 1.955 1 97.78 241 THR A C 1
ATOM 1873 O O . THR A 1 241 ? -0.988 11.189 1.679 1 97.78 241 THR A O 1
ATOM 1876 N N . TYR A 1 242 ? -2.687 12.57 1.468 1 97.8 242 TYR A N 1
ATOM 1877 C CA . TYR A 1 242 ? -2.021 13.596 0.674 1 97.8 242 TYR A CA 1
ATOM 1878 C C . TYR A 1 242 ? -1.758 14.845 1.507 1 97.8 242 TYR A C 1
ATOM 1880 O O . TYR A 1 242 ? -2.694 15.482 1.995 1 97.8 242 TYR A O 1
ATOM 1888 N N . LEU A 1 243 ? -0.492 15.204 1.66 1 96.62 243 LEU A N 1
ATOM 1889 C CA . LEU A 1 243 ? -0.086 16.326 2.499 1 96.62 243 LEU A CA 1
ATOM 1890 C C . LEU A 1 243 ? 0.469 17.466 1.651 1 96.62 243 LEU A C 1
ATOM 1892 O O . LEU A 1 243 ? 1.356 17.254 0.821 1 96.62 243 LEU A O 1
ATOM 1896 N N . ARG A 1 244 ? -0.074 18.607 1.858 1 94.48 244 ARG A N 1
ATOM 1897 C CA . ARG A 1 244 ? 0.401 19.818 1.198 1 94.48 244 ARG A CA 1
ATOM 1898 C C . ARG A 1 244 ? 0.97 20.807 2.21 1 94.48 244 ARG A C 1
ATOM 1900 O O . ARG A 1 244 ? 0.411 20.984 3.294 1 94.48 244 ARG A O 1
ATOM 1907 N N . PHE A 1 245 ? 2.05 21.376 1.676 1 87.93 245 PHE A N 1
ATOM 1908 C CA . PHE A 1 245 ? 2.753 22.294 2.565 1 87.93 245 PHE A CA 1
ATOM 1909 C C . PHE A 1 245 ? 2.746 23.709 1.997 1 87.93 245 PHE A C 1
ATOM 1911 O O . PHE A 1 245 ? 2.663 23.895 0.781 1 87.93 245 PHE A O 1
ATOM 1918 N N . GLY A 1 246 ? 2.073 24.549 2.558 1 75.98 246 GLY A N 1
ATOM 1919 C CA . GLY A 1 246 ? 1.93 25.943 2.17 1 75.98 246 GLY A CA 1
ATOM 1920 C C . GLY A 1 246 ? 3.045 26.426 1.261 1 75.98 246 GLY A C 1
ATOM 1921 O O . GLY A 1 246 ? 3.937 25.655 0.9 1 75.98 246 GLY A O 1
ATOM 1922 N N . GLY A 1 247 ? 3.11 27.391 0.51 1 66.13 247 GLY A N 1
ATOM 1923 C CA . GLY A 1 247 ? 3.903 28.12 -0.467 1 66.13 247 GLY A CA 1
ATOM 1924 C C . GLY A 1 247 ? 5.391 28.086 -0.174 1 66.13 247 GLY A C 1
ATOM 1925 O O . GLY A 1 247 ? 6.158 28.87 -0.736 1 66.13 247 GLY A O 1
ATOM 1926 N N . LEU A 1 248 ? 5.891 27.102 0.617 1 68.34 248 LEU A N 1
ATOM 1927 C CA . LEU A 1 248 ? 7.303 27.123 0.981 1 68.34 248 LEU A CA 1
ATOM 1928 C C . LEU A 1 248 ? 8.12 26.243 0.04 1 68.34 248 LEU A C 1
ATOM 1930 O O . LEU A 1 248 ? 9.21 25.791 0.397 1 68.34 248 LEU A O 1
ATOM 1934 N N . ASP A 1 249 ? 7.604 26.042 -1.125 1 75.72 249 ASP A N 1
ATOM 1935 C CA . ASP A 1 249 ? 8.285 25.256 -2.15 1 75.72 249 ASP A CA 1
ATOM 1936 C C . ASP A 1 249 ? 8.54 23.829 -1.667 1 75.72 249 ASP A C 1
ATOM 1938 O O . ASP A 1 249 ? 9.535 23.209 -2.048 1 75.72 249 ASP A O 1
ATOM 1942 N N . LEU A 1 250 ? 7.836 23.505 -0.663 1 85.16 250 LEU A N 1
ATOM 1943 C CA . LEU A 1 250 ? 7.909 22.107 -0.254 1 85.16 250 LEU A CA 1
ATOM 1944 C C . LEU A 1 250 ? 7.038 21.232 -1.149 1 85.16 250 LEU A C 1
ATOM 1946 O O . LEU A 1 250 ? 5.938 21.634 -1.535 1 85.16 250 LEU A O 1
ATOM 1950 N N . PRO A 1 251 ? 7.607 20.17 -1.5 1 87.16 251 PRO A N 1
ATOM 1951 C CA . PRO A 1 251 ? 6.794 19.263 -2.313 1 87.16 251 PRO A CA 1
ATOM 1952 C C . PRO A 1 251 ? 5.636 18.647 -1.531 1 87.16 251 PRO A C 1
ATOM 1954 O O . PRO A 1 251 ? 5.724 18.491 -0.31 1 87.16 251 PRO A O 1
ATOM 1957 N N . ASP A 1 252 ? 4.581 18.389 -2.233 1 93.66 252 ASP A N 1
ATOM 1958 C CA . ASP A 1 252 ? 3.533 17.561 -1.644 1 93.66 252 ASP A CA 1
ATOM 1959 C C . ASP A 1 252 ? 4.048 16.155 -1.344 1 93.66 252 ASP A C 1
ATOM 1961 O O . ASP A 1 252 ? 4.991 15.684 -1.983 1 93.66 252 ASP A O 1
ATOM 1965 N N . ILE A 1 253 ? 3.424 15.544 -0.352 1 94.83 253 ILE A N 1
ATOM 1966 C CA . ILE A 1 253 ? 3.833 14.198 0.035 1 94.83 253 ILE A CA 1
ATOM 1967 C C . ILE A 1 253 ? 2.609 13.288 0.11 1 94.83 253 ILE A C 1
ATOM 1969 O O . ILE A 1 253 ? 1.57 13.678 0.648 1 94.83 253 ILE A O 1
ATOM 1973 N N . VAL A 1 254 ? 2.717 12.102 -0.519 1 97.26 254 VAL A N 1
ATOM 1974 C CA . VAL A 1 254 ? 1.689 11.076 -0.383 1 97.26 254 VAL A CA 1
ATOM 1975 C C . VAL A 1 254 ? 2.165 9.991 0.58 1 97.26 254 VAL A C 1
ATOM 1977 O O . VAL A 1 254 ? 3.28 9.481 0.449 1 97.26 254 VAL A O 1
ATOM 1980 N N . TYR A 1 255 ? 1.343 9.751 1.555 1 96.64 255 TYR A N 1
ATOM 1981 C CA . TYR A 1 255 ? 1.6 8.725 2.559 1 96.64 255 TYR A CA 1
ATOM 1982 C C . TYR A 1 255 ? 0.744 7.489 2.308 1 96.64 255 TYR A C 1
ATOM 1984 O O . TYR A 1 255 ? -0.485 7.577 2.261 1 96.64 255 TYR A O 1
ATOM 1992 N N . LEU A 1 256 ? 1.363 6.279 2.158 1 95.8 256 LEU A N 1
ATOM 1993 C CA . LEU A 1 256 ? 0.718 4.981 1.991 1 95.8 256 LEU A CA 1
ATOM 1994 C C . LEU A 1 256 ? 1.141 4.017 3.094 1 95.8 256 LEU A C 1
ATOM 1996 O O . LEU A 1 256 ? 2.327 3.709 3.234 1 95.8 256 LEU A O 1
ATOM 2000 N N . GLU A 1 257 ? 0.144 3.54 3.768 1 91.93 257 GLU A N 1
ATOM 2001 C CA . GLU A 1 257 ? 0.444 2.741 4.952 1 91.93 257 GLU A CA 1
ATOM 2002 C C . GLU A 1 257 ? 0.19 1.258 4.696 1 91.93 257 GLU A C 1
ATOM 2004 O O . GLU A 1 257 ? -0.795 0.894 4.052 1 91.93 257 GLU A O 1
ATOM 2009 N N . HIS A 1 258 ? 1.077 0.437 5.173 1 91.31 258 HIS A N 1
ATOM 2010 C CA . HIS A 1 258 ? 0.966 -1.017 5.182 1 91.31 258 HIS A CA 1
ATOM 2011 C C . HIS A 1 258 ? 0.933 -1.559 6.607 1 91.31 258 HIS A C 1
ATOM 2013 O O . HIS A 1 258 ? 0.687 -0.809 7.555 1 91.31 258 HIS A O 1
ATOM 2019 N N . ILE A 1 259 ? 1.05 -2.846 6.806 1 87.91 259 ILE A N 1
ATOM 2020 C CA . ILE A 1 259 ? 0.879 -3.45 8.123 1 87.91 259 ILE A CA 1
ATOM 2021 C C . ILE A 1 259 ? 2.034 -3.04 9.034 1 87.91 259 ILE A C 1
ATOM 2023 O O . ILE A 1 259 ? 1.818 -2.654 10.185 1 87.91 259 ILE A O 1
ATOM 2027 N N . ARG A 1 260 ? 3.272 -2.992 8.523 1 85.12 260 ARG A N 1
ATOM 2028 C CA . ARG A 1 260 ? 4.411 -2.695 9.386 1 85.12 260 ARG A CA 1
ATOM 2029 C C . ARG A 1 260 ? 5.353 -1.695 8.725 1 85.12 260 ARG A C 1
ATOM 2031 O O . ARG A 1 260 ? 6.545 -1.659 9.035 1 85.12 260 ARG A O 1
ATOM 2038 N N . SER A 1 261 ? 4.77 -1.026 7.77 1 89.08 261 SER A N 1
ATOM 2039 C CA . SER A 1 261 ? 5.603 -0.072 7.045 1 89.08 261 SER A CA 1
ATOM 2040 C C . SER A 1 261 ? 4.753 0.986 6.349 1 89.08 261 SER A C 1
ATOM 2042 O O . SER A 1 261 ? 3.523 0.954 6.429 1 89.08 261 SER A O 1
ATOM 2044 N N . ALA A 1 262 ? 5.468 1.91 5.811 1 92.86 262 ALA A N 1
ATOM 2045 C CA . ALA A 1 262 ? 4.795 2.928 5.01 1 92.86 262 ALA A CA 1
ATOM 2046 C C . ALA A 1 262 ? 5.709 3.45 3.905 1 92.86 262 ALA A C 1
ATOM 2048 O O . ALA A 1 262 ? 6.93 3.293 3.975 1 92.86 262 ALA A O 1
ATOM 2049 N N . HIS A 1 263 ? 5.051 3.981 2.911 1 92.68 263 HIS A N 1
ATOM 2050 C CA . HIS A 1 263 ? 5.762 4.647 1.825 1 92.68 263 HIS A CA 1
ATOM 2051 C C . HIS A 1 263 ? 5.395 6.125 1.752 1 92.68 263 HIS A C 1
ATOM 2053 O O . HIS A 1 263 ? 4.231 6.49 1.934 1 92.68 263 HIS A O 1
ATOM 2059 N N . PHE A 1 264 ? 6.442 6.884 1.534 1 93.3 264 PHE A N 1
ATOM 2060 C CA . PHE A 1 264 ? 6.276 8.312 1.29 1 93.3 264 PHE A CA 1
ATOM 2061 C C . PHE A 1 264 ? 6.669 8.667 -0.139 1 93.3 264 PHE A C 1
ATOM 2063 O O . PHE A 1 264 ? 7.83 8.513 -0.525 1 93.3 264 PHE A O 1
ATOM 2070 N N . LEU A 1 265 ? 5.696 9.083 -0.898 1 94.65 265 LEU A N 1
ATOM 2071 C CA . LEU A 1 265 ? 5.967 9.532 -2.259 1 94.65 265 LEU A CA 1
ATOM 2072 C C . LEU A 1 265 ? 6.192 11.04 -2.3 1 94.65 265 LEU A C 1
ATOM 2074 O O . LEU A 1 265 ? 5.387 11.807 -1.767 1 94.65 265 LEU A O 1
ATOM 2078 N N . GLU A 1 266 ? 7.281 11.39 -2.962 1 90.65 266 GLU A N 1
ATOM 2079 C CA . GLU A 1 266 ? 7.626 12.808 -2.981 1 90.65 266 GLU A CA 1
ATOM 2080 C C . GLU A 1 266 ? 7.853 13.302 -4.406 1 90.65 266 GLU A C 1
ATOM 2082 O O . GLU A 1 266 ? 7.966 14.507 -4.641 1 90.65 266 GLU A O 1
ATOM 2087 N N . ASP A 1 267 ? 7.918 12.337 -5.288 1 90.66 267 ASP A N 1
ATOM 2088 C CA . ASP A 1 267 ? 8.074 12.706 -6.692 1 90.66 267 ASP A CA 1
ATOM 2089 C C . ASP A 1 267 ? 6.831 13.426 -7.212 1 90.66 267 ASP A C 1
ATOM 2091 O O . ASP A 1 267 ? 5.709 12.947 -7.031 1 90.66 267 ASP A O 1
ATOM 2095 N N . ARG A 1 268 ? 7.01 14.508 -7.876 1 90.9 268 ARG A N 1
ATOM 2096 C CA . ARG A 1 268 ? 5.913 15.378 -8.289 1 90.9 268 ARG A CA 1
ATOM 2097 C C . ARG A 1 268 ? 4.954 14.644 -9.221 1 90.9 268 ARG A C 1
ATOM 2099 O O . ARG A 1 268 ? 3.736 14.795 -9.11 1 90.9 268 ARG A O 1
ATOM 2106 N N . GLU A 1 269 ? 5.506 13.886 -10.122 1 92.63 269 GLU A N 1
ATOM 2107 C CA . GLU A 1 269 ? 4.649 13.161 -11.055 1 92.63 269 GLU A CA 1
ATOM 2108 C C . GLU A 1 269 ? 3.775 12.145 -10.326 1 92.63 269 GLU A C 1
ATOM 2110 O O . GLU A 1 269 ? 2.583 12.022 -10.616 1 92.63 269 GLU A O 1
ATOM 2115 N N . GLU A 1 270 ? 4.321 11.528 -9.367 1 92.94 270 GLU A N 1
ATOM 2116 C CA . GLU A 1 270 ? 3.584 10.526 -8.601 1 92.94 270 GLU A CA 1
ATOM 2117 C C . GLU A 1 270 ? 2.537 11.179 -7.704 1 92.94 270 GLU A C 1
ATOM 2119 O O . GLU A 1 270 ? 1.386 10.739 -7.664 1 92.94 270 GLU A O 1
ATOM 2124 N N . THR A 1 271 ? 2.959 12.26 -7.06 1 95.17 271 THR A N 1
ATOM 2125 C CA . THR A 1 271 ? 2.018 12.897 -6.146 1 95.17 271 THR A CA 1
ATOM 2126 C C . THR A 1 271 ? 0.859 13.527 -6.914 1 95.17 271 THR A C 1
ATOM 2128 O O . THR A 1 271 ? -0.276 13.544 -6.433 1 95.17 271 THR A O 1
ATOM 2131 N N . GLU A 1 272 ? 1.135 13.989 -8.107 1 94.36 272 GLU A N 1
ATOM 2132 C CA . GLU A 1 272 ? 0.082 14.581 -8.928 1 94.36 272 GLU A CA 1
ATOM 2133 C C . GLU A 1 272 ? -0.945 13.533 -9.348 1 94.36 272 GLU A C 1
ATOM 2135 O O . GLU A 1 272 ? -2.138 13.828 -9.438 1 94.36 272 GLU A O 1
ATOM 2140 N N . GLU A 1 273 ? -0.502 12.389 -9.576 1 92.47 273 GLU A N 1
ATOM 2141 C CA . GLU A 1 273 ? -1.427 11.313 -9.918 1 92.47 273 GLU A CA 1
ATOM 2142 C C . GLU A 1 273 ? -2.406 11.044 -8.779 1 92.47 273 GLU A C 1
ATOM 2144 O O . GLU A 1 273 ? -3.606 10.884 -9.01 1 92.47 273 GLU A O 1
ATOM 2149 N N . TYR A 1 274 ? -1.914 11.021 -7.62 1 95.03 274 TYR A N 1
ATOM 2150 C CA . TYR A 1 274 ? -2.778 10.796 -6.467 1 95.03 274 TYR A CA 1
ATOM 2151 C C . TYR A 1 274 ? -3.712 11.981 -6.247 1 95.03 274 TYR A C 1
ATOM 2153 O O . TYR A 1 274 ? -4.866 11.804 -5.851 1 95.03 274 TYR A O 1
ATOM 2161 N N . ARG A 1 275 ? -3.187 13.162 -6.53 1 95.1 275 ARG A N 1
ATOM 2162 C CA . ARG A 1 275 ? -4.044 14.339 -6.427 1 95.1 275 ARG A CA 1
ATOM 2163 C C . ARG A 1 275 ? -5.23 14.239 -7.381 1 95.1 275 ARG A C 1
ATOM 2165 O O . ARG A 1 275 ? -6.371 14.49 -6.99 1 95.1 275 ARG A O 1
ATOM 2172 N N . VAL A 1 276 ? -4.941 13.833 -8.555 1 93.3 276 VAL A N 1
ATOM 2173 C CA . VAL A 1 276 ? -5.976 13.722 -9.577 1 93.3 276 VAL A CA 1
ATOM 2174 C C . VAL A 1 276 ? -6.991 12.655 -9.172 1 93.3 276 VAL A C 1
ATOM 2176 O O . VAL A 1 276 ? -8.201 12.865 -9.288 1 93.3 276 VAL A O 1
ATOM 2179 N N . VAL A 1 277 ? -6.541 11.577 -8.672 1 92.49 277 VAL A N 1
ATOM 2180 C CA . VAL A 1 277 ? -7.413 10.482 -8.26 1 92.49 277 VAL A CA 1
ATOM 2181 C C . VAL A 1 277 ? -8.305 10.939 -7.108 1 92.49 277 VAL A C 1
ATOM 2183 O O . VAL A 1 277 ? -9.51 10.676 -7.105 1 92.49 277 VAL A O 1
ATOM 2186 N N . LEU A 1 278 ? -7.76 11.646 -6.161 1 94.9 278 LEU A N 1
ATOM 2187 C CA . LEU A 1 278 ? -8.532 12.125 -5.019 1 94.9 278 LEU A CA 1
ATOM 2188 C C . LEU A 1 278 ? -9.547 13.177 -5.451 1 94.9 278 LEU A C 1
ATOM 2190 O O . LEU A 1 278 ? -10.656 13.234 -4.914 1 94.9 278 LEU A O 1
ATOM 2194 N N . ASP A 1 279 ? -9.144 13.986 -6.425 1 94.21 279 ASP A N 1
ATOM 2195 C CA . ASP A 1 279 ? -10.075 14.975 -6.959 1 94.21 279 ASP A CA 1
ATOM 2196 C C . ASP A 1 279 ? -11.275 14.3 -7.62 1 94.21 279 ASP 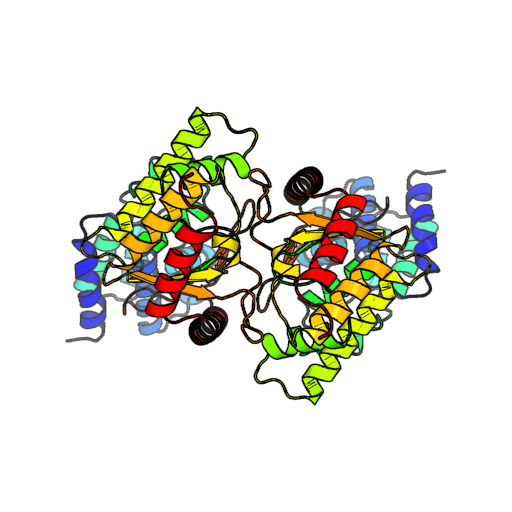A C 1
ATOM 2198 O O . ASP A 1 279 ? -12.421 14.682 -7.376 1 94.21 279 ASP A O 1
ATOM 2202 N N . ARG A 1 280 ? -10.977 13.32 -8.361 1 91.82 280 ARG A N 1
ATOM 2203 C CA . ARG A 1 280 ? -12.045 12.587 -9.033 1 91.82 280 ARG A CA 1
ATOM 2204 C C . ARG A 1 280 ? -12.944 11.881 -8.024 1 91.82 280 ARG A C 1
ATOM 2206 O O . ARG A 1 280 ? -14.168 11.876 -8.171 1 91.82 280 ARG A O 1
ATOM 2213 N N . LEU A 1 281 ? -12.328 11.303 -7.085 1 93.05 281 LEU A N 1
ATOM 2214 C CA . LEU A 1 281 ? -13.087 10.631 -6.036 1 93.05 281 LEU A CA 1
ATOM 2215 C C . LEU A 1 281 ? -14.004 11.613 -5.315 1 93.05 281 LEU A C 1
ATOM 2217 O O . LEU A 1 281 ? -15.163 11.298 -5.038 1 93.05 281 LEU A O 1
ATOM 2221 N N . ALA A 1 282 ? -13.497 12.748 -5.055 1 95.08 282 ALA A N 1
ATOM 2222 C CA . ALA A 1 282 ? -14.29 13.78 -4.392 1 95.08 282 ALA A CA 1
ATOM 2223 C C . ALA A 1 282 ? -15.495 14.176 -5.242 1 95.08 282 ALA A C 1
ATOM 2225 O O . ALA A 1 282 ? -16.586 14.403 -4.715 1 95.08 282 ALA A O 1
ATOM 2226 N N . ASP A 1 283 ? -15.279 14.163 -6.524 1 92.18 283 ASP A N 1
ATOM 2227 C CA . ASP A 1 283 ? -16.347 14.529 -7.45 1 92.18 283 ASP A CA 1
ATOM 2228 C C . ASP A 1 283 ? -17.436 13.461 -7.482 1 92.18 283 ASP A C 1
ATOM 2230 O O . ASP A 1 283 ? -18.607 13.767 -7.718 1 92.18 283 ASP A O 1
ATOM 2234 N N . GLU A 1 284 ? -17.051 12.278 -7.206 1 90.63 284 GLU A N 1
ATOM 2235 C CA . GLU A 1 284 ? -17.985 11.159 -7.284 1 90.63 284 GLU A CA 1
ATOM 2236 C C . GLU A 1 284 ? -18.623 10.877 -5.927 1 90.63 284 GLU A C 1
ATOM 2238 O O . GLU A 1 284 ? -19.634 10.177 -5.843 1 90.63 284 GLU A O 1
ATOM 2243 N N . ALA A 1 285 ? -18.007 11.395 -4.894 1 95.14 285 ALA A N 1
ATOM 2244 C CA . ALA A 1 285 ? -18.556 11.26 -3.547 1 95.14 285 ALA A CA 1
ATOM 2245 C C . ALA A 1 285 ? -19.766 12.169 -3.355 1 95.14 285 ALA A C 1
ATOM 2247 O O . ALA A 1 285 ? -19.988 13.093 -4.141 1 95.14 285 ALA A O 1
ATOM 2248 N N . LEU A 1 286 ? -20.548 11.855 -2.384 1 96.52 286 LEU A N 1
ATOM 2249 C CA . LEU A 1 286 ? -21.589 12.789 -1.972 1 96.52 286 LEU A CA 1
ATOM 2250 C C . LEU A 1 286 ? -20.984 14.118 -1.53 1 96.52 286 LEU A C 1
ATOM 2252 O O . LEU A 1 286 ? -19.919 14.144 -0.909 1 96.52 286 LEU A O 1
ATOM 2256 N N . ASP A 1 287 ? -21.648 15.209 -1.879 1 97.03 287 ASP A N 1
ATOM 2257 C CA . ASP A 1 287 ? -21.174 16.483 -1.346 1 97.03 287 ASP A CA 1
ATOM 2258 C C . ASP A 1 287 ? -21.308 16.525 0.174 1 97.03 287 ASP A C 1
ATOM 2260 O O . ASP A 1 287 ? -21.915 15.636 0.775 1 97.03 287 ASP A O 1
ATOM 2264 N N . PRO A 1 288 ? -20.719 17.501 0.857 1 97.04 288 PRO A N 1
ATOM 2265 C CA . PRO A 1 288 ? -20.673 17.517 2.321 1 97.04 288 PRO A CA 1
ATOM 2266 C C . PRO A 1 288 ? -22.061 17.479 2.955 1 97.04 288 PRO A C 1
ATOM 2268 O O . PRO A 1 288 ? -22.268 16.786 3.955 1 97.04 288 PRO A O 1
ATOM 2271 N N . ARG A 1 289 ? -23.009 18.143 2.406 1 97.15 289 ARG A N 1
ATOM 2272 C CA . ARG A 1 289 ? -24.361 18.158 2.955 1 97.15 289 ARG A CA 1
ATOM 2273 C C . ARG A 1 289 ? -25.014 16.784 2.84 1 97.15 289 ARG A C 1
ATOM 2275 O O . ARG A 1 289 ? -25.583 16.278 3.809 1 97.15 289 ARG A O 1
ATOM 2282 N N . ALA A 1 290 ? -24.959 16.199 1.667 1 97.47 290 ALA A N 1
ATOM 2283 C CA . ALA A 1 290 ? -25.516 14.867 1.448 1 97.47 290 ALA A CA 1
ATOM 2284 C C . ALA A 1 290 ? -24.784 13.822 2.284 1 97.47 290 ALA A C 1
ATOM 2286 O O . ALA A 1 290 ? -25.387 12.846 2.737 1 97.47 290 ALA A O 1
ATOM 2287 N N . SER A 1 291 ? -23.514 14.001 2.495 1 97.71 291 SER A N 1
ATOM 2288 C CA . SER A 1 291 ? -22.735 13.106 3.345 1 97.71 291 SER A CA 1
ATOM 2289 C C . SER A 1 291 ? -23.231 13.141 4.787 1 97.71 291 SER A C 1
ATOM 2291 O O . SER A 1 291 ? -23.384 12.096 5.422 1 97.71 291 SER A O 1
ATOM 2293 N N . MET A 1 292 ? -23.559 14.352 5.242 1 96.93 292 MET A N 1
ATOM 2294 C CA . MET A 1 292 ? -24.095 14.493 6.593 1 96.93 292 MET A CA 1
ATOM 2295 C C . MET A 1 292 ? -25.465 13.832 6.706 1 96.93 292 MET A C 1
ATOM 2297 O O . MET A 1 292 ? -25.771 13.196 7.716 1 96.93 292 MET A O 1
ATOM 2301 N N . ALA A 1 293 ? -26.178 13.959 5.669 1 97.53 293 ALA A N 1
ATOM 2302 C CA . ALA A 1 293 ? -27.494 13.324 5.655 1 97.53 293 ALA A CA 1
ATOM 2303 C C . ALA A 1 293 ? -27.37 11.805 5.722 1 97.53 293 ALA A C 1
ATOM 2305 O O . ALA A 1 293 ? -28.115 11.146 6.451 1 97.53 293 ALA A O 1
ATOM 2306 N N . LEU A 1 294 ? -26.434 11.274 4.995 1 96.75 294 LEU A N 1
ATOM 2307 C CA . LEU A 1 294 ? -26.216 9.832 5.021 1 96.75 294 LEU A CA 1
ATOM 2308 C C . LEU A 1 294 ? -25.745 9.378 6.398 1 96.75 294 LEU A C 1
ATOM 2310 O O . LEU A 1 294 ? -26.174 8.333 6.893 1 96.75 294 LEU A O 1
ATOM 2314 N N . LEU A 1 295 ? -24.882 10.141 6.994 1 96.83 295 LEU A N 1
ATOM 2315 C CA . LEU A 1 295 ? -24.408 9.828 8.338 1 96.83 295 LEU A CA 1
ATOM 2316 C C . LEU A 1 295 ? -25.571 9.762 9.323 1 96.83 295 LEU A C 1
ATOM 2318 O O . LEU A 1 295 ? -25.69 8.802 10.086 1 96.83 295 LEU A O 1
ATOM 2322 N N . ARG A 1 296 ? -26.424 10.708 9.233 1 96.3 296 ARG A N 1
ATOM 2323 C CA . ARG A 1 296 ? -27.561 10.777 10.145 1 96.3 296 ARG A CA 1
ATOM 2324 C C . ARG A 1 296 ? -28.537 9.633 9.891 1 96.3 296 ARG A C 1
ATOM 2326 O O . ARG A 1 296 ? -29.08 9.052 10.833 1 96.3 296 ARG A O 1
ATOM 2333 N N . ARG A 1 297 ? -28.689 9.34 8.682 1 96.89 297 ARG A N 1
ATOM 2334 C CA . ARG A 1 297 ? -29.56 8.221 8.335 1 96.89 297 ARG A CA 1
ATOM 2335 C C . ARG A 1 297 ? -28.994 6.905 8.859 1 96.89 297 ARG A C 1
ATOM 2337 O O . ARG A 1 297 ? -29.732 6.078 9.4 1 96.89 297 ARG A O 1
ATOM 2344 N N . THR A 1 298 ? -27.717 6.776 8.669 1 96.45 298 THR A N 1
ATOM 2345 C CA . THR A 1 298 ? -27.064 5.563 9.149 1 96.45 298 THR A CA 1
ATOM 2346 C C . THR A 1 298 ? -27.184 5.449 10.666 1 96.45 298 THR A C 1
ATOM 2348 O O . THR A 1 298 ? -27.444 4.365 11.193 1 96.45 298 THR A O 1
ATOM 2351 N N . LEU A 1 299 ? -27.047 6.56 11.359 1 96.25 299 LEU A N 1
ATOM 2352 C CA . LEU A 1 299 ? -27.203 6.598 12.809 1 96.25 299 LEU A CA 1
ATOM 2353 C C . LEU A 1 299 ? -28.593 6.124 13.219 1 96.25 299 LEU A C 1
ATOM 2355 O O . LEU A 1 299 ? -28.731 5.313 14.137 1 96.25 299 LEU A O 1
ATOM 2359 N N . LYS A 1 300 ? -29.529 6.497 12.469 1 95.3 300 LYS A N 1
ATOM 2360 C CA . LYS A 1 300 ? -30.923 6.217 12.803 1 95.3 300 LYS A CA 1
ATOM 2361 C C . LYS A 1 300 ? -31.299 4.785 12.436 1 95.3 300 LYS A C 1
ATOM 2363 O O . LYS A 1 300 ? -32.015 4.115 13.183 1 95.3 300 LYS A O 1
ATOM 2368 N N . GLU A 1 301 ? -30.783 4.339 11.351 1 94.43 301 GLU A N 1
ATOM 2369 C CA . GLU A 1 301 ? -31.25 3.067 10.809 1 94.43 301 GLU A CA 1
ATOM 2370 C C . GLU A 1 301 ? -30.406 1.905 11.324 1 94.43 301 GLU A C 1
ATOM 2372 O O . GLU A 1 301 ? -30.923 0.81 11.555 1 94.43 301 GLU A O 1
ATOM 2377 N N . ARG A 1 302 ? -29.173 2.165 11.555 1 93.41 302 ARG A N 1
ATOM 2378 C CA . ARG A 1 302 ? -28.3 1.035 11.856 1 93.41 302 ARG A CA 1
ATOM 2379 C C . ARG A 1 302 ? -27.877 1.044 13.321 1 93.41 302 ARG A C 1
ATOM 2381 O O . ARG A 1 302 ? -27.665 -0.014 13.917 1 93.41 302 ARG A O 1
ATOM 2388 N N . TYR A 1 303 ? -27.806 2.228 13.851 1 94.22 303 TYR A N 1
ATOM 2389 C CA . TYR A 1 303 ? -27.25 2.289 15.198 1 94.22 303 TYR A CA 1
ATOM 2390 C C . TYR A 1 303 ? -28.225 2.957 16.161 1 94.22 303 TYR A C 1
ATOM 2392 O O . TYR A 1 303 ? -27.811 3.591 17.134 1 94.22 303 TYR A O 1
ATOM 2400 N N . ALA A 1 304 ? -29.469 2.83 15.831 1 84.83 304 ALA A N 1
ATOM 2401 C CA . ALA A 1 304 ? -30.5 3.408 16.689 1 84.83 304 ALA A CA 1
ATOM 2402 C C . ALA A 1 304 ? -30.417 2.841 18.103 1 84.83 304 ALA A C 1
ATOM 2404 O O . ALA A 1 304 ? -30.036 1.683 18.294 1 84.83 304 ALA A O 1
ATOM 2405 N N . THR A 1 305 ? -30.357 3.732 19.057 1 72.63 305 THR A N 1
ATOM 2406 C CA . THR A 1 305 ? -30.406 3.324 20.456 1 72.63 305 THR A CA 1
ATOM 2407 C C . THR A 1 305 ? -31.646 2.479 20.73 1 72.63 305 THR A C 1
ATOM 2409 O O . THR A 1 305 ? -32.75 2.832 20.309 1 72.63 305 THR A O 1
ATOM 2412 N N . ARG A 1 306 ? -31.545 1.148 20.873 1 49.35 306 ARG A N 1
ATOM 2413 C CA . ARG A 1 306 ? -32.685 0.453 21.462 1 49.35 306 ARG A CA 1
ATOM 2414 C C . ARG A 1 306 ? -33.028 1.027 22.832 1 49.35 306 ARG A C 1
ATOM 2416 O O . ARG A 1 306 ? -32.145 1.498 23.553 1 49.35 306 ARG A O 1
ATOM 2423 N N . MET B 1 1 ? 22.838 -40.753 -2.739 1 39.77 1 MET B N 1
ATOM 2424 C CA . MET B 1 1 ? 22.514 -39.692 -3.688 1 39.77 1 MET B CA 1
ATOM 2425 C C . MET B 1 1 ? 22.815 -38.32 -3.094 1 39.77 1 MET B C 1
ATOM 2427 O O . MET B 1 1 ? 22.334 -37.989 -2.009 1 39.77 1 MET B O 1
ATOM 2431 N N . SER B 1 2 ? 23.7 -37.595 -3.565 1 50.07 2 SER B N 1
ATOM 2432 C CA . SER B 1 2 ? 24.264 -36.399 -2.949 1 50.07 2 SER B CA 1
ATOM 2433 C C . SER B 1 2 ? 23.226 -35.285 -2.853 1 50.07 2 SER B C 1
ATOM 2435 O O . SER B 1 2 ? 22.237 -35.287 -3.589 1 50.07 2 SER B O 1
ATOM 2437 N N . ALA B 1 3 ? 23.343 -34.691 -1.7 1 54.63 3 ALA B N 1
ATOM 2438 C CA . ALA B 1 3 ? 22.454 -33.557 -1.461 1 54.63 3 ALA B CA 1
ATOM 2439 C C . ALA B 1 3 ? 22.213 -32.769 -2.745 1 54.63 3 ALA B C 1
ATOM 2441 O O . ALA B 1 3 ? 21.112 -32.262 -2.973 1 54.63 3 ALA B O 1
ATOM 2442 N N . ALA B 1 4 ? 23.242 -32.75 -3.506 1 54.1 4 ALA B N 1
ATOM 2443 C CA . ALA B 1 4 ? 23.211 -32.048 -4.787 1 54.1 4 ALA B CA 1
ATOM 2444 C C . ALA B 1 4 ? 22.251 -32.725 -5.76 1 54.1 4 ALA B C 1
ATOM 2446 O O . ALA B 1 4 ? 21.502 -32.051 -6.473 1 54.1 4 ALA B O 1
ATOM 2447 N N . SER B 1 5 ? 22.249 -33.995 -5.686 1 58.19 5 SER B N 1
ATOM 2448 C CA . SER B 1 5 ? 21.4 -34.778 -6.577 1 58.19 5 SER B CA 1
ATOM 2449 C C . SER B 1 5 ? 19.924 -34.582 -6.249 1 58.19 5 SER B C 1
ATOM 2451 O O . SER B 1 5 ? 19.098 -34.419 -7.15 1 58.19 5 SER B O 1
ATOM 2453 N N . HIS B 1 6 ? 19.681 -34.365 -5.021 1 62.13 6 HIS B N 1
ATOM 2454 C CA . HIS B 1 6 ? 18.291 -34.253 -4.595 1 62.13 6 HIS B CA 1
ATOM 2455 C C . HIS B 1 6 ? 17.722 -32.878 -4.929 1 62.13 6 HIS B C 1
ATOM 2457 O O . HIS B 1 6 ? 16.568 -32.764 -5.348 1 62.13 6 HIS B O 1
ATOM 2463 N N . ARG B 1 7 ? 18.64 -31.882 -4.943 1 68.53 7 ARG B N 1
ATOM 2464 C CA . ARG B 1 7 ? 18.195 -30.521 -5.226 1 68.53 7 ARG B CA 1
ATOM 2465 C C . ARG B 1 7 ? 17.77 -30.376 -6.684 1 68.53 7 ARG B C 1
ATOM 2467 O O . ARG B 1 7 ? 16.743 -29.761 -6.978 1 68.53 7 ARG B O 1
ATOM 2474 N N . VAL B 1 8 ? 18.489 -31.059 -7.508 1 74.4 8 VAL B N 1
ATOM 2475 C CA . VAL B 1 8 ? 18.267 -30.855 -8.935 1 74.4 8 VAL B CA 1
ATOM 2476 C C . VAL B 1 8 ? 17.113 -31.735 -9.411 1 74.4 8 VAL B C 1
ATOM 2478 O O . VAL B 1 8 ? 16.394 -31.375 -10.345 1 74.4 8 VAL B O 1
ATOM 2481 N N . SER B 1 9 ? 16.897 -32.865 -8.708 1 76.38 9 SER B N 1
ATOM 2482 C CA . SER B 1 9 ? 15.801 -33.751 -9.084 1 76.38 9 SER B CA 1
ATOM 2483 C C . SER B 1 9 ? 14.452 -33.055 -8.942 1 76.38 9 SER B C 1
ATOM 2485 O O . SER B 1 9 ? 13.556 -33.251 -9.765 1 76.38 9 SER B O 1
ATOM 2487 N N . ARG B 1 10 ? 14.367 -32.114 -8.064 1 78.47 10 ARG B N 1
ATOM 2488 C CA . ARG B 1 10 ? 13.116 -31.41 -7.8 1 78.47 10 ARG B CA 1
ATOM 2489 C C . ARG B 1 10 ? 12.857 -30.339 -8.855 1 78.47 10 ARG B C 1
ATOM 2491 O O . ARG B 1 10 ? 11.741 -29.827 -8.966 1 78.47 10 ARG B O 1
ATOM 2498 N N . LEU B 1 11 ? 13.9 -30.108 -9.6 1 85.1 11 LEU B N 1
ATOM 2499 C CA . LEU B 1 11 ? 13.783 -29.039 -10.585 1 85.1 11 LEU B CA 1
ATOM 2500 C C . LEU B 1 11 ? 13.398 -29.598 -11.951 1 85.1 11 LEU B C 1
ATOM 2502 O O . LEU B 1 11 ? 12.923 -28.861 -12.817 1 85.1 11 LEU B O 1
ATOM 2506 N N . GLU B 1 12 ? 13.521 -30.853 -12.144 1 82.64 12 GLU B N 1
ATOM 2507 C CA . GLU B 1 12 ? 13.369 -31.482 -13.452 1 82.64 12 GLU B CA 1
ATOM 2508 C C . GLU B 1 12 ? 11.94 -31.345 -13.968 1 82.64 12 GLU B C 1
ATOM 2510 O O . GLU B 1 12 ? 11.723 -31.13 -15.163 1 82.64 12 GLU B O 1
ATOM 2515 N N . PRO B 1 13 ? 10.996 -31.345 -13.047 1 76.97 13 PRO B N 1
ATOM 2516 C CA . PRO B 1 13 ? 9.626 -31.178 -13.535 1 76.97 13 PRO B CA 1
ATOM 2517 C C . PRO B 1 13 ? 9.397 -29.823 -14.201 1 76.97 13 PRO B C 1
ATOM 2519 O O . PRO B 1 13 ? 8.512 -29.69 -15.051 1 76.97 13 PRO B O 1
ATOM 2522 N N . TYR B 1 14 ? 10.147 -28.914 -13.872 1 80.78 14 TYR B N 1
ATOM 2523 C CA . TYR B 1 14 ? 9.962 -27.573 -14.416 1 80.78 14 TYR B CA 1
ATOM 2524 C C . TYR B 1 14 ? 10.513 -27.479 -15.834 1 80.78 14 TYR B C 1
ATOM 2526 O O . TYR B 1 14 ? 10.189 -26.545 -16.572 1 80.78 14 TYR B O 1
ATOM 2534 N N . LEU B 1 15 ? 11.304 -28.436 -16.208 1 81.42 15 LEU B N 1
ATOM 2535 C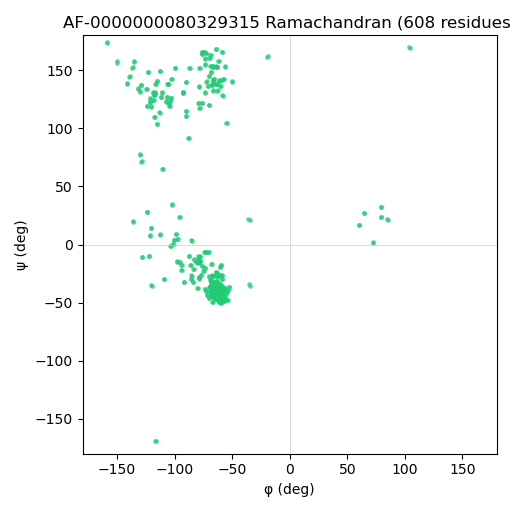 CA . LEU B 1 15 ? 11.854 -28.478 -17.558 1 81.42 15 LEU B CA 1
ATOM 2536 C C . LEU B 1 15 ? 10.803 -28.947 -18.559 1 81.42 15 LEU B C 1
ATOM 2538 O O . LEU B 1 15 ? 10.897 -28.649 -19.751 1 81.42 15 LEU B O 1
ATOM 2542 N N . SER B 1 16 ? 9.767 -29.58 -17.995 1 78.68 16 SER B N 1
ATOM 2543 C CA . SER B 1 16 ? 8.792 -30.186 -18.895 1 78.68 16 SER B CA 1
ATOM 2544 C C . SER B 1 16 ? 7.444 -29.478 -18.809 1 78.68 16 SER B C 1
ATOM 2546 O O . SER B 1 16 ? 6.468 -29.911 -19.425 1 78.68 16 SER B O 1
ATOM 2548 N N . ARG B 1 17 ? 7.401 -28.401 -18.139 1 75.67 17 ARG B N 1
ATOM 2549 C CA . ARG B 1 17 ? 6.14 -27.674 -18.033 1 75.67 17 ARG B CA 1
ATOM 2550 C C . ARG B 1 17 ? 5.726 -27.097 -19.382 1 75.67 17 ARG B C 1
ATOM 2552 O O . ARG B 1 17 ? 6.571 -26.63 -20.149 1 75.67 17 ARG B O 1
ATOM 2559 N N . SER B 1 18 ? 4.41 -27.244 -19.66 1 73.72 18 SER B N 1
ATOM 2560 C CA . SER B 1 18 ? 3.884 -26.782 -20.941 1 73.72 18 SER B CA 1
ATOM 2561 C C . SER B 1 18 ? 4.048 -25.273 -21.093 1 73.72 18 SER B C 1
ATOM 2563 O O . SER B 1 18 ? 4.461 -24.792 -22.15 1 73.72 18 SER B O 1
ATOM 2565 N N . GLU B 1 19 ? 3.671 -24.48 -20.07 1 76.45 19 GLU B N 1
ATOM 2566 C CA . GLU B 1 19 ? 3.827 -23.029 -20.132 1 76.45 19 GLU B CA 1
ATOM 2567 C C . GLU B 1 19 ? 5.154 -22.59 -19.521 1 76.45 19 GLU B C 1
ATOM 2569 O O . GLU B 1 19 ? 5.549 -23.083 -18.462 1 76.45 19 GLU B O 1
ATOM 2574 N N . PRO B 1 20 ? 5.772 -21.767 -20.358 1 77.05 20 PRO B N 1
ATOM 2575 C CA . PRO B 1 20 ? 7.008 -21.261 -19.756 1 77.05 20 PRO B CA 1
ATOM 2576 C C . PRO B 1 20 ? 6.755 -20.433 -18.498 1 77.05 20 PRO B C 1
ATOM 2578 O O . PRO B 1 20 ? 5.735 -19.746 -18.401 1 77.05 20 PRO B O 1
ATOM 2581 N N . ALA B 1 21 ? 7.391 -20.629 -17.47 1 80.76 21 ALA B N 1
ATOM 2582 C CA . ALA B 1 21 ? 7.375 -19.867 -16.223 1 80.76 21 ALA B CA 1
ATOM 2583 C C . ALA B 1 21 ? 8.687 -19.115 -16.023 1 80.76 21 ALA B C 1
ATOM 2585 O O . ALA B 1 21 ? 9.416 -19.372 -15.062 1 80.76 21 ALA B O 1
ATOM 2586 N N . PRO B 1 22 ? 8.829 -18.154 -17.016 1 88.01 22 PRO B N 1
ATOM 2587 C CA . PRO B 1 22 ? 10.154 -17.531 -17.029 1 88.01 22 PRO B CA 1
ATOM 2588 C C . PRO B 1 22 ? 10.536 -16.927 -15.68 1 88.01 22 PRO B C 1
ATOM 2590 O O . PRO B 1 22 ? 11.677 -17.072 -15.235 1 88.01 22 PRO B O 1
ATOM 2593 N N . THR B 1 23 ? 9.593 -16.267 -15.038 1 87.1 23 THR B N 1
ATOM 2594 C CA . THR B 1 23 ? 9.866 -15.639 -13.75 1 87.1 23 THR B CA 1
ATOM 2595 C C . THR B 1 23 ? 10.28 -16.682 -12.716 1 87.1 23 THR B C 1
ATOM 2597 O O . THR B 1 23 ? 11.287 -16.514 -12.025 1 87.1 23 THR B O 1
ATOM 2600 N N . LEU B 1 24 ? 9.553 -17.732 -12.65 1 86.73 24 LEU B N 1
ATOM 2601 C CA . LEU B 1 24 ? 9.864 -18.814 -11.723 1 86.73 24 LEU B CA 1
ATOM 2602 C C . LEU B 1 24 ? 11.238 -19.406 -12.019 1 86.73 24 LEU B C 1
ATOM 2604 O O . LEU B 1 24 ? 12.038 -19.616 -11.104 1 86.73 24 LEU B O 1
ATOM 2608 N N . LEU B 1 25 ? 11.457 -19.636 -13.237 1 89.23 25 LEU B N 1
ATOM 2609 C CA . LEU B 1 25 ? 12.686 -20.316 -13.631 1 89.23 25 LEU B CA 1
ATOM 2610 C C . LEU B 1 25 ? 13.905 -19.445 -13.345 1 89.23 25 LEU B C 1
ATOM 2612 O O . LEU B 1 25 ? 14.935 -19.942 -12.885 1 89.23 25 LEU B O 1
ATOM 2616 N N . LYS B 1 26 ? 13.755 -18.18 -13.606 1 91.2 26 LYS B N 1
ATOM 2617 C CA . LYS B 1 26 ? 14.838 -17.268 -13.247 1 91.2 26 LYS B CA 1
ATOM 2618 C C . LYS B 1 26 ? 15.111 -17.302 -11.746 1 91.2 26 LYS B C 1
ATOM 2620 O O . LYS B 1 26 ? 16.267 -17.357 -11.321 1 91.2 26 LYS B O 1
ATOM 2625 N N . MET B 1 27 ? 14.101 -17.302 -11.011 1 89.31 27 MET B N 1
ATOM 2626 C CA . MET B 1 27 ? 14.238 -17.334 -9.558 1 89.31 27 MET B CA 1
ATOM 2627 C C . MET B 1 27 ? 14.873 -18.642 -9.099 1 89.31 27 MET B C 1
ATOM 2629 O O . MET B 1 27 ? 15.738 -18.643 -8.222 1 89.31 27 MET B O 1
ATOM 2633 N N . LEU B 1 28 ? 14.466 -19.747 -9.717 1 89.52 28 LEU B N 1
ATOM 2634 C CA . LEU B 1 28 ? 14.985 -21.06 -9.353 1 89.52 28 LEU B CA 1
ATOM 2635 C C . LEU B 1 28 ? 16.478 -21.155 -9.647 1 89.52 28 LEU B C 1
ATOM 2637 O O . LEU B 1 28 ? 17.247 -21.656 -8.823 1 89.52 28 LEU B O 1
ATOM 2641 N N . VAL B 1 29 ? 16.801 -20.701 -10.756 1 91.9 29 VAL B N 1
ATOM 2642 C CA . VAL B 1 29 ? 18.218 -20.707 -11.105 1 91.9 29 VAL B CA 1
ATOM 2643 C C . VAL B 1 29 ? 19.003 -19.877 -10.092 1 91.9 29 VAL B C 1
ATOM 2645 O O . VAL B 1 29 ? 20.047 -20.311 -9.6 1 91.9 29 VAL B O 1
ATOM 2648 N N . GLY B 1 30 ? 18.508 -18.723 -9.81 1 92.72 30 GLY B N 1
ATOM 2649 C CA . GLY B 1 30 ? 19.162 -17.851 -8.848 1 92.72 30 GLY B CA 1
ATOM 2650 C C . GLY B 1 30 ? 19.341 -18.494 -7.485 1 92.72 30 GLY B C 1
ATOM 2651 O O . GLY B 1 30 ? 20.445 -18.501 -6.937 1 92.72 30 GLY B O 1
ATOM 2652 N N . VAL B 1 31 ? 18.315 -19.062 -6.962 1 90.47 31 VAL B N 1
ATOM 2653 C CA . VAL B 1 31 ? 18.346 -19.671 -5.636 1 90.47 31 VAL B CA 1
ATOM 2654 C C . VAL B 1 31 ? 19.312 -20.854 -5.633 1 90.47 31 VAL B C 1
ATOM 2656 O O . VAL B 1 31 ? 20.037 -21.068 -4.659 1 90.47 31 VAL B O 1
ATOM 2659 N N . GLN B 1 32 ? 19.309 -21.594 -6.674 1 91.64 32 GLN B N 1
ATOM 2660 C CA . GLN B 1 32 ? 20.21 -22.74 -6.759 1 91.64 32 GLN B CA 1
ATOM 2661 C C . GLN B 1 32 ? 21.667 -22.29 -6.822 1 91.64 32 GLN B C 1
ATOM 2663 O O . GLN B 1 32 ? 22.535 -22.893 -6.188 1 91.64 32 GLN B O 1
ATOM 2668 N N . LEU B 1 33 ? 21.879 -21.276 -7.578 1 94.35 33 LEU B N 1
ATOM 2669 C CA . LEU B 1 33 ? 23.233 -20.738 -7.641 1 94.35 33 LEU B CA 1
ATOM 2670 C C . LEU B 1 33 ? 23.703 -20.285 -6.262 1 94.35 33 LEU B C 1
ATOM 2672 O O . LEU B 1 33 ? 24.832 -20.575 -5.86 1 94.35 33 LEU B O 1
ATOM 2676 N N . ALA B 1 34 ? 22.856 -19.585 -5.619 1 93.7 34 ALA B N 1
ATOM 2677 C CA . ALA B 1 34 ? 23.197 -19.129 -4.273 1 93.7 34 ALA B CA 1
ATOM 2678 C C . ALA B 1 34 ? 23.477 -20.311 -3.349 1 93.7 34 ALA B C 1
ATOM 2680 O O . ALA B 1 34 ? 24.422 -20.277 -2.557 1 93.7 34 ALA B O 1
ATOM 2681 N N . GLY B 1 35 ? 22.642 -21.318 -3.451 1 91.25 35 GLY B N 1
ATOM 2682 C CA . GLY B 1 35 ? 22.843 -22.51 -2.642 1 91.25 35 GLY B CA 1
ATOM 2683 C C . GLY B 1 35 ? 24.177 -23.186 -2.896 1 91.25 35 GLY B C 1
ATOM 2684 O O . GLY B 1 35 ? 24.886 -23.545 -1.954 1 91.25 35 GLY B O 1
ATOM 2685 N N . ILE B 1 36 ? 24.476 -23.344 -4.119 1 93.64 36 ILE B N 1
ATOM 2686 C CA . ILE B 1 36 ? 25.734 -23.983 -4.488 1 93.64 36 ILE B CA 1
ATOM 2687 C C . ILE B 1 36 ? 26.906 -23.124 -4.021 1 93.64 36 ILE B C 1
ATOM 2689 O O . ILE B 1 36 ? 27.924 -23.648 -3.561 1 93.64 36 ILE B O 1
ATOM 2693 N N . ARG B 1 37 ? 26.725 -21.844 -4.149 1 96.36 37 ARG B N 1
ATOM 2694 C CA . ARG B 1 37 ? 27.756 -20.929 -3.668 1 96.36 37 ARG B CA 1
ATOM 2695 C C . ARG B 1 37 ? 28.018 -21.133 -2.18 1 96.36 37 ARG B C 1
ATOM 2697 O O . ARG B 1 37 ? 29.172 -21.215 -1.753 1 96.36 37 ARG B O 1
ATOM 2704 N N . GLU B 1 38 ? 26.99 -21.181 -1.482 1 94.81 38 GLU B N 1
ATOM 2705 C CA . GLU B 1 38 ? 27.103 -21.35 -0.037 1 94.81 38 GLU B CA 1
ATOM 2706 C C . GLU B 1 38 ? 27.747 -22.688 0.314 1 94.81 38 GLU B C 1
ATOM 2708 O O . GLU B 1 38 ? 28.542 -22.773 1.252 1 94.81 38 GLU B O 1
ATOM 2713 N N . GLU B 1 39 ? 27.407 -23.689 -0.394 1 93.24 39 GLU B N 1
ATOM 2714 C CA . GLU B 1 39 ? 27.993 -25.009 -0.181 1 93.24 39 GLU B CA 1
ATOM 2715 C C . GLU B 1 39 ? 29.491 -25 -0.469 1 93.24 39 GLU B C 1
ATOM 2717 O O . GLU B 1 39 ? 30.252 -25.75 0.147 1 93.24 39 GLU B O 1
ATOM 2722 N N . ALA B 1 40 ? 29.843 -24.174 -1.383 1 94.98 40 ALA B N 1
ATOM 2723 C CA . ALA B 1 40 ? 31.252 -24.036 -1.745 1 94.98 40 ALA B CA 1
ATOM 2724 C C . ALA B 1 40 ? 31.995 -23.168 -0.733 1 94.98 40 ALA B C 1
ATOM 2726 O O . ALA B 1 40 ? 33.207 -22.97 -0.847 1 94.98 40 ALA B O 1
ATOM 2727 N N . GLY B 1 41 ? 31.229 -22.49 0.189 1 96.14 41 GLY B N 1
ATOM 2728 C CA . GLY B 1 41 ? 31.837 -21.715 1.257 1 96.14 41 GLY B CA 1
ATOM 2729 C C . GLY B 1 41 ? 32.199 -20.302 0.838 1 96.14 41 GLY B C 1
ATOM 2730 O O . GLY B 1 41 ? 33.09 -19.684 1.424 1 96.14 41 GLY B O 1
ATOM 2731 N N . LEU B 1 42 ? 31.59 -19.847 -0.159 1 96.93 42 LEU B N 1
ATOM 2732 C CA . LEU B 1 42 ? 31.911 -18.512 -0.653 1 96.93 42 LEU B CA 1
ATOM 2733 C C . LEU B 1 42 ? 30.816 -17.517 -0.282 1 96.93 42 LEU B C 1
ATOM 2735 O O . LEU B 1 42 ? 29.628 -17.842 -0.345 1 96.93 42 LEU B O 1
ATOM 2739 N N . SER B 1 43 ? 31.233 -16.377 0.115 1 96.8 43 SER B N 1
ATOM 2740 C CA . SER B 1 43 ? 30.29 -15.268 0.221 1 96.8 43 SER B CA 1
ATOM 2741 C C . SER B 1 43 ? 29.959 -14.691 -1.152 1 96.8 43 SER B C 1
ATOM 2743 O O . SER B 1 43 ? 30.644 -14.983 -2.135 1 96.8 43 SER B O 1
ATOM 2745 N N . GLN B 1 44 ? 28.922 -13.947 -1.19 1 95.64 44 GLN B N 1
ATOM 2746 C CA . GLN B 1 44 ? 28.546 -13.315 -2.45 1 95.64 44 GLN B CA 1
ATOM 2747 C C . GLN B 1 44 ? 29.647 -12.386 -2.95 1 95.64 44 GLN B C 1
ATOM 2749 O O . GLN B 1 44 ? 29.935 -12.343 -4.149 1 95.64 44 GLN B O 1
ATOM 2754 N N . GLU B 1 45 ? 30.255 -11.707 -2.026 1 95.5 45 GLU B N 1
ATOM 2755 C CA . GLU B 1 45 ? 31.333 -10.792 -2.387 1 95.5 45 GLU B CA 1
ATOM 2756 C C . GLU B 1 45 ? 32.537 -11.548 -2.94 1 95.5 45 GLU B C 1
ATOM 2758 O O . GLU B 1 45 ? 33.121 -11.145 -3.948 1 95.5 45 GLU B O 1
ATOM 2763 N N . GLN B 1 46 ? 32.878 -12.565 -2.302 1 96.96 46 GLN B N 1
ATOM 2764 C CA . GLN B 1 46 ? 33.994 -13.395 -2.743 1 96.96 46 GLN B CA 1
ATOM 2765 C C . GLN B 1 46 ? 33.732 -13.98 -4.127 1 96.96 46 GLN B C 1
ATOM 2767 O O . GLN B 1 46 ? 34.615 -13.975 -4.987 1 96.96 46 GLN B O 1
ATOM 2772 N N . ALA B 1 47 ? 32.567 -14.454 -4.298 1 97.78 47 ALA B N 1
ATOM 2773 C CA . ALA B 1 47 ? 32.196 -15.074 -5.568 1 97.78 47 ALA B CA 1
ATOM 2774 C C . ALA B 1 47 ? 32.203 -14.052 -6.7 1 97.78 47 ALA B C 1
ATOM 2776 O O . ALA B 1 47 ? 32.678 -14.339 -7.802 1 97.78 47 ALA B O 1
ATOM 2777 N N . ALA B 1 48 ? 31.607 -12.907 -6.451 1 97.66 48 ALA B N 1
ATOM 2778 C CA . ALA B 1 48 ? 31.575 -11.855 -7.464 1 97.66 48 ALA B CA 1
ATOM 2779 C C . ALA B 1 48 ? 32.985 -11.492 -7.921 1 97.66 48 ALA B C 1
ATOM 2781 O O . ALA B 1 48 ? 33.257 -11.423 -9.122 1 97.66 48 ALA B O 1
ATOM 2782 N N . ARG B 1 49 ? 33.862 -11.283 -6.984 1 96.89 49 ARG B N 1
ATOM 2783 C CA . ARG B 1 49 ? 35.251 -10.95 -7.281 1 96.89 49 ARG B CA 1
ATOM 2784 C C . ARG B 1 49 ? 35.915 -12.049 -8.103 1 96.89 49 ARG B C 1
ATOM 2786 O O . ARG B 1 49 ? 36.574 -11.77 -9.107 1 96.89 49 ARG B O 1
ATOM 2793 N N . ALA B 1 50 ? 35.73 -13.253 -7.709 1 97.33 50 ALA B N 1
ATOM 2794 C CA . ALA B 1 50 ? 36.357 -14.392 -8.373 1 97.33 50 ALA B CA 1
ATOM 2795 C C . ALA B 1 50 ? 35.836 -14.552 -9.798 1 97.33 50 ALA B C 1
ATOM 2797 O O . ALA B 1 50 ? 36.572 -14.978 -10.691 1 97.33 50 ALA B O 1
ATOM 2798 N N . ALA B 1 51 ? 34.586 -14.238 -10.031 1 97.04 51 ALA B N 1
ATOM 2799 C CA . ALA B 1 51 ? 33.954 -14.387 -11.339 1 97.04 51 ALA B CA 1
ATOM 2800 C C . ALA B 1 51 ? 34.159 -13.139 -12.193 1 97.04 51 ALA B C 1
ATOM 2802 O O . ALA B 1 51 ? 33.771 -13.109 -13.363 1 97.04 51 ALA B O 1
ATOM 2803 N N . GLY B 1 52 ? 34.673 -12.065 -11.566 1 96.97 52 GLY B N 1
ATOM 2804 C CA . GLY B 1 52 ? 34.836 -10.807 -12.278 1 96.97 52 GLY B CA 1
ATOM 2805 C C . GLY B 1 52 ? 33.544 -10.023 -12.405 1 96.97 52 GLY B C 1
ATOM 2806 O O . GLY B 1 52 ? 33.332 -9.321 -13.397 1 96.97 52 GLY B O 1
ATOM 2807 N N . PHE B 1 53 ? 32.612 -10.244 -11.536 1 96.84 53 PHE B N 1
ATOM 2808 C CA . PHE B 1 53 ? 31.319 -9.57 -11.542 1 96.84 53 PHE B CA 1
ATOM 2809 C C . PHE B 1 53 ? 31.294 -8.436 -10.525 1 96.84 53 PHE B C 1
ATOM 2811 O O . PHE B 1 53 ? 32.046 -8.454 -9.548 1 96.84 53 PHE B O 1
ATOM 2818 N N . SER B 1 54 ? 30.538 -7.477 -10.761 1 95.5 54 SER B N 1
ATOM 2819 C CA . SER B 1 54 ? 30.169 -6.575 -9.674 1 95.5 54 SER B CA 1
ATOM 2820 C C . SER B 1 54 ? 29.267 -7.27 -8.66 1 95.5 54 SER B C 1
ATOM 2822 O O . SER B 1 54 ? 28.551 -8.213 -9.003 1 95.5 54 SER B O 1
ATOM 2824 N N . ALA B 1 55 ? 29.302 -6.814 -7.457 1 93.33 55 ALA B N 1
ATOM 2825 C CA . ALA B 1 55 ? 28.421 -7.343 -6.419 1 93.33 55 ALA B CA 1
ATOM 2826 C C . ALA B 1 55 ? 26.956 -7.219 -6.827 1 93.33 55 ALA B C 1
ATOM 2828 O O . ALA B 1 55 ? 26.157 -8.126 -6.58 1 93.33 55 ALA B O 1
ATOM 2829 N N . ALA B 1 56 ? 26.636 -6.143 -7.49 1 90.91 56 ALA B N 1
ATOM 2830 C CA . ALA B 1 56 ? 25.265 -5.894 -7.928 1 90.91 56 ALA B CA 1
ATOM 2831 C C . ALA B 1 56 ? 24.837 -6.902 -8.991 1 90.91 56 ALA B C 1
ATOM 2833 O O . ALA B 1 56 ? 23.701 -7.381 -8.98 1 90.91 56 ALA B O 1
ATOM 2834 N N . LYS B 1 57 ? 25.709 -7.134 -9.824 1 94.18 57 LYS B N 1
ATOM 2835 C CA . LYS B 1 57 ? 25.404 -8.095 -10.88 1 94.18 57 LYS B CA 1
ATOM 2836 C C . LYS B 1 57 ? 25.109 -9.475 -10.298 1 94.18 57 LYS B C 1
ATOM 2838 O O . LYS B 1 57 ? 24.108 -10.102 -10.653 1 94.18 57 LYS B O 1
ATOM 2843 N N . LEU B 1 58 ? 25.956 -9.965 -9.426 1 96.32 58 LEU B N 1
ATOM 2844 C CA . LEU B 1 58 ? 25.749 -11.291 -8.853 1 96.32 58 LEU B CA 1
ATOM 2845 C C . LEU B 1 58 ? 24.478 -11.326 -8.011 1 96.32 58 LEU B C 1
ATOM 2847 O O . LEU B 1 58 ? 23.726 -12.303 -8.055 1 96.32 58 LEU B O 1
ATOM 2851 N N . SER B 1 59 ? 24.287 -10.261 -7.319 1 94.41 59 SER B N 1
ATOM 2852 C CA . SER B 1 59 ? 23.075 -10.188 -6.509 1 94.41 59 SER B CA 1
ATOM 2853 C C . SER B 1 59 ? 21.824 -10.296 -7.375 1 94.41 59 SER B C 1
ATOM 2855 O O . SER B 1 59 ? 20.885 -11.017 -7.03 1 94.41 59 SER B O 1
ATOM 2857 N N . ARG B 1 60 ? 21.816 -9.672 -8.427 1 92.22 60 ARG B N 1
ATOM 2858 C CA . ARG B 1 60 ? 20.681 -9.697 -9.343 1 92.22 60 ARG B CA 1
ATOM 2859 C C . ARG B 1 60 ? 20.48 -11.091 -9.928 1 92.22 60 ARG B C 1
ATOM 2861 O O . ARG B 1 60 ? 19.348 -11.564 -10.045 1 92.22 60 ARG B O 1
ATOM 2868 N N . ILE B 1 61 ? 21.553 -11.667 -10.254 1 94.21 61 ILE B N 1
ATOM 2869 C CA . ILE B 1 61 ? 21.494 -13.01 -10.821 1 94.21 61 ILE B CA 1
ATOM 2870 C C . ILE B 1 61 ? 20.901 -13.976 -9.797 1 94.21 61 ILE B C 1
ATOM 2872 O O . ILE B 1 61 ? 20 -14.754 -10.119 1 94.21 61 ILE B O 1
ATOM 2876 N N . GLU B 1 62 ? 21.356 -13.867 -8.592 1 93.91 62 GLU B N 1
ATOM 2877 C CA . GLU B 1 62 ? 20.921 -14.799 -7.556 1 93.91 62 GLU B CA 1
ATOM 2878 C C . GLU B 1 62 ? 19.496 -14.496 -7.103 1 93.91 62 GLU B C 1
ATOM 2880 O O . GLU B 1 62 ? 18.815 -15.365 -6.556 1 93.91 62 GLU B O 1
ATOM 2885 N N . ALA B 1 63 ? 19.099 -13.28 -7.314 1 88.69 63 ALA B N 1
ATOM 2886 C CA . ALA B 1 63 ? 17.741 -12.898 -6.933 1 88.69 63 ALA B CA 1
ATOM 2887 C C . ALA B 1 63 ? 16.738 -13.283 -8.017 1 88.69 63 ALA B C 1
ATOM 2889 O O . ALA B 1 63 ? 15.54 -13.401 -7.749 1 88.69 63 ALA B O 1
ATOM 2890 N N . GLY B 1 64 ? 17.196 -13.466 -9.18 1 88.34 64 GLY B N 1
ATOM 2891 C CA . GLY B 1 64 ? 16.333 -13.832 -10.291 1 88.34 64 GLY B CA 1
ATOM 2892 C C . GLY B 1 64 ? 15.325 -12.754 -10.644 1 88.34 64 GLY B C 1
ATOM 2893 O O . GLY B 1 64 ? 14.213 -13.057 -11.081 1 88.34 64 GLY B O 1
ATOM 2894 N N . LYS B 1 65 ? 15.55 -11.475 -10.398 1 79.38 65 LYS B N 1
ATOM 2895 C CA . LYS B 1 65 ? 14.542 -10.423 -10.494 1 79.38 65 LYS B CA 1
ATOM 2896 C C . LYS B 1 65 ? 14.677 -9.65 -11.802 1 79.38 65 LYS B C 1
ATOM 2898 O O . LYS B 1 65 ? 13.856 -8.781 -12.103 1 79.38 65 LYS B O 1
ATOM 2903 N N . GLY B 1 66 ? 15.517 -9.992 -12.658 1 77.52 66 GLY B N 1
ATOM 2904 C CA . GLY B 1 66 ? 15.687 -9.258 -13.902 1 77.52 66 GLY B CA 1
ATOM 2905 C C . GLY B 1 66 ? 14.619 -9.574 -14.932 1 77.52 66 GLY B C 1
ATOM 2906 O O . GLY B 1 66 ? 13.979 -10.625 -14.868 1 77.52 66 GLY B O 1
ATOM 2907 N N . ARG B 1 67 ? 14.355 -8.616 -15.781 1 76.55 67 ARG B N 1
ATOM 2908 C CA . ARG B 1 67 ? 13.412 -8.825 -16.875 1 76.55 67 ARG B CA 1
ATOM 2909 C C . ARG B 1 67 ? 13.883 -9.944 -17.798 1 76.55 67 ARG B C 1
ATOM 2911 O O . ARG B 1 67 ? 13.075 -10.742 -18.278 1 76.55 67 ARG B O 1
ATOM 2918 N N . ARG B 1 68 ? 15.195 -9.95 -17.953 1 85.02 68 ARG B N 1
ATOM 2919 C CA . ARG B 1 68 ? 15.796 -11.002 -18.767 1 85.02 68 ARG B CA 1
ATOM 2920 C C . ARG B 1 68 ? 16.634 -11.945 -17.911 1 85.02 68 ARG B C 1
ATOM 2922 O O . ARG B 1 68 ? 17.161 -11.545 -16.871 1 85.02 68 ARG B O 1
ATOM 2929 N N . PRO B 1 69 ? 16.695 -13.22 -18.325 1 91.17 69 PRO B N 1
ATOM 2930 C CA . PRO B 1 69 ? 17.597 -14.129 -17.614 1 91.17 69 PRO B CA 1
ATOM 2931 C C . PRO B 1 69 ? 19.064 -13.728 -17.747 1 91.17 69 PRO B C 1
ATOM 2933 O O . PRO B 1 69 ? 19.434 -13.032 -18.697 1 91.17 69 PRO B O 1
ATOM 2936 N N . PRO B 1 70 ? 19.782 -14.106 -16.813 1 93.21 70 PRO B N 1
ATOM 2937 C CA . PRO B 1 70 ? 21.218 -13.856 -16.955 1 93.21 70 PRO B CA 1
ATOM 2938 C C . PRO B 1 70 ? 21.826 -14.578 -18.155 1 93.21 70 PRO B C 1
ATOM 2940 O O . PRO B 1 70 ? 21.258 -15.558 -18.644 1 93.21 70 PRO B O 1
ATOM 2943 N N . ALA B 1 71 ? 22.912 -14.073 -18.575 1 94.9 71 ALA B N 1
ATOM 2944 C CA . ALA B 1 71 ? 23.611 -14.709 -19.689 1 94.9 71 ALA B CA 1
ATOM 2945 C C . ALA B 1 71 ? 24.083 -16.11 -19.312 1 94.9 71 ALA B C 1
ATOM 2947 O O . ALA B 1 71 ? 24.575 -16.328 -18.202 1 94.9 71 ALA B O 1
ATOM 2948 N N . GLU B 1 72 ? 23.889 -17.003 -20.276 1 96.23 72 GLU B N 1
ATOM 2949 C CA . GLU B 1 72 ? 24.286 -18.387 -20.038 1 96.23 72 GLU B CA 1
ATOM 2950 C C . GLU B 1 72 ? 25.764 -18.481 -19.667 1 96.23 72 GLU B C 1
ATOM 2952 O O . GLU B 1 72 ? 26.14 -19.258 -18.787 1 96.23 72 GLU B O 1
ATOM 2957 N N . ALA B 1 73 ? 26.563 -17.706 -20.284 1 96.56 73 ALA B N 1
ATOM 2958 C CA . ALA B 1 73 ? 28 -17.712 -20.018 1 96.56 73 ALA B CA 1
ATOM 2959 C C . ALA B 1 73 ? 28.289 -17.36 -18.562 1 96.56 73 ALA B C 1
ATOM 2961 O O . ALA B 1 73 ? 29.189 -17.936 -17.945 1 96.56 73 ALA B O 1
ATOM 2962 N N . ASP B 1 74 ? 27.592 -16.44 -18.089 1 97.07 74 ASP B N 1
ATOM 2963 C CA . ASP B 1 74 ? 27.778 -16.033 -16.7 1 97.07 74 ASP B CA 1
ATOM 2964 C C . ASP B 1 74 ? 27.394 -17.158 -15.741 1 97.07 74 ASP B C 1
ATOM 2966 O O . ASP B 1 74 ? 28.112 -17.432 -14.778 1 97.07 74 ASP B O 1
ATOM 2970 N N . VAL B 1 75 ? 26.293 -17.789 -16.023 1 97.21 75 VAL B N 1
ATOM 2971 C CA . VAL B 1 75 ? 25.817 -18.869 -15.164 1 97.21 75 VAL B CA 1
ATOM 2972 C C . VAL B 1 75 ? 26.802 -20.035 -15.205 1 97.21 75 VAL B C 1
ATOM 2974 O O . VAL B 1 75 ? 27.133 -20.612 -14.166 1 97.21 75 VAL B O 1
ATOM 2977 N N . ARG B 1 76 ? 27.325 -20.312 -16.354 1 96.82 76 ARG B N 1
ATOM 2978 C CA . ARG B 1 76 ? 28.308 -21.382 -16.486 1 96.82 76 ARG B CA 1
ATOM 2979 C C . ARG B 1 76 ? 29.582 -21.053 -15.715 1 96.82 76 ARG B C 1
ATOM 2981 O O . ARG B 1 76 ? 30.17 -21.928 -15.075 1 96.82 76 ARG B O 1
ATOM 2988 N N . ALA B 1 77 ? 29.945 -19.85 -15.805 1 97.2 77 ALA B N 1
ATOM 2989 C CA . ALA B 1 77 ? 31.13 -19.414 -15.07 1 97.2 77 ALA B CA 1
ATOM 2990 C C . ALA B 1 77 ? 30.943 -19.598 -13.567 1 97.2 77 ALA B C 1
ATOM 2992 O O . ALA B 1 77 ? 31.856 -20.049 -12.872 1 97.2 77 ALA B O 1
ATOM 2993 N N . LEU B 1 78 ? 29.81 -19.263 -13.13 1 97.61 78 LEU B N 1
ATOM 2994 C CA . LEU B 1 78 ? 29.525 -19.399 -11.706 1 97.61 78 LEU B CA 1
ATOM 2995 C C . LEU B 1 78 ? 29.475 -20.868 -11.3 1 97.61 78 LEU B C 1
ATOM 2997 O O . LEU B 1 78 ? 30.005 -21.246 -10.253 1 97.61 78 LEU B O 1
ATOM 3001 N N . LEU B 1 79 ? 28.833 -21.654 -12.13 1 96.97 79 LEU B N 1
ATOM 3002 C CA . LEU B 1 79 ? 28.73 -23.077 -11.826 1 96.97 79 LEU B CA 1
ATOM 3003 C C . LEU B 1 79 ? 30.111 -23.722 -11.772 1 96.97 79 LEU B C 1
ATOM 3005 O O . LEU B 1 79 ? 30.372 -24.568 -10.914 1 96.97 79 LEU B O 1
ATOM 3009 N N . GLU B 1 80 ? 30.961 -23.314 -12.62 1 96.78 80 GLU B N 1
ATOM 3010 C CA . GLU B 1 80 ? 32.339 -23.797 -12.611 1 96.78 80 GLU B CA 1
ATOM 3011 C C . GLU B 1 80 ? 33.075 -23.343 -11.355 1 96.78 80 GLU B C 1
ATOM 3013 O O . GLU B 1 80 ? 33.748 -24.142 -10.7 1 96.78 80 GLU B O 1
ATOM 3018 N N . LEU B 1 81 ? 32.888 -22.127 -11.081 1 97.06 81 LEU B N 1
ATOM 3019 C CA . LEU B 1 81 ? 33.535 -21.56 -9.903 1 97.06 81 LEU B CA 1
ATOM 3020 C C . LEU B 1 81 ? 33.099 -22.292 -8.638 1 97.06 81 LEU B C 1
ATOM 3022 O O . LEU B 1 81 ? 33.909 -22.52 -7.737 1 97.06 81 LEU B O 1
ATOM 3026 N N . TYR B 1 82 ? 31.814 -22.652 -8.607 1 97.08 82 TYR B N 1
ATOM 3027 C CA . TYR B 1 82 ? 31.247 -23.249 -7.403 1 97.08 82 TYR B CA 1
ATOM 3028 C C . TYR B 1 82 ? 31.532 -24.746 -7.351 1 97.08 82 TYR B C 1
ATOM 3030 O O . TYR B 1 82 ? 31.277 -25.397 -6.336 1 97.08 82 TYR B O 1
ATOM 3038 N N . GLY B 1 83 ? 31.982 -25.31 -8.457 1 94.68 83 GLY B N 1
ATOM 3039 C CA . GLY B 1 83 ? 32.291 -26.73 -8.496 1 94.68 83 GLY B CA 1
ATOM 3040 C C . GLY B 1 83 ? 31.06 -27.606 -8.64 1 94.68 83 GLY B C 1
ATOM 3041 O O . GLY B 1 83 ? 30.996 -28.695 -8.066 1 94.68 83 GLY B O 1
ATOM 3042 N N . ALA B 1 84 ? 30.102 -27.073 -9.331 1 93.48 84 ALA B N 1
ATOM 3043 C CA . ALA B 1 84 ? 28.893 -27.86 -9.56 1 93.48 84 ALA B CA 1
ATOM 3044 C C . ALA B 1 84 ? 29.189 -29.08 -10.427 1 93.48 84 ALA B C 1
ATOM 3046 O O . ALA B 1 84 ? 29.975 -29.001 -11.374 1 93.48 84 ALA B O 1
ATOM 3047 N N . ASP B 1 85 ? 28.538 -30.112 -10.071 1 89.96 85 ASP B N 1
ATOM 3048 C CA . ASP B 1 85 ? 28.76 -31.3 -10.889 1 89.96 85 ASP B CA 1
ATOM 3049 C C . ASP B 1 85 ? 28.079 -31.166 -12.249 1 89.96 85 ASP B C 1
ATOM 3051 O O . ASP B 1 85 ? 27.253 -30.273 -12.45 1 89.96 85 ASP B O 1
ATOM 3055 N N . GLY B 1 86 ? 28.453 -32.028 -13.188 1 90.45 86 GLY B N 1
ATOM 3056 C CA . GLY B 1 86 ? 27.997 -31.954 -14.567 1 90.45 86 GLY B CA 1
ATOM 3057 C C . GLY B 1 86 ? 26.487 -32.017 -14.701 1 90.45 86 GLY B C 1
ATOM 3058 O O . GLY B 1 86 ? 25.899 -31.286 -15.501 1 90.45 86 GLY B O 1
ATOM 3059 N N . HIS B 1 87 ? 25.892 -32.861 -13.909 1 90.9 87 HIS B N 1
ATOM 3060 C CA . HIS B 1 87 ? 24.444 -33.016 -13.995 1 90.9 87 HIS B CA 1
ATOM 3061 C C . HIS B 1 87 ? 23.725 -31.78 -13.466 1 90.9 87 HIS B C 1
ATOM 3063 O O . HIS B 1 87 ? 22.817 -31.258 -14.117 1 90.9 87 HIS B O 1
ATOM 3069 N N . GLU B 1 88 ? 24.166 -31.327 -12.341 1 90.51 88 GLU B N 1
ATOM 3070 C CA . GLU B 1 88 ? 23.604 -30.117 -11.748 1 90.51 88 GLU B CA 1
ATOM 3071 C C . GLU B 1 88 ? 23.732 -28.927 -12.696 1 90.51 88 GLU B C 1
ATOM 3073 O O . GLU B 1 88 ? 22.772 -28.18 -12.895 1 90.51 88 GLU B O 1
ATOM 3078 N N . ALA B 1 89 ? 24.828 -28.787 -13.24 1 93.88 89 ALA B N 1
ATOM 3079 C CA . ALA B 1 89 ? 25.082 -27.687 -14.167 1 93.88 89 ALA B CA 1
ATOM 3080 C C . ALA B 1 89 ? 24.187 -27.788 -15.398 1 93.88 89 ALA B C 1
ATOM 3082 O O . ALA B 1 89 ? 23.615 -26.79 -15.842 1 93.88 89 ALA B O 1
ATOM 3083 N N . SER B 1 90 ? 24.067 -28.986 -15.881 1 94.23 90 SER B N 1
ATOM 3084 C CA . SER B 1 90 ? 23.263 -29.19 -17.082 1 94.23 90 SER B CA 1
ATOM 3085 C C . SER B 1 90 ? 21.798 -28.848 -16.832 1 94.23 90 SER B C 1
ATOM 3087 O O . SER B 1 90 ? 21.149 -28.223 -17.673 1 94.23 90 SER B O 1
ATOM 3089 N N . VAL B 1 91 ? 21.327 -29.218 -15.701 1 92.67 91 VAL B N 1
ATOM 3090 C CA . VAL B 1 91 ? 19.935 -28.955 -15.352 1 92.67 91 VAL B CA 1
ATOM 3091 C C . VAL B 1 91 ? 19.714 -27.451 -15.206 1 92.67 91 VAL B C 1
ATOM 3093 O O . VAL B 1 91 ? 18.74 -26.907 -15.732 1 92.67 91 VAL B O 1
ATOM 3096 N N . LEU B 1 92 ? 20.63 -26.795 -14.548 1 94.06 92 LEU B N 1
ATOM 3097 C CA . LEU B 1 92 ? 20.474 -25.366 -14.305 1 94.06 92 LEU B CA 1
ATOM 3098 C C . LEU B 1 92 ? 20.572 -24.578 -15.607 1 94.06 92 LEU B C 1
ATOM 3100 O O . LEU B 1 92 ? 19.836 -23.61 -15.809 1 94.06 92 LEU B O 1
ATOM 3104 N N . VAL B 1 93 ? 21.382 -25.002 -16.464 1 95.26 93 VAL B N 1
ATOM 3105 C CA . VAL B 1 93 ? 21.52 -24.344 -17.76 1 95.26 93 VAL B CA 1
ATOM 3106 C C . VAL B 1 93 ? 20.259 -24.57 -18.591 1 95.26 93 VAL B C 1
ATOM 3108 O O . VAL B 1 93 ? 19.791 -23.661 -19.28 1 95.26 93 VAL B O 1
ATOM 3111 N N . ALA B 1 94 ? 19.744 -25.749 -18.513 1 94.14 94 ALA B N 1
ATOM 3112 C CA . ALA B 1 94 ? 18.497 -26.035 -19.218 1 94.14 94 ALA B CA 1
ATOM 3113 C C . ALA B 1 94 ? 17.356 -25.172 -18.688 1 94.14 94 ALA B C 1
ATOM 3115 O O . ALA B 1 94 ? 16.55 -24.652 -19.463 1 94.14 94 ALA B O 1
ATOM 3116 N N . LEU B 1 95 ? 17.315 -25.01 -17.403 1 92.29 95 LEU B N 1
ATOM 3117 C CA . LEU B 1 95 ? 16.303 -24.155 -16.792 1 92.29 95 LEU B CA 1
ATOM 3118 C C . LEU B 1 95 ? 16.47 -22.708 -17.242 1 92.29 95 LEU B C 1
ATOM 3120 O O . LEU B 1 95 ? 15.484 -22.021 -17.517 1 92.29 95 LEU B O 1
ATOM 3124 N N . LEU B 1 96 ? 17.683 -22.332 -17.331 1 93.95 96 LEU B N 1
ATOM 3125 C CA . LEU B 1 96 ? 17.989 -20.974 -17.767 1 93.95 96 LEU B CA 1
ATOM 3126 C C . LEU B 1 96 ? 17.52 -20.745 -19.2 1 93.95 96 LEU B C 1
ATOM 3128 O O . LEU B 1 96 ? 16.951 -19.696 -19.511 1 93.95 96 LEU B O 1
ATOM 3132 N N . GLN B 1 97 ? 17.745 -21.674 -20.036 1 92.96 97 GLN B N 1
ATOM 3133 C CA . GLN B 1 97 ? 17.321 -21.577 -21.429 1 92.96 97 GLN B CA 1
ATOM 3134 C C . GLN B 1 97 ? 15.801 -21.496 -21.538 1 92.96 97 GLN B C 1
ATOM 3136 O O . GLN B 1 97 ? 15.271 -20.689 -22.304 1 92.96 97 GLN B O 1
ATOM 3141 N N . ARG B 1 98 ? 15.175 -22.228 -20.729 1 91.17 98 ARG B N 1
ATOM 3142 C CA . ARG B 1 98 ? 13.717 -22.181 -20.709 1 91.17 98 ARG B CA 1
ATOM 3143 C C . ARG B 1 98 ? 13.22 -20.846 -20.164 1 91.17 98 ARG B C 1
ATOM 3145 O O . ARG B 1 98 ? 12.186 -20.337 -20.601 1 91.17 98 ARG B O 1
ATOM 3152 N N . ALA B 1 99 ? 13.955 -20.329 -19.196 1 90.95 99 ALA B N 1
ATOM 3153 C CA . ALA B 1 99 ? 13.602 -19.039 -18.609 1 90.95 99 ALA B CA 1
ATOM 3154 C C . ALA B 1 99 ? 13.627 -17.933 -19.659 1 90.95 99 ALA B C 1
ATOM 3156 O O . ALA B 1 99 ? 13.039 -16.867 -19.461 1 90.95 99 ALA B O 1
ATOM 3157 N N . GLY B 1 100 ? 14.292 -18.193 -20.715 1 89.39 100 GLY B N 1
ATOM 3158 C CA . GLY B 1 100 ? 14.384 -17.223 -21.794 1 89.39 100 GLY B CA 1
ATOM 3159 C C . GLY B 1 100 ? 13.161 -17.211 -22.692 1 89.39 100 GLY B C 1
ATOM 3160 O O . GLY B 1 100 ? 12.979 -16.29 -23.491 1 89.39 100 GLY B O 1
ATOM 3161 N N . GLU B 1 101 ? 12.344 -18.217 -22.582 1 89.39 101 GLU B N 1
ATOM 3162 C CA . GLU B 1 101 ? 11.111 -18.266 -23.362 1 89.39 101 GLU B CA 1
ATOM 3163 C C . GLU B 1 101 ? 10.075 -17.286 -22.819 1 89.39 101 GLU B C 1
ATOM 3165 O O . GLU B 1 101 ? 9.833 -17.237 -21.611 1 89.39 101 GLU B O 1
ATOM 3170 N N . PRO B 1 102 ? 9.522 -16.503 -23.753 1 87.32 102 PRO B N 1
ATOM 3171 C CA . PRO B 1 102 ? 8.571 -15.491 -23.286 1 87.32 102 PRO B CA 1
ATOM 3172 C C . PRO B 1 102 ? 7.256 -16.095 -22.801 1 87.32 102 PRO B C 1
ATOM 3174 O O . PRO B 1 102 ? 6.768 -17.069 -23.382 1 87.32 102 PRO B O 1
ATOM 3177 N N . GLY B 1 103 ? 6.769 -15.637 -21.734 1 87.03 103 GLY B N 1
ATOM 3178 C CA . GLY B 1 103 ? 5.405 -15.955 -21.341 1 87.03 103 GLY B CA 1
ATOM 3179 C C . GLY B 1 103 ? 4.362 -15.325 -22.244 1 87.03 103 GLY B C 1
ATOM 3180 O O . GLY B 1 103 ? 4.675 -14.433 -23.036 1 87.03 103 GLY B O 1
ATOM 3181 N N . TRP B 1 104 ? 3.143 -15.804 -22.19 1 89.21 104 TRP B N 1
ATOM 3182 C CA . TRP B 1 104 ? 2.076 -15.332 -23.067 1 89.21 104 TRP B CA 1
ATOM 3183 C C . TRP B 1 104 ? 1.843 -13.836 -22.885 1 89.21 104 TRP B C 1
ATOM 3185 O O . TRP B 1 104 ? 1.381 -13.157 -23.805 1 89.21 104 TRP B O 1
ATOM 3195 N N . TRP B 1 105 ? 2.102 -13.297 -21.697 1 89.22 105 TRP B N 1
ATOM 3196 C CA . TRP B 1 105 ? 1.799 -11.909 -21.362 1 89.22 105 TRP B CA 1
ATOM 3197 C C . TRP B 1 105 ? 2.856 -10.969 -21.932 1 89.22 105 TRP B C 1
ATOM 3199 O O . TRP B 1 105 ? 2.649 -9.754 -21.987 1 89.22 105 TRP B O 1
ATOM 3209 N N . GLN B 1 106 ? 4.002 -11.464 -22.345 1 85.8 106 GLN B N 1
ATOM 3210 C CA . GLN B 1 106 ? 5.078 -10.62 -22.851 1 85.8 106 GLN B CA 1
ATOM 3211 C C . GLN B 1 106 ? 4.758 -10.101 -24.25 1 85.8 106 GLN B C 1
ATOM 3213 O O . GLN B 1 106 ? 5.481 -9.258 -24.786 1 85.8 106 GLN B O 1
ATOM 3218 N N . ARG B 1 107 ? 3.674 -10.572 -24.816 1 85.53 107 ARG B N 1
ATOM 3219 C CA . ARG B 1 107 ? 3.229 -10.079 -26.115 1 85.53 107 ARG B CA 1
ATOM 3220 C C . ARG B 1 107 ? 2.53 -8.73 -25.979 1 85.53 107 ARG B C 1
ATOM 3222 O O . ARG B 1 107 ? 2.296 -8.043 -26.975 1 85.53 107 ARG B O 1
ATOM 3229 N N . TYR B 1 108 ? 2.188 -8.367 -24.775 1 88.94 108 TYR B N 1
ATOM 3230 C CA . TYR B 1 108 ? 1.482 -7.111 -24.555 1 88.94 108 TYR B CA 1
ATOM 3231 C C . TYR B 1 108 ? 2.462 -5.955 -24.391 1 88.94 108 TYR B C 1
ATOM 3233 O O . TYR B 1 108 ? 3.588 -6.149 -23.926 1 88.94 108 TYR B O 1
ATOM 3241 N N . ASP B 1 109 ? 1.99 -4.824 -24.757 1 87.49 109 ASP B N 1
ATOM 3242 C CA . ASP B 1 109 ? 2.843 -3.642 -24.679 1 87.49 109 ASP B CA 1
ATOM 3243 C C . ASP B 1 109 ? 3.012 -3.18 -23.233 1 87.49 109 ASP B C 1
ATOM 3245 O O . ASP B 1 109 ? 2.249 -3.586 -22.354 1 87.49 109 ASP B O 1
ATOM 3249 N N . LYS B 1 110 ? 4.017 -2.31 -23.112 1 84.95 110 LYS B N 1
ATOM 3250 C CA . LYS B 1 110 ? 4.43 -1.867 -21.784 1 84.95 110 LYS B CA 1
ATOM 3251 C C . LYS B 1 110 ? 3.346 -1.018 -21.126 1 84.95 110 LYS B C 1
ATOM 3253 O O . LYS B 1 110 ? 3.28 -0.93 -19.898 1 84.95 110 LYS B O 1
ATOM 3258 N N . ARG B 1 111 ? 2.565 -0.388 -21.896 1 83.63 111 ARG B N 1
ATOM 3259 C CA . ARG B 1 111 ? 1.475 0.405 -21.337 1 83.63 111 ARG B CA 1
ATOM 3260 C C . ARG B 1 111 ? 0.451 -0.485 -20.64 1 83.63 111 ARG B C 1
ATOM 3262 O O . ARG B 1 111 ? -0.096 -0.115 -19.599 1 83.63 111 ARG B O 1
ATOM 3269 N N . LEU B 1 112 ? 0.215 -1.659 -21.141 1 88.02 112 LEU B N 1
ATOM 3270 C CA . LEU B 1 112 ? -0.726 -2.626 -20.587 1 88.02 112 LEU B CA 1
ATOM 3271 C C . LEU B 1 112 ? -0.063 -3.472 -19.505 1 88.02 112 LEU B C 1
ATOM 3273 O O . LEU B 1 112 ? -0.722 -3.901 -18.555 1 88.02 112 LEU B O 1
ATOM 3277 N N . MET B 1 113 ? 1.229 -3.625 -19.722 1 89.35 113 MET B N 1
ATOM 3278 C CA . MET B 1 113 ? 1.972 -4.517 -18.836 1 89.35 113 MET B CA 1
ATOM 3279 C C . MET B 1 113 ? 3.21 -3.823 -18.279 1 89.35 113 MET B C 1
ATOM 3281 O O . MET B 1 113 ? 4.337 -4.202 -18.601 1 89.35 113 MET B O 1
ATOM 3285 N N . PRO B 1 114 ? 2.918 -2.887 -17.386 1 89.56 114 PRO B N 1
ATOM 3286 C CA . PRO B 1 114 ? 4.115 -2.337 -16.745 1 89.56 114 PRO B CA 1
ATOM 3287 C C . PRO B 1 114 ? 4.943 -3.401 -16.029 1 89.56 114 PRO B C 1
ATOM 3289 O O . PRO B 1 114 ? 4.467 -4.519 -15.815 1 89.56 114 PRO B O 1
ATOM 3292 N N . GLU B 1 115 ? 6.161 -3.106 -15.674 1 87.48 115 GLU B N 1
ATOM 3293 C CA . GLU B 1 115 ? 7.127 -4.069 -15.154 1 87.48 115 GLU B CA 1
ATOM 3294 C C . GLU B 1 115 ? 6.58 -4.792 -13.927 1 87.48 115 GLU B C 1
ATOM 3296 O O . GLU B 1 115 ? 6.722 -6.01 -13.803 1 87.48 115 GLU B O 1
ATOM 3301 N N . TRP B 1 116 ? 6.003 -4.013 -13.051 1 90 116 TRP B N 1
ATOM 3302 C CA . TRP B 1 116 ? 5.508 -4.622 -11.821 1 90 116 TRP B CA 1
ATOM 3303 C C . TRP B 1 116 ? 4.376 -5.601 -12.116 1 90 116 TRP B C 1
ATOM 3305 O O . TRP B 1 116 ? 4.262 -6.642 -11.466 1 90 116 TRP B O 1
ATOM 3315 N N . PHE B 1 117 ? 3.532 -5.325 -13.027 1 92.91 117 PHE B N 1
ATOM 3316 C CA . PHE B 1 117 ? 2.419 -6.211 -13.346 1 92.91 117 PHE B CA 1
ATOM 3317 C C . PHE B 1 117 ? 2.907 -7.445 -14.094 1 92.91 117 PHE B C 1
ATOM 3319 O O . PHE B 1 117 ? 2.403 -8.549 -13.876 1 92.91 117 PHE B O 1
ATOM 3326 N N . ASP B 1 118 ? 3.857 -7.214 -14.957 1 91.05 118 ASP B N 1
ATOM 3327 C CA . ASP B 1 118 ? 4.528 -8.33 -15.615 1 91.05 118 ASP B CA 1
ATOM 3328 C C . ASP B 1 118 ? 5.075 -9.323 -14.592 1 91.05 118 ASP B C 1
ATOM 3330 O O . ASP B 1 118 ? 4.861 -10.531 -14.715 1 91.05 118 ASP B O 1
ATOM 3334 N N . ARG B 1 119 ? 5.73 -8.805 -13.636 1 89.91 119 ARG B N 1
ATOM 3335 C CA . ARG B 1 119 ? 6.295 -9.637 -12.578 1 89.91 119 ARG B CA 1
ATOM 3336 C C . ARG B 1 119 ? 5.198 -10.377 -11.82 1 89.91 119 ARG B C 1
ATOM 3338 O O . ARG B 1 119 ? 5.333 -11.567 -11.527 1 89.91 119 ARG B O 1
ATOM 3345 N N . LEU B 1 120 ? 4.098 -9.713 -11.524 1 94.37 120 LEU B N 1
ATOM 3346 C CA . LEU B 1 120 ? 2.999 -10.353 -10.811 1 94.37 120 LEU B CA 1
ATOM 3347 C C . LEU B 1 120 ? 2.453 -11.537 -11.603 1 94.37 120 LEU B C 1
ATOM 3349 O O . LEU B 1 120 ? 2.28 -12.628 -11.056 1 94.37 120 LEU B O 1
ATOM 3353 N N . VAL B 1 121 ? 2.178 -11.31 -12.83 1 93.31 121 VAL B N 1
ATOM 3354 C CA . VAL B 1 121 ? 1.597 -12.352 -13.669 1 93.31 121 VAL B CA 1
ATOM 3355 C C . VAL B 1 121 ? 2.537 -13.555 -13.723 1 93.31 121 VAL B C 1
ATOM 3357 O O . VAL B 1 121 ? 2.099 -14.699 -13.58 1 93.31 121 VAL B O 1
ATOM 3360 N N . GLY B 1 122 ? 3.813 -13.283 -13.888 1 90.16 122 GLY B N 1
ATOM 3361 C CA . GLY B 1 122 ? 4.798 -14.354 -13.881 1 90.16 122 GLY B CA 1
ATOM 3362 C C . GLY B 1 122 ? 4.817 -15.137 -12.582 1 90.16 122 GLY B C 1
ATOM 3363 O O . GLY B 1 122 ? 4.893 -16.367 -12.594 1 90.16 122 GLY B O 1
ATOM 3364 N N . LEU B 1 123 ? 4.767 -14.473 -11.523 1 91.57 123 LEU B N 1
ATOM 3365 C CA . LEU B 1 123 ? 4.78 -15.114 -10.212 1 91.57 123 LEU B CA 1
ATOM 3366 C C . LEU B 1 123 ? 3.509 -15.929 -9.994 1 91.57 123 LEU B C 1
ATOM 3368 O O . LEU B 1 123 ? 3.561 -17.031 -9.443 1 91.57 123 LEU B O 1
ATOM 3372 N N . GLN B 1 124 ? 2.382 -15.422 -10.41 1 93.36 124 GLN B N 1
ATOM 3373 C CA . GLN B 1 124 ? 1.119 -16.143 -10.295 1 93.36 124 GLN B CA 1
ATOM 3374 C C . GLN B 1 124 ? 1.159 -17.451 -11.079 1 93.36 124 GLN B C 1
ATOM 3376 O O . GLN B 1 124 ? 0.716 -18.49 -10.586 1 93.36 124 GLN B O 1
ATOM 3381 N N . GLU B 1 125 ? 1.747 -17.381 -12.225 1 88.65 125 GLU B N 1
ATOM 3382 C CA . GLU B 1 125 ? 1.859 -18.56 -13.078 1 88.65 125 GLU B CA 1
ATOM 3383 C C . GLU B 1 125 ? 2.696 -19.647 -12.41 1 88.65 125 GLU B C 1
ATOM 3385 O O . GLU B 1 125 ? 2.501 -20.836 -12.67 1 88.65 125 GLU B O 1
ATOM 3390 N N . ALA B 1 126 ? 3.512 -19.184 -11.537 1 85.78 126 ALA B N 1
ATOM 3391 C CA . ALA B 1 126 ? 4.457 -20.1 -10.903 1 85.78 126 ALA B CA 1
ATOM 3392 C C . ALA B 1 126 ? 3.948 -20.554 -9.538 1 85.78 126 ALA B C 1
ATOM 3394 O O . ALA B 1 126 ? 4.458 -21.522 -8.969 1 85.78 126 ALA B O 1
ATOM 3395 N N . ALA B 1 127 ? 3 -19.915 -9.018 1 91.5 127 ALA B N 1
ATOM 3396 C CA . ALA B 1 127 ? 2.587 -20.122 -7.632 1 91.5 127 ALA B CA 1
ATOM 3397 C C . ALA B 1 127 ? 1.876 -21.462 -7.466 1 91.5 127 ALA B C 1
ATOM 3399 O O . ALA B 1 127 ? 1.128 -21.889 -8.348 1 91.5 127 ALA B O 1
ATOM 3400 N N . GLU B 1 128 ? 2.147 -22.105 -6.402 1 91.64 128 GLU B N 1
ATOM 3401 C CA . GLU B 1 128 ? 1.396 -23.289 -5.997 1 91.64 128 GLU B CA 1
ATOM 3402 C C . GLU B 1 128 ? 0.132 -22.907 -5.231 1 91.64 128 GLU B C 1
ATOM 3404 O O . GLU B 1 128 ? -0.88 -23.606 -5.305 1 91.64 128 GLU B O 1
ATOM 3409 N N . ALA B 1 129 ? 0.27 -21.824 -4.523 1 96.5 129 ALA B N 1
ATOM 3410 C CA . ALA B 1 129 ? -0.866 -21.312 -3.761 1 96.5 129 ALA B CA 1
ATOM 3411 C C . ALA B 1 129 ? -0.911 -19.787 -3.803 1 96.5 129 ALA B C 1
ATOM 3413 O O . ALA B 1 129 ? 0.128 -19.127 -3.734 1 96.5 129 ALA B O 1
ATOM 3414 N N . ILE B 1 130 ? -2.053 -19.285 -3.951 1 98.07 130 ILE B N 1
ATOM 3415 C CA . ILE B 1 130 ? -2.325 -17.852 -3.941 1 98.07 130 ILE B CA 1
ATOM 3416 C C . ILE B 1 130 ? -3.365 -17.531 -2.87 1 98.07 130 ILE B C 1
ATOM 3418 O O . ILE B 1 130 ? -4.474 -18.07 -2.891 1 98.07 130 ILE B O 1
ATOM 3422 N N . ARG B 1 131 ? -3.043 -16.75 -1.934 1 98.2 131 ARG B N 1
ATOM 3423 C CA . ARG B 1 131 ? -3.983 -16.198 -0.964 1 98.2 131 ARG B CA 1
ATOM 3424 C C . ARG B 1 131 ? -4.159 -14.697 -1.165 1 98.2 131 ARG B C 1
ATOM 3426 O O . ARG B 1 131 ? -3.177 -13.966 -1.311 1 98.2 131 ARG B O 1
ATOM 3433 N N . THR B 1 132 ? -5.365 -14.28 -1.205 1 97.75 132 THR B N 1
ATOM 3434 C CA . THR B 1 132 ? -5.57 -12.858 -1.463 1 97.75 132 THR B CA 1
ATOM 3435 C C . THR B 1 132 ? -6.686 -12.305 -0.583 1 97.75 132 THR B C 1
ATOM 3437 O O . THR B 1 132 ? -7.624 -13.025 -0.234 1 97.75 132 THR B O 1
ATOM 3440 N N . PHE B 1 133 ? -6.544 -11.108 -0.163 1 96.91 133 PHE B N 1
ATOM 3441 C CA . PHE B 1 133 ? -7.59 -10.312 0.468 1 96.91 133 PHE B CA 1
ATOM 3442 C C . PHE B 1 133 ? -7.92 -9.086 -0.375 1 96.91 133 PHE B C 1
ATOM 3444 O O . PHE B 1 133 ? -7.019 -8.377 -0.829 1 96.91 133 PHE B O 1
ATOM 3451 N N . GLU B 1 134 ? -9.213 -8.905 -0.6 1 95.86 134 GLU B N 1
ATOM 3452 C CA . GLU B 1 134 ? -9.688 -7.764 -1.377 1 95.86 134 GLU B CA 1
ATOM 3453 C C . GLU B 1 134 ? -10.786 -7.009 -0.634 1 95.86 134 GLU B C 1
ATOM 3455 O O . GLU B 1 134 ? -11.718 -7.619 -0.105 1 95.86 134 GLU B O 1
ATOM 3460 N N . ILE B 1 135 ? -10.692 -5.693 -0.688 1 93.44 135 ILE B N 1
ATOM 3461 C CA . ILE B 1 135 ? -11.629 -4.873 0.072 1 93.44 135 ILE B CA 1
ATOM 3462 C C . ILE B 1 135 ? -12.37 -3.928 -0.871 1 93.44 135 ILE B C 1
ATOM 3464 O O . ILE B 1 135 ? -13.396 -3.351 -0.502 1 93.44 135 ILE B O 1
ATOM 3468 N N . GLN B 1 136 ? -11.958 -3.843 -2.093 1 92.16 136 GLN B N 1
ATOM 3469 C CA . GLN B 1 136 ? -12.57 -2.889 -3.011 1 92.16 136 GLN B CA 1
ATOM 3470 C C . GLN B 1 136 ? -13.191 -3.6 -4.21 1 92.16 136 GLN B C 1
ATOM 3472 O O . GLN B 1 136 ? -14.244 -3.191 -4.703 1 92.16 136 GLN B O 1
ATOM 3477 N N . TYR B 1 137 ? -12.544 -4.641 -4.614 1 94.55 137 TYR B N 1
ATOM 3478 C CA . TYR B 1 137 ? -12.967 -5.326 -5.831 1 94.55 137 TYR B CA 1
ATOM 3479 C C . TYR B 1 137 ? -12.985 -6.837 -5.628 1 94.55 137 TYR B C 1
ATOM 3481 O O . TYR B 1 137 ? -12.344 -7.354 -4.71 1 94.55 137 TYR B O 1
ATOM 3489 N N . VAL B 1 138 ? -13.785 -7.473 -6.483 1 96.76 138 VAL B N 1
ATOM 3490 C CA . VAL B 1 138 ? -13.632 -8.918 -6.611 1 96.76 138 VAL B CA 1
ATOM 3491 C C . VAL B 1 138 ? -12.216 -9.249 -7.078 1 96.76 138 VAL B C 1
ATOM 3493 O O . VAL B 1 138 ? -11.675 -8.58 -7.961 1 96.76 138 VAL B O 1
ATOM 3496 N N . PRO B 1 139 ? -11.566 -10.28 -6.466 1 96.59 139 PRO B N 1
ATOM 3497 C CA . PRO B 1 139 ? -10.217 -10.631 -6.917 1 96.59 139 PRO B CA 1
ATOM 3498 C C . PRO B 1 139 ? -10.126 -10.797 -8.432 1 96.59 139 PRO B C 1
ATOM 3500 O O . PRO B 1 139 ? -11.037 -11.353 -9.051 1 96.59 139 PRO B O 1
ATOM 3503 N N . GLY B 1 140 ? -9.048 -10.312 -8.98 1 96.25 140 GLY B N 1
ATOM 3504 C CA . GLY B 1 140 ? -8.874 -10.278 -10.424 1 96.25 140 GLY B CA 1
ATOM 3505 C C . GLY B 1 140 ? -9.073 -11.63 -11.081 1 96.25 140 GLY B C 1
ATOM 3506 O O . GLY B 1 140 ? -9.692 -11.725 -12.143 1 96.25 140 GLY B O 1
ATOM 3507 N N . LEU B 1 141 ? -8.62 -12.683 -10.467 1 97.56 141 LEU B N 1
ATOM 3508 C CA . LEU B 1 141 ? -8.672 -14.026 -11.034 1 97.56 141 LEU B CA 1
ATOM 3509 C C . LEU B 1 141 ? -10.098 -14.566 -11.022 1 97.56 141 LEU B C 1
ATOM 3511 O O . LEU B 1 141 ? -10.375 -15.614 -11.611 1 97.56 141 LEU B O 1
ATOM 3515 N N . LEU B 1 142 ? -11.039 -13.815 -10.383 1 98.3 142 LEU B N 1
ATOM 3516 C CA . LEU B 1 142 ? -12.404 -14.309 -10.233 1 98.3 142 LEU B CA 1
ATOM 3517 C C . LEU B 1 142 ? -13.399 -13.368 -10.903 1 98.3 142 LEU B C 1
ATOM 3519 O O . LEU B 1 142 ? -14.609 -13.484 -10.692 1 98.3 142 LEU B O 1
ATOM 3523 N N . GLN B 1 143 ? -12.945 -12.52 -11.683 1 98.11 143 GLN B N 1
ATOM 3524 C CA . GLN B 1 143 ? -13.802 -11.505 -12.286 1 98.11 143 GLN B CA 1
ATOM 3525 C C . GLN B 1 143 ? -14.385 -11.992 -13.61 1 98.11 143 GLN B C 1
ATOM 3527 O O . GLN B 1 143 ? -13.698 -12.656 -14.389 1 98.11 143 GLN B O 1
ATOM 3532 N N . THR B 1 144 ? -15.64 -11.668 -13.824 1 98.34 144 THR B N 1
ATOM 3533 C CA . THR B 1 144 ? -16.225 -11.841 -15.149 1 98.34 144 THR B CA 1
ATOM 3534 C C . THR B 1 144 ? -15.755 -10.741 -16.096 1 98.34 144 THR B C 1
ATOM 3536 O O . THR B 1 144 ? -15.189 -9.737 -15.657 1 98.34 144 THR B O 1
ATOM 3539 N N . ARG B 1 145 ? -15.995 -11.001 -17.36 1 98.09 145 ARG B N 1
ATOM 3540 C CA . ARG B 1 145 ? -15.604 -10.023 -18.37 1 98.09 145 ARG B CA 1
ATOM 3541 C C . ARG B 1 145 ? -16.289 -8.682 -18.128 1 98.09 145 ARG B C 1
ATOM 3543 O O . ARG B 1 145 ? -15.641 -7.633 -18.158 1 98.09 145 ARG B O 1
ATOM 3550 N N . ALA B 1 146 ? -17.579 -8.696 -17.846 1 97.66 146 ALA B N 1
ATOM 3551 C CA . ALA B 1 146 ? -18.349 -7.47 -17.654 1 97.66 146 ALA B CA 1
ATOM 3552 C C . ALA B 1 146 ? -17.888 -6.721 -16.408 1 97.66 146 ALA B C 1
ATOM 3554 O O . ALA B 1 146 ? -17.788 -5.492 -16.415 1 97.66 146 ALA B O 1
ATOM 3555 N N . TYR B 1 147 ? -17.64 -7.426 -15.362 1 96.82 147 TYR B N 1
ATOM 3556 C CA . TYR B 1 147 ? -17.148 -6.803 -14.139 1 96.82 147 TYR B CA 1
ATOM 3557 C C . TYR B 1 147 ? -15.767 -6.196 -14.353 1 96.82 147 TYR B C 1
ATOM 3559 O O . TYR B 1 147 ? -15.506 -5.067 -13.929 1 96.82 147 TYR B O 1
ATOM 3567 N N . ALA B 1 148 ? -14.896 -6.946 -15.05 1 96.9 148 ALA B N 1
ATOM 3568 C CA . ALA B 1 148 ? -13.558 -6.444 -15.353 1 96.9 148 ALA B CA 1
ATOM 3569 C C . ALA B 1 148 ? -13.626 -5.153 -16.164 1 96.9 148 ALA B C 1
ATOM 3571 O O . ALA B 1 148 ? -12.859 -4.219 -15.92 1 96.9 148 ALA B O 1
ATOM 3572 N N . ARG B 1 149 ? -14.504 -5.141 -17.085 1 96.09 149 ARG B N 1
ATOM 3573 C CA . ARG B 1 149 ? -14.677 -3.933 -17.886 1 96.09 149 ARG B CA 1
ATOM 3574 C C . ARG B 1 149 ? -15.085 -2.751 -17.013 1 96.09 149 ARG B C 1
ATOM 3576 O O . ARG B 1 149 ? -14.55 -1.65 -17.16 1 96.09 149 ARG B O 1
ATOM 3583 N N . ALA B 1 150 ? -16.004 -2.981 -16.12 1 93.93 150 ALA B N 1
ATOM 3584 C CA . ALA B 1 150 ? -16.449 -1.926 -15.213 1 93.93 150 ALA B CA 1
ATOM 3585 C C . ALA B 1 150 ? -15.292 -1.41 -14.362 1 93.93 150 ALA B C 1
ATOM 3587 O O . ALA B 1 150 ? -15.169 -0.203 -14.137 1 93.93 150 ALA B O 1
ATOM 3588 N N . VAL B 1 151 ? -14.443 -2.316 -13.887 1 92.95 151 VAL B N 1
ATOM 3589 C CA . VAL B 1 151 ? -13.29 -1.951 -13.071 1 92.95 151 VAL B CA 1
ATOM 3590 C C . VAL B 1 151 ? -12.325 -1.1 -13.892 1 92.95 151 VAL B C 1
ATOM 3592 O O . VAL B 1 151 ? -11.861 -0.054 -13.43 1 92.95 151 VAL B O 1
ATOM 3595 N N . VAL B 1 152 ? -12.029 -1.503 -15.135 1 92.33 152 VAL B N 1
ATOM 3596 C CA . VAL B 1 152 ? -11.078 -0.816 -16.003 1 92.33 152 VAL B CA 1
ATOM 3597 C C . VAL B 1 152 ? -11.594 0.584 -16.329 1 92.33 152 VAL B C 1
ATOM 3599 O O . VAL B 1 152 ? -10.85 1.564 -16.235 1 92.33 152 VAL B O 1
ATOM 3602 N N . GLU B 1 153 ? -12.825 0.651 -16.63 1 90.1 153 GLU B N 1
ATOM 3603 C CA . GLU B 1 153 ? -13.406 1.929 -17.03 1 90.1 153 GLU B CA 1
ATOM 3604 C C . GLU B 1 153 ? -13.453 2.904 -15.857 1 90.1 153 GLU B C 1
ATOM 3606 O O . GLU B 1 153 ? -13.3 4.113 -16.042 1 90.1 153 GLU B O 1
ATOM 3611 N N . ARG B 1 154 ? -13.597 2.379 -14.762 1 85.26 154 ARG B N 1
ATOM 3612 C CA . ARG B 1 154 ? -13.599 3.203 -13.558 1 85.26 154 ARG B CA 1
ATOM 3613 C C . ARG B 1 154 ? -12.198 3.714 -13.24 1 85.26 154 ARG B C 1
ATOM 3615 O O . ARG B 1 154 ? -12.027 4.869 -12.845 1 85.26 154 ARG B O 1
ATOM 3622 N N . GLY B 1 155 ? -11.262 2.895 -13.417 1 84.16 155 GLY B N 1
ATOM 3623 C CA . GLY B 1 155 ? -9.889 3.232 -13.075 1 84.16 155 GLY B CA 1
ATOM 3624 C C . GLY B 1 155 ? -9.212 4.104 -14.115 1 84.16 155 GLY B C 1
ATOM 3625 O O . GLY B 1 155 ? -8.267 4.832 -13.803 1 84.16 155 GLY B O 1
ATOM 3626 N N . LEU B 1 156 ? -9.634 3.989 -15.325 1 85.78 156 LEU B N 1
ATOM 3627 C CA . LEU B 1 156 ? -9.071 4.743 -16.44 1 85.78 156 LEU B CA 1
ATOM 3628 C C . LEU B 1 156 ? -10.173 5.413 -17.254 1 85.78 156 LEU B C 1
ATOM 3630 O O . LEU B 1 156 ? -10.394 5.06 -18.415 1 85.78 156 LEU B O 1
ATOM 3634 N N . PRO B 1 157 ? -10.644 6.474 -16.694 1 80.13 157 PRO B N 1
ATOM 3635 C CA . PRO B 1 157 ? -11.804 7.097 -17.335 1 80.13 157 PRO B CA 1
ATOM 3636 C C . PRO B 1 157 ? -11.472 7.704 -18.696 1 80.13 157 PRO B C 1
ATOM 3638 O O . PRO B 1 157 ? -12.363 7.887 -19.529 1 80.13 157 PRO B O 1
ATOM 3641 N N . THR B 1 158 ? -10.229 7.9 -18.942 1 84.12 158 THR B N 1
ATOM 3642 C CA . THR B 1 158 ? -9.855 8.549 -20.194 1 84.12 158 THR B CA 1
ATOM 3643 C C . THR B 1 158 ? -9.372 7.52 -21.212 1 84.12 158 THR B C 1
ATOM 3645 O O . THR B 1 158 ? -9.016 7.873 -22.338 1 84.12 158 THR B O 1
ATOM 3648 N N . ALA B 1 159 ? -9.384 6.278 -20.812 1 86.56 159 ALA B N 1
ATOM 3649 C CA . ALA B 1 159 ? -8.927 5.239 -21.731 1 86.56 159 ALA B CA 1
ATOM 3650 C C . ALA B 1 159 ? -9.916 5.046 -22.877 1 86.56 159 ALA B C 1
ATOM 3652 O O . ALA B 1 159 ? -11.13 5.131 -22.678 1 86.56 159 ALA B O 1
ATOM 3653 N N . SER B 1 160 ? -9.411 4.749 -24.048 1 92.44 160 SER B N 1
ATOM 3654 C CA . SER B 1 160 ? -10.256 4.422 -25.192 1 92.44 160 SER B CA 1
ATOM 3655 C C . SER B 1 160 ? -10.945 3.075 -25.004 1 92.44 160 SER B C 1
ATOM 3657 O O . SER B 1 160 ? -10.505 2.255 -24.195 1 92.44 160 SER B O 1
ATOM 3659 N N . ALA B 1 161 ? -11.97 2.893 -25.727 1 93.34 161 ALA B N 1
ATOM 3660 C CA . ALA B 1 161 ? -12.678 1.616 -25.683 1 93.34 161 ALA B CA 1
ATOM 3661 C C . ALA B 1 161 ? -11.758 0.465 -26.08 1 93.34 161 ALA B C 1
ATOM 3663 O O . ALA B 1 161 ? -11.834 -0.624 -25.507 1 93.34 161 ALA B O 1
ATOM 3664 N N . ALA B 1 162 ? -10.952 0.743 -27.011 1 93.93 162 ALA B N 1
ATOM 3665 C CA . ALA B 1 162 ? -10.015 -0.276 -27.476 1 93.93 162 ALA B CA 1
ATOM 3666 C C . ALA B 1 162 ? -9.015 -0.642 -26.383 1 93.93 162 ALA B C 1
ATOM 3668 O O . ALA B 1 162 ? -8.717 -1.82 -26.175 1 93.93 162 ALA B O 1
ATOM 3669 N N . GLU B 1 163 ? -8.565 0.323 -25.715 1 92.77 163 GLU B N 1
ATOM 3670 C CA . GLU B 1 163 ? -7.636 0.071 -24.617 1 92.77 163 GLU B CA 1
ATOM 3671 C C . GLU B 1 163 ? -8.312 -0.703 -23.489 1 92.77 163 GLU B C 1
ATOM 3673 O O . GLU B 1 163 ? -7.728 -1.636 -22.933 1 92.77 163 GLU B O 1
ATOM 3678 N N . ALA B 1 164 ? -9.487 -0.299 -23.189 1 93.85 164 ALA B N 1
ATOM 3679 C CA . ALA B 1 164 ? -10.245 -1.001 -22.157 1 93.85 164 ALA B CA 1
ATOM 3680 C C . ALA B 1 164 ? -10.434 -2.471 -22.52 1 93.85 164 ALA B C 1
ATOM 3682 O O . ALA B 1 164 ? -10.257 -3.353 -21.677 1 93.85 164 ALA B O 1
ATOM 3683 N N . GLU B 1 165 ? -10.731 -2.684 -23.759 1 95.73 165 GLU B N 1
ATOM 3684 C CA . GLU B 1 165 ? -10.957 -4.053 -24.213 1 95.73 165 GLU B CA 1
ATOM 3685 C C . GLU B 1 165 ? -9.687 -4.891 -24.096 1 95.73 165 GLU B C 1
ATOM 3687 O O . GLU B 1 165 ? -9.741 -6.058 -23.703 1 95.73 165 GLU B O 1
ATOM 3692 N N . ARG B 1 166 ? -8.612 -4.325 -24.401 1 95.15 166 ARG B N 1
ATOM 3693 C CA . ARG B 1 166 ? -7.343 -5.04 -24.307 1 95.15 166 ARG B CA 1
ATOM 3694 C C . ARG B 1 166 ? -7.02 -5.395 -22.86 1 95.15 166 ARG B C 1
ATOM 3696 O O . ARG B 1 166 ? -6.52 -6.486 -22.579 1 95.15 166 ARG B O 1
ATOM 3703 N N . ARG B 1 167 ? -7.313 -4.501 -22.004 1 95.25 167 ARG B N 1
ATOM 3704 C CA . ARG B 1 167 ? -7.079 -4.75 -20.586 1 95.25 167 ARG B CA 1
ATOM 3705 C C . ARG B 1 167 ? -8.015 -5.832 -20.058 1 95.25 167 ARG B C 1
ATOM 3707 O O . ARG B 1 167 ? -7.613 -6.665 -19.243 1 95.25 167 ARG B O 1
ATOM 3714 N N . VAL B 1 168 ? -9.218 -5.806 -20.538 1 96.9 168 VAL B N 1
ATOM 3715 C CA . VAL B 1 168 ? -10.179 -6.831 -20.144 1 96.9 168 VAL B CA 1
ATOM 3716 C C . VAL B 1 168 ? -9.728 -8.192 -20.671 1 96.9 168 VAL B C 1
ATOM 3718 O O . VAL B 1 168 ? -9.774 -9.19 -19.948 1 96.9 168 VAL B O 1
ATOM 3721 N N . GLU B 1 169 ? -9.255 -8.236 -21.855 1 96.38 169 GLU B N 1
ATOM 3722 C CA . GLU B 1 169 ? -8.762 -9.475 -22.449 1 96.38 169 GLU B CA 1
ATOM 3723 C C . GLU B 1 169 ? -7.591 -10.042 -21.652 1 96.38 169 GLU B C 1
ATOM 3725 O O . GLU B 1 169 ? -7.523 -11.249 -21.411 1 96.38 169 GLU B O 1
ATOM 3730 N N . LEU B 1 170 ? -6.733 -9.174 -21.326 1 95.5 170 LEU B N 1
ATOM 3731 C CA . LEU B 1 170 ? -5.592 -9.585 -20.515 1 95.5 170 LEU B CA 1
ATOM 3732 C C . LEU B 1 170 ? -6.054 -10.197 -19.197 1 95.5 170 LEU B C 1
ATOM 3734 O O . LEU B 1 170 ? -5.537 -11.233 -18.773 1 95.5 170 LEU B O 1
ATOM 3738 N N . ARG B 1 171 ? -7.03 -9.57 -18.584 1 95.71 171 ARG B N 1
ATOM 3739 C CA . ARG B 1 171 ? -7.576 -10.072 -17.328 1 95.71 171 ARG B CA 1
ATOM 3740 C C . ARG B 1 171 ? -8.224 -11.439 -17.52 1 95.71 171 ARG B C 1
ATOM 3742 O O . ARG B 1 171 ? -8.051 -12.336 -16.692 1 95.71 171 ARG B O 1
ATOM 3749 N N . MET B 1 172 ? -8.885 -11.615 -18.588 1 97.16 172 MET B N 1
ATOM 3750 C CA . MET B 1 172 ? -9.539 -12.89 -18.865 1 97.16 172 MET B CA 1
ATOM 3751 C C . MET B 1 172 ? -8.51 -13.986 -19.117 1 97.16 172 MET B C 1
ATOM 3753 O O . MET B 1 172 ? -8.694 -15.127 -18.689 1 97.16 172 MET B O 1
ATOM 3757 N N . ARG B 1 173 ? -7.491 -13.616 -19.746 1 95.09 173 ARG B N 1
ATOM 3758 C CA . ARG B 1 173 ? -6.432 -14.592 -19.985 1 95.09 173 ARG B CA 1
ATOM 3759 C C . ARG B 1 173 ? -5.765 -15.006 -18.677 1 95.09 173 ARG B C 1
ATOM 3761 O O . ARG B 1 173 ? -5.442 -16.18 -18.484 1 95.09 173 ARG B O 1
ATOM 3768 N N . ARG B 1 174 ? -5.568 -14.058 -17.851 1 95.72 174 ARG B N 1
ATOM 3769 C CA . ARG B 1 174 ? -4.988 -14.35 -16.544 1 95.72 174 ARG B CA 1
ATOM 3770 C C . ARG B 1 174 ? -5.86 -15.33 -15.765 1 95.72 174 ARG B C 1
ATOM 3772 O O . ARG B 1 174 ? -5.346 -16.21 -15.072 1 95.72 174 ARG B O 1
ATOM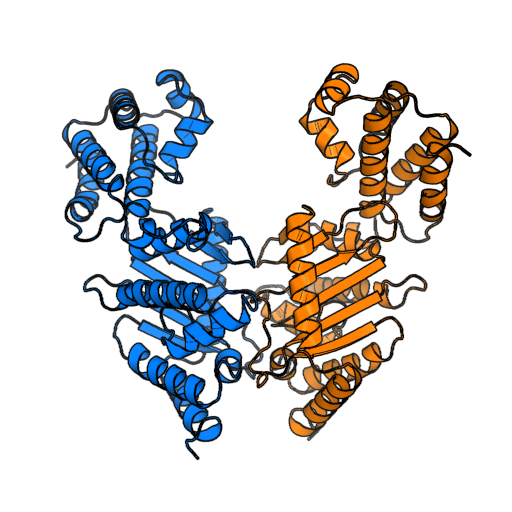 3779 N N . ARG B 1 175 ? -7.076 -15.266 -15.89 1 96.08 175 ARG B N 1
ATOM 3780 C CA . ARG B 1 175 ? -8.033 -16.102 -15.172 1 96.08 175 ARG B CA 1
ATOM 3781 C C . ARG B 1 175 ? -7.913 -17.561 -15.599 1 96.08 175 ARG B C 1
ATOM 3783 O O . ARG B 1 175 ? -8.28 -18.466 -14.846 1 96.08 175 ARG B O 1
ATOM 3790 N N . GLU B 1 176 ? -7.476 -17.783 -16.766 1 94.49 176 GLU B N 1
ATOM 3791 C CA . GLU B 1 176 ? -7.341 -19.141 -17.283 1 94.49 176 GLU B CA 1
ATOM 3792 C C . GLU B 1 176 ? -6.386 -19.966 -16.424 1 94.49 176 GLU B C 1
ATOM 3794 O O . GLU B 1 176 ? -6.389 -21.197 -16.49 1 94.49 176 GLU B O 1
ATOM 3799 N N . LEU B 1 177 ? -5.637 -19.279 -15.677 1 92.92 177 LEU B N 1
ATOM 3800 C CA . LEU B 1 177 ? -4.74 -19.931 -14.729 1 92.92 177 LEU B CA 1
ATOM 3801 C C . LEU B 1 177 ? -5.501 -20.916 -13.849 1 92.92 177 LEU B C 1
ATOM 3803 O O . LEU B 1 177 ? -5.003 -22.004 -13.552 1 92.92 177 LEU B O 1
ATOM 3807 N N . LEU B 1 178 ? -6.717 -20.606 -13.463 1 94.84 178 LEU B N 1
ATOM 3808 C CA . LEU B 1 178 ? -7.492 -21.393 -12.509 1 94.84 178 LEU B CA 1
ATOM 3809 C C . LEU B 1 178 ? -8.072 -22.637 -13.175 1 94.84 178 LEU B C 1
ATOM 3811 O O . LEU B 1 178 ? -8.549 -23.546 -12.492 1 94.84 178 LEU B O 1
ATOM 3815 N N . LEU B 1 179 ? -7.974 -22.676 -14.45 1 92.73 179 LEU B N 1
ATOM 3816 C CA . LEU B 1 179 ? -8.578 -23.786 -15.177 1 92.73 179 LEU B CA 1
ATOM 3817 C C . LEU B 1 179 ? -7.518 -24.79 -15.616 1 92.73 179 LEU B C 1
ATOM 3819 O O . LEU B 1 179 ? -7.844 -25.847 -16.162 1 92.73 179 LEU B O 1
ATOM 3823 N N . ARG B 1 180 ? -6.314 -24.512 -15.317 1 89.24 180 ARG B N 1
ATOM 3824 C CA . ARG B 1 180 ? -5.227 -25.417 -15.677 1 89.24 180 ARG B CA 1
ATOM 3825 C C . ARG B 1 180 ? -5.232 -26.658 -14.79 1 89.24 180 ARG B C 1
ATOM 3827 O O . ARG B 1 180 ? -5.733 -26.622 -13.665 1 89.24 180 ARG B O 1
ATOM 3834 N N . PRO B 1 181 ? -4.672 -27.751 -15.311 1 87.42 181 PRO B N 1
ATOM 3835 C CA . PRO B 1 181 ? -4.555 -28.953 -14.483 1 87.42 181 PRO B CA 1
ATOM 3836 C C . PRO B 1 181 ? -3.685 -28.736 -13.247 1 87.42 181 PRO B C 1
ATOM 3838 O O . PRO B 1 181 ? -3.933 -29.339 -12.2 1 87.42 181 PRO B O 1
ATOM 3841 N N . ASP B 1 182 ? -2.689 -27.902 -13.404 1 84.96 182 ASP B N 1
ATOM 3842 C CA . ASP B 1 182 ? -1.79 -27.611 -12.291 1 84.96 182 ASP B CA 1
ATOM 3843 C C . ASP B 1 182 ? -2.112 -26.257 -11.664 1 84.96 182 ASP B C 1
ATOM 3845 O O . ASP B 1 182 ? -1.21 -25.541 -11.222 1 84.96 182 ASP B O 1
ATOM 3849 N N . ALA B 1 183 ? -3.36 -25.947 -11.675 1 92.93 183 ALA B N 1
ATOM 3850 C CA . ALA B 1 183 ? -3.787 -24.657 -11.138 1 92.93 183 ALA B CA 1
ATOM 3851 C C . ALA B 1 183 ? -3.351 -24.497 -9.685 1 92.93 183 ALA B C 1
ATOM 3853 O O . ALA B 1 183 ? -3.344 -25.466 -8.922 1 92.93 183 ALA B O 1
ATOM 3854 N N . PRO B 1 184 ? -2.966 -23.318 -9.341 1 94.08 184 PRO B N 1
ATOM 3855 C CA . PRO B 1 184 ? -2.674 -23.08 -7.926 1 94.08 184 PRO B CA 1
ATOM 3856 C C . PRO B 1 184 ? -3.915 -23.179 -7.042 1 94.08 184 PRO B C 1
ATOM 3858 O O . PRO B 1 184 ? -5.035 -22.979 -7.52 1 94.08 184 PRO B O 1
ATOM 3861 N N . ARG B 1 185 ? -3.713 -23.523 -5.793 1 97.39 185 ARG B N 1
ATOM 3862 C CA . ARG B 1 185 ? -4.78 -23.364 -4.811 1 97.39 185 ARG B CA 1
ATOM 3863 C C . ARG B 1 185 ? -5.044 -21.89 -4.522 1 97.39 185 ARG B C 1
ATOM 3865 O O . ARG B 1 185 ? -4.136 -21.157 -4.126 1 97.39 185 ARG B O 1
ATOM 3872 N N . LEU B 1 186 ? -6.229 -21.438 -4.764 1 98.44 186 LEU B N 1
ATOM 3873 C CA . LEU B 1 186 ? -6.597 -20.046 -4.534 1 98.44 186 LEU B CA 1
ATOM 3874 C C . LEU B 1 186 ? -7.461 -19.911 -3.284 1 98.44 186 LEU B C 1
ATOM 3876 O O . LEU B 1 186 ? -8.489 -20.58 -3.16 1 98.44 186 LEU B O 1
ATOM 3880 N N . TRP B 1 187 ? -7.032 -19.17 -2.365 1 98.6 187 TRP B N 1
ATOM 3881 C CA . TRP B 1 187 ? -7.793 -18.794 -1.178 1 98.6 187 TRP B CA 1
ATOM 3882 C C . TRP B 1 187 ? -8.065 -17.294 -1.158 1 98.6 187 TRP B C 1
ATOM 3884 O O . TRP B 1 187 ? -7.183 -16.501 -0.819 1 98.6 187 TRP B O 1
ATOM 3894 N N . ALA B 1 188 ? -9.293 -16.92 -1.484 1 98.51 188 ALA B N 1
ATOM 3895 C CA . ALA B 1 188 ? -9.683 -15.517 -1.594 1 98.51 188 ALA B CA 1
ATOM 3896 C C . ALA B 1 188 ? -10.572 -15.101 -0.426 1 98.51 188 ALA B C 1
ATOM 3898 O O . ALA B 1 188 ? -11.618 -15.709 -0.187 1 98.51 188 ALA B O 1
ATOM 3899 N N . ILE B 1 189 ? -10.177 -14.107 0.292 1 97.64 189 ILE B N 1
ATOM 3900 C CA . ILE B 1 189 ? -11.001 -13.461 1.308 1 97.64 189 ILE B CA 1
ATOM 3901 C C . ILE B 1 189 ? -11.461 -12.094 0.807 1 97.64 189 ILE B C 1
ATOM 3903 O O . ILE B 1 189 ? -10.645 -11.282 0.363 1 97.64 189 ILE B O 1
ATOM 3907 N N . VAL B 1 190 ? -12.767 -11.9 0.864 1 96.85 190 VAL B N 1
ATOM 3908 C CA . VAL B 1 190 ? -13.329 -10.669 0.319 1 96.85 190 VAL B CA 1
ATOM 3909 C C . VAL B 1 190 ? -14.146 -9.953 1.392 1 96.85 190 VAL B C 1
ATOM 3911 O O . VAL B 1 190 ? -14.901 -10.588 2.133 1 96.85 190 VAL B O 1
ATOM 3914 N N . ASP B 1 191 ? -13.932 -8.68 1.497 1 95.42 191 ASP B N 1
ATOM 3915 C CA . ASP B 1 191 ? -14.771 -7.859 2.365 1 95.42 191 ASP B CA 1
ATOM 3916 C C . ASP B 1 191 ? -16.204 -7.794 1.842 1 95.42 191 ASP B C 1
ATOM 3918 O O . ASP B 1 191 ? -16.425 -7.683 0.634 1 95.42 191 ASP B O 1
ATOM 3922 N N . GLU B 1 192 ? -17.165 -7.816 2.683 1 95.83 192 GLU B N 1
ATOM 3923 C CA . GLU B 1 192 ? -18.569 -7.812 2.284 1 95.83 192 GLU B CA 1
ATOM 3924 C C . GLU B 1 192 ? -18.904 -6.574 1.457 1 95.83 192 GLU B C 1
ATOM 3926 O O . GLU B 1 192 ? -19.822 -6.601 0.634 1 95.83 192 GLU B O 1
ATOM 3931 N N . SER B 1 193 ? -18.166 -5.515 1.667 1 94.3 193 SER B N 1
ATOM 3932 C CA . SER B 1 193 ? -18.416 -4.29 0.914 1 94.3 193 SER B CA 1
ATOM 3933 C C . SER B 1 193 ? -18.246 -4.518 -0.585 1 94.3 193 SER B C 1
ATOM 3935 O O . SER B 1 193 ? -18.864 -3.825 -1.397 1 94.3 193 SER B O 1
ATOM 3937 N N . VAL B 1 194 ? -17.455 -5.463 -0.991 1 94.95 194 VAL B N 1
ATOM 3938 C CA . VAL 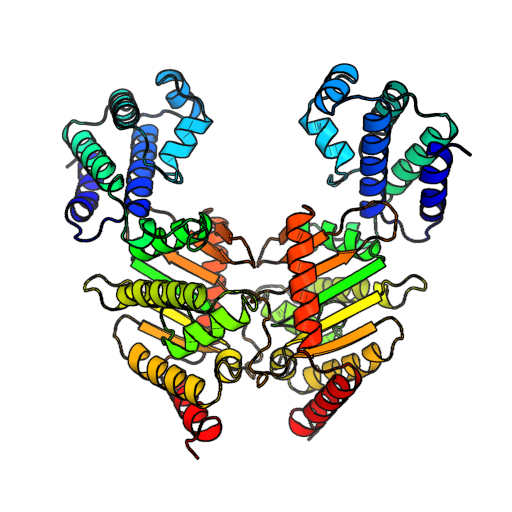B 1 194 ? -17.223 -5.772 -2.398 1 94.95 194 VAL B CA 1
ATOM 3939 C C . VAL B 1 194 ? -18.513 -6.283 -3.035 1 94.95 194 VAL B C 1
ATOM 3941 O O . VAL B 1 194 ? -18.781 -6.018 -4.209 1 94.95 194 VAL B O 1
ATOM 3944 N N . LEU B 1 195 ? -19.317 -6.961 -2.237 1 95.75 195 LEU B N 1
ATOM 3945 C CA . LEU B 1 195 ? -20.591 -7.476 -2.726 1 95.75 195 LEU B CA 1
ATOM 3946 C C . LEU B 1 195 ? -21.626 -6.36 -2.826 1 95.75 195 LEU B C 1
ATOM 3948 O O . LEU B 1 195 ? -22.55 -6.435 -3.639 1 95.75 195 LEU B O 1
ATOM 3952 N N . LEU B 1 196 ? -21.406 -5.378 -2.002 1 94.28 196 LEU B N 1
ATOM 3953 C CA . LEU B 1 196 ? -22.422 -4.339 -1.872 1 94.28 196 LEU B CA 1
ATOM 3954 C C . LEU B 1 196 ? -22.127 -3.169 -2.804 1 94.28 196 LEU B C 1
ATOM 3956 O O . LEU B 1 196 ? -23.021 -2.382 -3.122 1 94.28 196 LEU B O 1
ATOM 3960 N N . ARG B 1 197 ? -20.905 -3.062 -3.194 1 93.29 197 ARG B N 1
ATOM 3961 C CA . ARG B 1 197 ? -20.48 -2.009 -4.111 1 93.29 197 ARG B CA 1
ATOM 3962 C C . ARG B 1 197 ? -20.915 -2.318 -5.539 1 93.29 197 ARG B C 1
ATOM 3964 O O . ARG B 1 197 ? -20.526 -3.342 -6.105 1 93.29 197 ARG B O 1
ATOM 3971 N N . VAL B 1 198 ? -21.681 -1.428 -6.104 1 93.05 198 VAL B N 1
ATOM 3972 C CA . VAL B 1 198 ? -22.219 -1.7 -7.433 1 93.05 198 VAL B CA 1
ATOM 3973 C C . VAL B 1 198 ? -21.26 -1.175 -8.498 1 93.05 198 VAL B C 1
ATOM 3975 O O . VAL B 1 198 ? -21.027 0.033 -8.591 1 93.05 198 VAL B O 1
ATOM 3978 N N . LEU B 1 199 ? -20.735 -2.099 -9.22 1 90.99 199 LEU B N 1
ATOM 3979 C CA . LEU B 1 199 ? -19.878 -1.769 -10.353 1 90.99 199 LEU B CA 1
ATOM 3980 C C . LEU B 1 199 ? -20.497 -2.25 -11.661 1 90.99 199 LEU B C 1
ATOM 3982 O O . LEU B 1 199 ? -20.903 -3.409 -11.771 1 90.99 199 LEU B O 1
ATOM 3986 N N . GLY B 1 200 ? -20.577 -1.397 -12.62 1 91.15 200 GLY B N 1
ATOM 3987 C CA . GLY B 1 200 ? -21.128 -1.759 -13.916 1 91.15 200 GLY B CA 1
ATOM 3988 C C . GLY B 1 200 ? -22.633 -1.953 -13.891 1 91.15 200 GLY B C 1
ATOM 3989 O O . GLY B 1 200 ? -23.224 -2.393 -14.879 1 91.15 200 GLY B O 1
ATOM 3990 N N . GLY B 1 201 ? -23.304 -1.759 -12.813 1 92.53 201 GLY B N 1
ATOM 3991 C CA . GLY B 1 201 ? -24.746 -1.906 -12.693 1 92.53 201 GLY B CA 1
ATOM 3992 C C . GLY B 1 201 ? -25.159 -3.188 -11.994 1 92.53 201 GLY B C 1
ATOM 3993 O O . GLY B 1 201 ? -24.332 -4.074 -11.772 1 92.53 201 GLY B O 1
ATOM 3994 N N . ALA B 1 202 ? -26.395 -3.274 -11.68 1 94.17 202 ALA B N 1
ATOM 3995 C CA . ALA B 1 202 ? -26.93 -4.385 -10.896 1 94.17 202 ALA B CA 1
ATOM 3996 C C . ALA B 1 202 ? -26.802 -5.703 -11.654 1 94.17 202 ALA B C 1
ATOM 3998 O O . ALA B 1 202 ? -26.526 -6.746 -11.056 1 94.17 202 ALA B O 1
ATOM 3999 N N . GLU B 1 203 ? -26.976 -5.631 -12.911 1 95.71 203 GLU B N 1
ATOM 4000 C CA . GLU B 1 203 ? -26.908 -6.846 -13.717 1 95.71 203 GLU B CA 1
ATOM 4001 C C . GLU B 1 203 ? -25.49 -7.409 -13.749 1 95.71 203 GLU B C 1
ATOM 4003 O O . GLU B 1 203 ? -25.296 -8.622 -13.649 1 95.71 203 GLU B O 1
ATOM 4008 N N . VAL B 1 204 ? -24.572 -6.523 -13.896 1 96.09 204 VAL B N 1
ATOM 4009 C CA . VAL B 1 204 ? -23.17 -6.927 -13.911 1 96.09 204 VAL B CA 1
ATOM 4010 C C . VAL B 1 204 ? -22.795 -7.541 -12.564 1 96.09 204 VAL B C 1
ATOM 4012 O O . VAL B 1 204 ? -22.13 -8.578 -12.512 1 96.09 204 VAL B O 1
ATOM 4015 N N . MET B 1 205 ? -23.315 -6.955 -11.5 1 96.49 205 MET B N 1
ATOM 4016 C CA . MET B 1 205 ? -23.016 -7.475 -10.169 1 96.49 205 MET B CA 1
ATOM 4017 C C . MET B 1 205 ? -23.664 -8.84 -9.96 1 96.49 205 MET B C 1
ATOM 4019 O O . MET B 1 205 ? -23.055 -9.739 -9.378 1 96.49 205 MET B O 1
ATOM 4023 N N . ARG B 1 206 ? -24.831 -8.943 -10.444 1 97.29 206 ARG B N 1
ATOM 4024 C CA . ARG B 1 206 ? -25.507 -10.232 -10.331 1 97.29 206 ARG B CA 1
ATOM 4025 C C . ARG B 1 206 ? -24.709 -11.331 -11.024 1 97.29 206 ARG B C 1
ATOM 4027 O O . ARG B 1 206 ? -24.439 -12.378 -10.431 1 97.29 206 ARG B O 1
ATOM 4034 N N . GLU B 1 207 ? -24.337 -11.049 -12.25 1 97.85 207 GLU B N 1
ATOM 4035 C CA . GLU B 1 207 ? -23.547 -12.016 -13.007 1 97.85 207 GLU B CA 1
ATOM 4036 C C . GLU B 1 207 ? -22.242 -12.346 -12.288 1 97.85 207 GLU B C 1
ATOM 4038 O O . GLU B 1 207 ? -21.839 -13.509 -12.223 1 97.85 207 GLU B O 1
ATOM 4043 N N . GLN B 1 208 ? -21.658 -11.351 -11.767 1 97.91 208 GLN B N 1
ATOM 4044 C CA . GLN B 1 208 ? -20.38 -11.518 -11.083 1 97.91 208 GLN B CA 1
ATOM 4045 C C . GLN B 1 208 ? -20.533 -12.379 -9.832 1 97.91 208 GLN B C 1
ATOM 4047 O O . GLN B 1 208 ? -19.713 -13.263 -9.576 1 97.91 208 GLN B O 1
ATOM 4052 N N . LEU B 1 209 ? -21.531 -12.104 -9.033 1 97.96 209 LEU B N 1
ATOM 4053 C CA . LEU B 1 209 ? -21.735 -12.872 -7.809 1 97.96 209 LEU B CA 1
ATOM 4054 C C . LEU B 1 209 ? -22.113 -14.314 -8.129 1 97.96 209 LEU B C 1
ATOM 4056 O O . LEU B 1 209 ? -21.688 -15.24 -7.434 1 97.96 209 LEU B O 1
ATOM 4060 N N . GLU B 1 210 ? -22.9 -14.498 -9.181 1 97.82 210 GLU B N 1
ATOM 4061 C CA . GLU B 1 210 ? -23.201 -15.854 -9.631 1 97.82 210 GLU B CA 1
ATOM 4062 C C . GLU B 1 210 ? -21.932 -16.593 -10.044 1 97.82 210 GLU B C 1
ATOM 4064 O O . GLU B 1 210 ? -21.754 -17.766 -9.71 1 97.82 210 GLU B O 1
ATOM 4069 N N . HIS B 1 211 ? -21.134 -15.852 -10.746 1 98 211 HIS B N 1
ATOM 4070 C CA . HIS B 1 211 ? -19.864 -16.432 -11.167 1 98 211 HIS B CA 1
ATOM 4071 C C . HIS B 1 211 ? -19.009 -16.819 -9.965 1 98 211 HIS B C 1
ATOM 4073 O O . HIS B 1 211 ? -18.345 -17.858 -9.979 1 98 211 HIS B O 1
ATOM 4079 N N . LEU B 1 212 ? -19.009 -16.002 -8.949 1 97.93 212 LEU B N 1
ATOM 4080 C CA . LEU B 1 212 ? -18.259 -16.298 -7.734 1 97.93 212 LEU B CA 1
ATOM 4081 C C . LEU B 1 212 ? -18.758 -17.585 -7.086 1 97.93 212 LEU B C 1
ATOM 4083 O O . LEU B 1 212 ? -17.958 -18.409 -6.636 1 97.93 212 LEU B O 1
ATOM 4087 N N . VAL B 1 213 ? -20.029 -17.765 -7.07 1 96.92 213 VAL B N 1
ATOM 4088 C CA . VAL B 1 213 ? -20.626 -18.972 -6.508 1 96.92 213 VAL B CA 1
ATOM 4089 C C . VAL B 1 213 ? -20.153 -20.195 -7.29 1 96.92 213 VAL B C 1
ATOM 4091 O O . VAL B 1 213 ? -19.772 -21.208 -6.699 1 96.92 213 VAL B O 1
ATOM 4094 N N . GLU B 1 214 ? -20.125 -20.078 -8.551 1 96.47 214 GLU B N 1
ATOM 4095 C CA . GLU B 1 214 ? -19.732 -21.191 -9.41 1 96.47 214 GLU B CA 1
ATOM 4096 C C . GLU B 1 214 ? -18.25 -21.515 -9.251 1 96.47 214 GLU B C 1
ATOM 4098 O O . GLU B 1 214 ? -17.873 -22.684 -9.141 1 96.47 214 GLU B O 1
ATOM 4103 N N . THR B 1 215 ? -17.484 -20.489 -9.238 1 96.27 215 THR B N 1
ATOM 4104 C CA . THR B 1 215 ? -16.04 -20.688 -9.172 1 96.27 215 THR B CA 1
ATOM 4105 C C . THR B 1 215 ? -15.633 -21.242 -7.81 1 96.27 215 THR B C 1
ATOM 4107 O O . THR B 1 215 ? -14.689 -22.03 -7.711 1 96.27 215 THR B O 1
ATOM 4110 N N . ALA B 1 216 ? -16.356 -20.903 -6.802 1 95.63 216 ALA B N 1
ATOM 4111 C CA . ALA B 1 216 ? -16.056 -21.35 -5.445 1 95.63 216 ALA B CA 1
ATOM 4112 C C . ALA B 1 216 ? -16.336 -22.841 -5.284 1 95.63 216 ALA B C 1
ATOM 4114 O O . ALA B 1 216 ? -15.965 -23.443 -4.274 1 95.63 216 ALA B O 1
ATOM 4115 N N . ARG B 1 217 ? -16.9 -23.433 -6.288 1 93.77 217 ARG B N 1
ATOM 4116 C CA . ARG B 1 217 ? -17.179 -24.865 -6.25 1 93.77 217 ARG B CA 1
ATOM 4117 C C . ARG B 1 217 ? -15.965 -25.672 -6.701 1 93.77 217 ARG B C 1
ATOM 4119 O O . ARG B 1 217 ? -15.901 -26.883 -6.479 1 93.77 217 ARG B O 1
ATOM 4126 N N . LEU B 1 218 ? -15.106 -24.985 -7.347 1 95.71 218 LEU B N 1
ATOM 4127 C CA . LEU B 1 218 ? -13.882 -25.676 -7.74 1 95.71 218 LEU B CA 1
ATOM 4128 C C . LEU B 1 218 ? -13.101 -26.137 -6.514 1 95.71 218 LEU B C 1
ATOM 4130 O O . LEU B 1 218 ? -13.016 -25.414 -5.518 1 95.71 218 LEU B O 1
ATOM 4134 N N . PRO B 1 219 ? -12.568 -27.316 -6.535 1 95.73 219 PRO B N 1
ATOM 4135 C CA . PRO B 1 219 ? -11.95 -27.897 -5.341 1 95.73 219 PRO B CA 1
ATOM 4136 C C . PRO B 1 219 ? -10.724 -27.115 -4.872 1 95.73 219 PRO B C 1
ATOM 4138 O O . PRO B 1 219 ? -10.376 -27.158 -3.689 1 95.73 219 PRO B O 1
ATOM 4141 N N . HIS B 1 220 ? -10.055 -26.422 -5.818 1 97.36 220 HIS B N 1
ATOM 4142 C CA . HIS B 1 220 ? -8.826 -25.73 -5.446 1 97.36 220 HIS B CA 1
ATOM 4143 C C . HIS B 1 220 ? -9.084 -24.25 -5.187 1 97.36 220 HIS B C 1
ATOM 4145 O O . HIS B 1 220 ? -8.142 -23.47 -5.027 1 97.36 220 HIS B O 1
ATOM 4151 N N . VAL B 1 221 ? -10.374 -23.831 -5.14 1 98.16 221 VAL B N 1
ATOM 4152 C CA . VAL B 1 221 ? -10.73 -22.435 -4.904 1 98.16 221 VAL B CA 1
ATOM 4153 C C . VAL B 1 221 ? -11.544 -22.32 -3.617 1 98.16 221 VAL B C 1
ATOM 4155 O O . VAL B 1 221 ? -12.541 -23.024 -3.441 1 98.16 221 VAL B O 1
ATOM 4158 N N . THR B 1 222 ? -11.107 -21.524 -2.741 1 98.37 222 THR B N 1
ATOM 4159 C CA . THR B 1 222 ? -11.823 -21.197 -1.513 1 98.37 222 THR B CA 1
ATOM 4160 C C . THR B 1 222 ? -12.154 -19.708 -1.46 1 98.37 222 THR B C 1
ATOM 4162 O O . THR B 1 222 ? -11.287 -18.865 -1.702 1 98.37 222 THR B O 1
ATOM 4165 N N . VAL B 1 223 ? -13.385 -19.413 -1.206 1 98.42 223 VAL B N 1
ATOM 4166 C CA . VAL B 1 223 ? -13.821 -18.029 -1.052 1 98.42 223 VAL B CA 1
ATOM 4167 C C . VAL B 1 223 ? -14.432 -17.83 0.333 1 98.42 223 VAL B C 1
ATOM 4169 O O . VAL B 1 223 ? -15.303 -18.597 0.75 1 98.42 223 VAL B O 1
ATOM 4172 N N . GLN B 1 224 ? -13.95 -16.883 1.062 1 98 224 GLN B N 1
ATOM 4173 C CA . GLN B 1 224 ? -14.524 -16.475 2.34 1 98 224 GLN B CA 1
ATOM 4174 C C . GLN B 1 224 ? -14.874 -14.989 2.336 1 98 224 GLN B C 1
ATOM 4176 O O . GLN B 1 224 ? -14.236 -14.198 1.638 1 98 224 GLN B O 1
ATOM 4181 N N . ILE B 1 225 ? -15.898 -14.644 3.065 1 97.26 225 ILE B N 1
ATOM 4182 C CA . ILE B 1 225 ? -16.365 -13.264 3.126 1 97.26 225 ILE B CA 1
ATOM 4183 C C . ILE B 1 225 ? -16.257 -12.745 4.558 1 97.26 225 ILE B C 1
ATOM 4185 O O . ILE B 1 225 ? -16.64 -13.435 5.505 1 97.26 225 ILE B O 1
ATOM 4189 N N . VAL B 1 226 ? -15.678 -11.59 4.71 1 95.52 226 VAL B N 1
ATOM 4190 C CA . VAL B 1 226 ? -15.658 -10.895 5.993 1 95.52 226 VAL B CA 1
ATOM 4191 C C . VAL B 1 226 ? -16.874 -9.979 6.103 1 95.52 226 VAL B C 1
ATOM 4193 O O . VAL B 1 226 ? -16.954 -8.957 5.417 1 95.52 226 VAL B O 1
ATOM 4196 N N . PRO B 1 227 ? -17.766 -10.321 6.96 1 94.14 227 PRO B N 1
ATOM 4197 C CA . PRO B 1 227 ? -18.951 -9.47 7.092 1 94.14 227 PRO B CA 1
ATOM 4198 C C . PRO B 1 227 ? -18.627 -8.094 7.669 1 94.14 227 PRO B C 1
ATOM 4200 O O . PRO B 1 227 ? -17.655 -7.945 8.413 1 94.14 227 PRO B O 1
ATOM 4203 N N . LEU B 1 228 ? -19.42 -7.117 7.356 1 91.98 228 LEU B N 1
ATOM 4204 C CA . LEU B 1 228 ? -19.229 -5.757 7.848 1 91.98 228 LEU B CA 1
ATOM 4205 C C . LEU B 1 228 ? -19.604 -5.655 9.323 1 91.98 228 LEU B C 1
ATOM 4207 O O . LEU B 1 228 ? -19.165 -4.734 10.016 1 91.98 228 LEU B O 1
ATOM 4211 N N . ASP B 1 229 ? -20.347 -6.527 9.805 1 84.44 229 ASP B N 1
ATOM 4212 C CA . ASP B 1 229 ? -20.831 -6.422 11.178 1 84.44 229 ASP B CA 1
ATOM 4213 C C . ASP B 1 229 ? -19.965 -7.244 12.129 1 84.44 229 ASP B C 1
ATOM 4215 O O . ASP B 1 229 ? -20.286 -7.376 13.312 1 84.44 229 ASP B O 1
ATOM 4219 N N . VAL B 1 230 ? -18.91 -7.803 11.553 1 72.18 230 VAL B N 1
ATOM 4220 C CA . VAL B 1 230 ? -18.025 -8.538 12.451 1 72.18 230 VAL B CA 1
ATOM 4221 C C . VAL B 1 230 ? -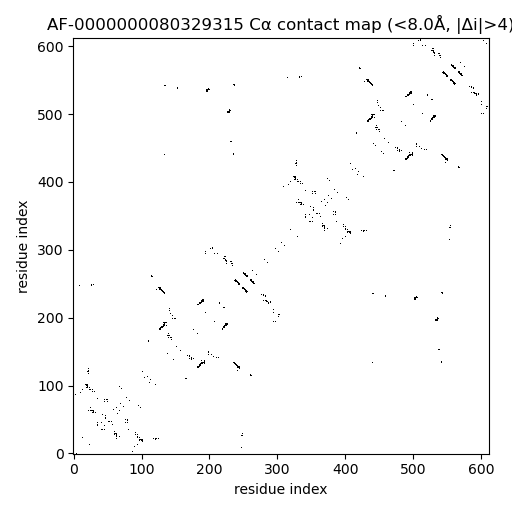17.112 -7.562 13.191 1 72.18 230 VAL B C 1
ATOM 4223 O O . VAL B 1 230 ? -16.354 -6.817 12.566 1 72.18 230 VAL B O 1
ATOM 4226 N N . THR B 1 231 ? -17.211 -7.618 14.449 1 63.67 231 THR B N 1
ATOM 4227 C CA . THR B 1 231 ? -16.604 -6.599 15.298 1 63.67 231 THR B CA 1
ATOM 4228 C C . THR B 1 231 ? -15.111 -6.861 15.475 1 63.67 231 THR B C 1
ATOM 4230 O O . THR B 1 231 ? -14.345 -5.941 15.769 1 63.67 231 THR B O 1
ATOM 4233 N N . ASN B 1 232 ? -14.698 -8.027 15.149 1 62.29 232 ASN B N 1
ATOM 4234 C CA . ASN B 1 232 ? -13.344 -8.346 15.59 1 62.29 232 ASN B CA 1
ATOM 4235 C C . ASN B 1 232 ? -12.435 -8.681 14.411 1 62.29 232 ASN B C 1
ATOM 4237 O O . ASN B 1 232 ? -11.281 -9.07 14.603 1 62.29 232 ASN B O 1
ATOM 4241 N N . ALA B 1 233 ? -12.981 -8.464 13.332 1 61.64 233 ALA B N 1
ATOM 4242 C CA . ALA B 1 233 ? -12.109 -8.86 12.23 1 61.64 233 ALA B CA 1
ATOM 4243 C C . ALA B 1 233 ? -11.027 -7.812 11.983 1 61.64 233 ALA B C 1
ATOM 4245 O O . ALA B 1 233 ? -11.329 -6.63 11.805 1 61.64 233 ALA B O 1
ATOM 4246 N N . SER B 1 234 ? -9.759 -8.292 12.187 1 65.66 234 SER B N 1
ATOM 4247 C CA . SER B 1 234 ? -8.61 -7.453 11.861 1 65.66 234 SER B CA 1
ATOM 4248 C C . SER B 1 234 ? -8.202 -7.618 10.401 1 65.66 234 SER B C 1
ATOM 4250 O O . SER B 1 234 ? -7.567 -8.61 10.037 1 65.66 234 SER B O 1
ATOM 4252 N N . ALA B 1 235 ? -8.729 -6.807 9.59 1 73.14 235 ALA B N 1
ATOM 4253 C CA . ALA B 1 235 ? -8.355 -6.88 8.18 1 73.14 235 ALA B CA 1
ATOM 4254 C C . ALA B 1 235 ? -7.376 -5.768 7.814 1 73.14 235 ALA B C 1
ATOM 4256 O O . ALA B 1 235 ? -7.424 -4.676 8.385 1 73.14 235 ALA B O 1
ATOM 4257 N N . PRO B 1 236 ? -6.445 -6.162 6.946 1 80.24 236 PRO B N 1
ATOM 4258 C CA . PRO B 1 236 ? -5.607 -5.089 6.408 1 80.24 236 PRO B CA 1
ATOM 4259 C C . PRO B 1 236 ? -6.42 -3.987 5.732 1 80.24 236 PRO B C 1
ATOM 4261 O O . PRO B 1 236 ? -7.535 -4.236 5.265 1 80.24 236 PRO B O 1
ATOM 4264 N N . ALA B 1 237 ? -5.862 -2.862 5.736 1 84.15 237 ALA B N 1
ATOM 4265 C CA . ALA B 1 237 ? -6.538 -1.734 5.102 1 84.15 237 ALA B CA 1
ATOM 4266 C C . ALA B 1 237 ? -6.25 -1.693 3.604 1 84.15 237 ALA B C 1
ATOM 4268 O O . ALA B 1 237 ? -6.695 -0.78 2.904 1 84.15 237 ALA B O 1
ATOM 4269 N N . ILE B 1 238 ? -5.496 -2.71 3.153 1 90.55 238 ILE B N 1
ATOM 4270 C CA . ILE B 1 238 ? -5.103 -2.747 1.749 1 90.55 238 ILE B CA 1
ATOM 4271 C C . ILE B 1 238 ? -5.27 -4.163 1.203 1 90.55 238 ILE B C 1
ATOM 4273 O O . ILE B 1 238 ? -5.176 -5.139 1.952 1 90.55 238 ILE B O 1
ATOM 4277 N N . PRO B 1 239 ? -5.51 -4.205 -0.13 1 94.23 239 PRO B N 1
ATOM 4278 C CA . PRO B 1 239 ? -5.457 -5.534 -0.744 1 94.23 239 PRO B CA 1
ATOM 4279 C C . PRO B 1 239 ? -4.085 -6.19 -0.614 1 94.23 239 PRO B C 1
ATOM 4281 O O . PRO B 1 239 ? -3.06 -5.509 -0.7 1 94.23 239 PRO B O 1
ATOM 4284 N N . VAL B 1 240 ? -4.096 -7.474 -0.376 1 96.38 240 VAL B N 1
ATOM 4285 C CA . VAL B 1 240 ? -2.872 -8.25 -0.205 1 96.38 240 VAL B CA 1
ATOM 4286 C C . VAL B 1 240 ? -2.94 -9.517 -1.055 1 96.38 240 VAL B C 1
ATOM 4288 O O . VAL B 1 240 ? -3.967 -10.198 -1.086 1 96.38 240 VAL B O 1
ATOM 4291 N N . THR B 1 241 ? -1.866 -9.827 -1.769 1 97.77 241 THR B N 1
ATOM 4292 C CA . THR B 1 241 ? -1.709 -11.122 -2.424 1 97.77 241 THR B CA 1
ATOM 4293 C C . THR B 1 241 ? -0.461 -11.837 -1.915 1 97.77 241 THR B C 1
ATOM 4295 O O . THR B 1 241 ? 0.641 -11.287 -1.968 1 97.77 241 THR B O 1
ATOM 4298 N N . TYR B 1 242 ? -0.629 -12.966 -1.331 1 97.8 242 TYR B N 1
ATOM 4299 C CA . TYR B 1 242 ? 0.42 -13.824 -0.793 1 97.8 242 TYR B CA 1
ATOM 4300 C C . TYR B 1 242 ? 0.663 -15.024 -1.701 1 97.8 242 TYR B C 1
ATOM 4302 O O . TYR B 1 242 ? -0.237 -15.84 -1.914 1 97.8 242 TYR B O 1
ATOM 4310 N N . LEU B 1 243 ? 1.87 -15.144 -2.224 1 96.58 243 LEU B N 1
ATOM 4311 C CA . LEU B 1 243 ? 2.22 -16.192 -3.177 1 96.58 243 LEU B CA 1
ATOM 4312 C C . LEU B 1 243 ? 3.2 -17.183 -2.559 1 96.58 243 LEU B C 1
ATOM 4314 O O . LEU B 1 243 ? 4.234 -16.785 -2.018 1 96.58 243 LEU B O 1
ATOM 4318 N N . ARG B 1 244 ? 2.848 -18.41 -2.625 1 94.51 244 ARG B N 1
ATOM 4319 C CA . ARG B 1 244 ? 3.714 -19.49 -2.164 1 94.51 244 ARG B CA 1
ATOM 4320 C C . ARG B 1 244 ? 4.14 -20.384 -3.324 1 94.51 244 ARG B C 1
ATOM 4322 O O . ARG B 1 244 ? 3.334 -20.697 -4.202 1 94.51 244 ARG B O 1
ATOM 4329 N N . PHE B 1 245 ? 5.418 -20.719 -3.147 1 87.91 245 PHE B N 1
ATOM 4330 C CA . PHE B 1 245 ? 5.993 -21.513 -4.226 1 87.91 245 PHE B CA 1
ATOM 4331 C C . PHE B 1 245 ? 6.418 -22.886 -3.72 1 87.91 245 PHE B C 1
ATOM 4333 O O . PHE B 1 245 ? 6.738 -23.047 -2.541 1 87.91 245 PHE B O 1
ATOM 4340 N N . GLY B 1 246 ? 5.779 -23.856 -4.085 1 76.11 246 GLY B N 1
ATOM 4341 C CA . GLY B 1 246 ? 6.023 -25.24 -3.712 1 76.11 246 GLY B CA 1
ATOM 4342 C C . GLY B 1 246 ? 7.421 -25.475 -3.172 1 76.11 246 GLY B C 1
ATOM 4343 O O . GLY B 1 246 ? 8.211 -24.536 -3.049 1 76.11 246 GLY B O 1
ATOM 4344 N N . GLY B 1 247 ? 7.874 -26.396 -2.514 1 66.34 247 GLY B N 1
ATOM 4345 C CA . GLY B 1 247 ? 9.04 -26.933 -1.831 1 66.34 247 GLY B CA 1
ATOM 4346 C C . GLY B 1 247 ? 10.344 -26.622 -2.542 1 66.34 247 GLY B C 1
ATOM 4347 O O . GLY B 1 247 ? 11.375 -27.234 -2.255 1 66.34 247 GLY B O 1
ATOM 4348 N N . LEU B 1 248 ? 10.403 -25.573 -3.408 1 68.41 248 LEU B N 1
ATOM 4349 C CA . LEU B 1 248 ? 11.621 -25.334 -4.173 1 68.41 248 LEU B CA 1
ATOM 4350 C C . LEU B 1 248 ? 12.5 -24.295 -3.485 1 68.41 248 LEU B C 1
ATOM 4352 O O . LEU B 1 248 ? 13.339 -23.66 -4.129 1 68.41 248 LEU B O 1
ATOM 4356 N N . ASP B 1 249 ? 12.31 -24.163 -2.215 1 75.66 249 ASP B N 1
ATOM 4357 C CA . ASP B 1 249 ? 13.101 -23.238 -1.41 1 75.66 249 ASP B CA 1
ATOM 4358 C C . ASP B 1 249 ? 12.937 -21.802 -1.904 1 75.66 249 ASP B C 1
ATOM 4360 O O . ASP B 1 249 ? 13.868 -20.998 -1.812 1 75.66 249 ASP B O 1
ATOM 4364 N N . LEU B 1 250 ? 11.926 -21.644 -2.653 1 85.02 250 LEU B N 1
ATOM 4365 C CA . LEU B 1 250 ? 11.614 -20.268 -3.024 1 85.02 250 LEU B CA 1
ATOM 4366 C C . LEU B 1 250 ? 10.892 -19.549 -1.89 1 85.02 250 LEU B C 1
ATOM 4368 O O . LEU B 1 250 ? 10.048 -20.14 -1.212 1 85.02 250 LEU B O 1
ATOM 4372 N N . PRO B 1 251 ? 11.323 -18.389 -1.691 1 87.07 251 PRO B N 1
ATOM 4373 C CA . PRO B 1 251 ? 10.625 -17.629 -0.651 1 87.07 251 PRO B CA 1
ATOM 4374 C C . PRO B 1 251 ? 9.194 -17.269 -1.044 1 87.07 251 PRO B C 1
ATOM 4376 O O . PRO B 1 251 ? 8.892 -17.135 -2.233 1 87.07 251 PRO B O 1
ATOM 4379 N N . ASP B 1 252 ? 8.36 -17.198 -0.062 1 93.65 252 ASP B N 1
ATOM 4380 C CA . ASP B 1 252 ? 7.049 -16.599 -0.296 1 93.65 252 ASP B CA 1
ATOM 4381 C C . ASP B 1 252 ? 7.179 -15.131 -0.694 1 93.65 252 ASP B C 1
ATOM 4383 O O . ASP B 1 252 ? 8.16 -14.472 -0.344 1 93.65 252 ASP B O 1
ATOM 4387 N N . ILE B 1 253 ? 6.187 -14.676 -1.44 1 94.76 253 ILE B N 1
ATOM 4388 C CA . ILE B 1 253 ? 6.208 -13.289 -1.892 1 94.76 253 ILE B CA 1
ATOM 4389 C C . ILE B 1 253 ? 4.868 -12.626 -1.584 1 94.76 253 ILE B C 1
ATOM 4391 O O . ILE B 1 253 ? 3.809 -13.216 -1.809 1 94.76 253 ILE B O 1
ATOM 4395 N N . VAL B 1 254 ? 4.93 -11.424 -0.98 1 97.24 254 VAL B N 1
ATOM 4396 C CA . VAL B 1 254 ? 3.734 -10.612 -0.781 1 97.24 254 VAL B CA 1
ATOM 4397 C C . VAL B 1 254 ? 3.696 -9.486 -1.812 1 97.24 254 VAL B C 1
ATOM 4399 O O . VAL B 1 254 ? 4.685 -8.774 -2 1 97.24 254 VAL B O 1
ATOM 4402 N N . TYR B 1 255 ? 2.596 -9.436 -2.493 1 96.63 255 TYR B N 1
ATOM 4403 C CA . TYR B 1 255 ? 2.353 -8.409 -3.5 1 96.63 255 TYR B CA 1
ATOM 4404 C C . TYR B 1 255 ? 1.389 -7.351 -2.978 1 96.63 255 TYR B C 1
ATOM 4406 O O . TYR B 1 255 ? 0.266 -7.668 -2.58 1 96.63 255 TYR B O 1
ATOM 4414 N N . LEU B 1 256 ? 1.786 -6.043 -2.979 1 95.79 256 LEU B N 1
ATOM 4415 C CA . LEU B 1 256 ? 0.985 -4.886 -2.594 1 95.79 256 LEU B CA 1
ATOM 4416 C C . LEU B 1 256 ? 0.879 -3.891 -3.745 1 95.79 256 LEU B C 1
ATOM 4418 O O . LEU B 1 256 ? 1.892 -3.36 -4.208 1 95.79 256 LEU B O 1
ATOM 4422 N N . GLU B 1 257 ? -0.343 -3.638 -4.098 1 91.95 257 GLU B N 1
ATOM 4423 C CA . GLU B 1 257 ? -0.554 -2.83 -5.295 1 91.95 257 GLU B CA 1
ATOM 4424 C C . GLU B 1 257 ? -0.996 -1.414 -4.934 1 91.95 257 GLU B C 1
ATOM 4426 O O . GLU B 1 257 ? -1.806 -1.224 -4.025 1 91.95 257 GLU B O 1
ATOM 4431 N N . HIS B 1 258 ? -0.459 -0.456 -5.613 1 91.26 258 HIS B N 1
ATOM 4432 C CA . HIS B 1 258 ? -0.841 0.95 -5.547 1 91.26 258 HIS B CA 1
ATOM 4433 C C . HIS B 1 258 ? -1.388 1.436 -6.885 1 91.26 258 HIS B C 1
ATOM 4435 O O . HIS B 1 258 ? -1.748 0.627 -7.744 1 91.26 258 HIS B O 1
ATOM 4441 N N . ILE B 1 259 ? -1.582 2.711 -7.075 1 87.74 259 ILE B N 1
ATOM 4442 C CA . ILE B 1 259 ? -2.24 3.238 -8.265 1 87.74 259 ILE B CA 1
ATOM 4443 C C . ILE B 1 259 ? -1.34 3.037 -9.483 1 87.74 259 ILE B C 1
ATOM 4445 O O . ILE B 1 259 ? -1.802 2.593 -10.537 1 87.74 259 ILE B O 1
ATOM 4449 N N . ARG B 1 260 ? -0.021 3.24 -9.348 1 84.78 260 ARG B N 1
ATOM 4450 C CA . ARG B 1 260 ? 0.855 3.148 -10.511 1 84.78 260 ARG B CA 1
ATOM 4451 C C . ARG B 1 260 ? 2.122 2.366 -10.182 1 84.78 260 ARG B C 1
ATOM 4453 O O . ARG B 1 260 ? 3.161 2.559 -10.817 1 84.78 260 ARG B O 1
ATOM 4460 N N . SER B 1 261 ? 1.976 1.614 -9.121 1 89.01 261 SER B N 1
ATOM 4461 C CA . SER B 1 261 ? 3.149 0.855 -8.699 1 89.01 261 SER B CA 1
ATOM 4462 C C . SER B 1 261 ? 2.756 -0.329 -7.822 1 89.01 261 SER B C 1
ATOM 4464 O O . SER B 1 261 ? 1.573 -0.537 -7.546 1 89.01 261 SER B O 1
ATOM 4466 N N . ALA B 1 262 ? 3.76 -1.086 -7.536 1 92.84 262 ALA B N 1
ATOM 4467 C CA . ALA B 1 262 ? 3.551 -2.193 -6.606 1 92.84 262 ALA B CA 1
ATOM 4468 C C . ALA B 1 262 ? 4.828 -2.503 -5.829 1 92.84 262 ALA B C 1
ATOM 4470 O O . ALA B 1 262 ? 5.925 -2.132 -6.252 1 92.84 262 ALA B O 1
ATOM 4471 N N . HIS B 1 263 ? 4.591 -3.101 -4.703 1 92.75 263 HIS B N 1
ATOM 4472 C CA . HIS B 1 263 ? 5.697 -3.595 -3.89 1 92.75 263 HIS B CA 1
ATOM 4473 C C . HIS B 1 263 ? 5.652 -5.114 -3.763 1 92.75 263 HIS B C 1
ATOM 4475 O O . HIS B 1 263 ? 4.576 -5.697 -3.615 1 92.75 263 HIS B O 1
ATOM 4481 N N . PHE B 1 264 ? 6.844 -5.661 -3.883 1 93.26 264 PHE B N 1
ATOM 4482 C CA . PHE B 1 264 ? 7.029 -7.088 -3.644 1 93.26 264 PHE B CA 1
ATOM 4483 C C . PHE B 1 264 ? 7.882 -7.323 -2.403 1 93.26 264 PHE B C 1
ATOM 4485 O O . PHE B 1 264 ? 9.055 -6.947 -2.369 1 93.26 264 PHE B O 1
ATOM 4492 N N . LEU B 1 265 ? 7.268 -7.888 -1.399 1 94.6 265 LEU B N 1
ATOM 4493 C CA . LEU B 1 265 ? 8.004 -8.238 -0.189 1 94.6 265 LEU B CA 1
ATOM 4494 C C . LEU B 1 265 ? 8.507 -9.676 -0.256 1 94.6 265 LEU B C 1
ATOM 4496 O O . LEU B 1 265 ? 7.737 -10.594 -0.55 1 94.6 265 LEU B O 1
ATOM 4500 N N . GLU B 1 266 ? 9.786 -9.803 0.052 1 90.6 266 GLU B N 1
ATOM 4501 C CA . GLU B 1 266 ? 10.379 -11.131 -0.066 1 90.6 266 GLU B CA 1
ATOM 4502 C C . GLU B 1 266 ? 11.099 -11.53 1.219 1 90.6 266 GLU B C 1
ATOM 4504 O O . GLU B 1 266 ? 11.501 -12.684 1.379 1 90.6 266 GLU B O 1
ATOM 4509 N N . ASP B 1 267 ? 11.237 -10.541 2.072 1 90.75 267 ASP B N 1
ATOM 4510 C CA . ASP B 1 267 ? 11.858 -10.832 3.361 1 90.75 267 ASP B CA 1
ATOM 4511 C C . ASP B 1 267 ? 10.976 -11.756 4.198 1 90.75 267 ASP B C 1
ATOM 4513 O O . ASP B 1 267 ? 9.783 -11.498 4.368 1 90.75 267 ASP B O 1
ATOM 4517 N N . ARG B 1 268 ? 11.538 -12.774 4.752 1 91.1 268 ARG B N 1
ATOM 4518 C CA . ARG B 1 268 ? 10.789 -13.821 5.439 1 91.1 268 ARG B CA 1
ATOM 4519 C C . ARG B 1 268 ? 10.025 -13.256 6.631 1 91.1 268 ARG B C 1
ATOM 4521 O O . ARG B 1 268 ? 8.878 -13.635 6.877 1 91.1 268 ARG B O 1
ATOM 4528 N N . GLU B 1 269 ? 10.666 -12.383 7.358 1 92.82 269 GLU B N 1
ATOM 4529 C CA . GLU B 1 269 ? 9.998 -11.806 8.521 1 92.82 269 GLU B CA 1
ATOM 4530 C C . GLU B 1 269 ? 8.776 -10.991 8.107 1 92.82 269 GLU B C 1
ATOM 4532 O O . GLU B 1 269 ? 7.718 -11.087 8.733 1 92.82 269 GLU B O 1
ATOM 4537 N N . GLU B 1 270 ? 8.901 -10.311 7.046 1 93 270 GLU B N 1
ATOM 4538 C CA . GLU B 1 270 ? 7.799 -9.488 6.556 1 93 270 GLU B CA 1
ATOM 4539 C C . GLU B 1 270 ? 6.678 -10.35 5.983 1 93 270 GLU B C 1
ATOM 4541 O O . GLU B 1 270 ? 5.504 -10.138 6.293 1 93 270 GLU B O 1
ATOM 4546 N N . THR B 1 271 ? 7.089 -11.349 5.209 1 95.24 271 THR B N 1
ATOM 4547 C CA . THR B 1 271 ? 6.06 -12.175 4.586 1 95.24 271 THR B CA 1
ATOM 4548 C C . THR B 1 271 ? 5.314 -12.992 5.637 1 95.24 271 THR B C 1
ATOM 4550 O O . THR B 1 271 ? 4.113 -13.236 5.503 1 95.24 271 THR B O 1
ATOM 4553 N N . GLU B 1 272 ? 6.001 -13.365 6.688 1 94.4 272 GLU B N 1
ATOM 4554 C CA . GLU B 1 272 ? 5.362 -14.123 7.76 1 94.4 272 GLU B CA 1
ATOM 4555 C C . GLU B 1 272 ? 4.322 -13.277 8.49 1 94.4 272 GLU B C 1
ATOM 4557 O O . GLU B 1 272 ? 3.284 -13.79 8.914 1 94.4 272 GLU B O 1
ATOM 4562 N N . GLU B 1 273 ? 4.583 -12.06 8.617 1 92.48 273 GLU B N 1
ATOM 4563 C CA . GLU B 1 273 ? 3.611 -11.17 9.243 1 92.48 273 GLU B CA 1
ATOM 4564 C C . GLU B 1 273 ? 2.311 -11.122 8.444 1 92.48 273 GLU B C 1
ATOM 4566 O O . GLU B 1 273 ? 1.222 -11.185 9.016 1 92.48 273 GLU B O 1
ATOM 4571 N N . TYR B 1 274 ? 2.441 -11.04 7.189 1 95.09 274 TYR B N 1
ATOM 4572 C CA . TYR B 1 274 ? 1.254 -11.017 6.343 1 95.09 274 TYR B CA 1
ATOM 4573 C C . TYR B 1 274 ? 0.539 -12.363 6.37 1 95.09 274 TYR B C 1
ATOM 4575 O O . TYR B 1 274 ? -0.693 -12.42 6.331 1 95.09 274 TYR B O 1
ATOM 4583 N N . ARG B 1 275 ? 1.337 -13.414 6.457 1 95.14 275 ARG B N 1
ATOM 4584 C CA . ARG B 1 275 ? 0.726 -14.734 6.572 1 95.14 275 ARG B CA 1
ATOM 4585 C C . ARG B 1 275 ? -0.127 -14.835 7.831 1 95.14 275 ARG B C 1
ATOM 4587 O O . ARG B 1 275 ? -1.262 -15.314 7.782 1 95.14 275 ARG B O 1
ATOM 4594 N N . VAL B 1 276 ? 0.399 -14.347 8.878 1 93.35 276 VAL B N 1
ATOM 4595 C CA . VAL B 1 276 ? -0.297 -14.405 10.16 1 93.35 276 VAL B CA 1
ATOM 4596 C C . VAL B 1 276 ? -1.57 -13.565 10.095 1 93.35 276 VAL B C 1
ATOM 4598 O O . VAL B 1 276 ? -2.631 -13.998 10.551 1 93.35 276 VAL B O 1
ATOM 4601 N N . VAL B 1 277 ? -1.497 -12.437 9.518 1 92.55 277 VAL B N 1
ATOM 4602 C CA . VAL B 1 277 ? -2.644 -11.542 9.406 1 92.55 277 VAL B CA 1
ATOM 4603 C C . VAL B 1 277 ? -3.726 -12.194 8.547 1 92.55 277 VAL B C 1
ATOM 4605 O O . VAL B 1 277 ? -4.907 -12.163 8.899 1 92.55 277 VAL B O 1
ATOM 4608 N N . LEU B 1 278 ? -3.35 -12.808 7.463 1 94.94 278 LEU B N 1
ATOM 4609 C CA . LEU B 1 278 ? -4.312 -13.459 6.58 1 94.94 278 LEU B CA 1
ATOM 4610 C C . LEU B 1 278 ? -4.939 -14.672 7.259 1 94.94 278 LEU B C 1
ATOM 4612 O O . LEU B 1 278 ? -6.123 -14.955 7.063 1 94.94 278 LEU B O 1
ATOM 4616 N N . ASP B 1 279 ? -4.127 -15.362 8.048 1 94.27 279 ASP B N 1
ATOM 4617 C CA . ASP B 1 279 ? -4.657 -16.494 8.801 1 94.27 279 ASP B CA 1
ATOM 4618 C C . ASP B 1 279 ? -5.72 -16.041 9.799 1 94.27 279 ASP B C 1
ATOM 4620 O O . ASP B 1 279 ? -6.793 -16.641 9.886 1 94.27 279 ASP B O 1
ATOM 4624 N N . ARG B 1 280 ? -5.411 -15.003 10.449 1 91.89 280 ARG B N 1
ATOM 4625 C CA . ARG B 1 280 ? -6.359 -14.467 11.421 1 91.89 280 ARG B CA 1
ATOM 4626 C C . ARG B 1 280 ? -7.628 -13.974 10.734 1 91.89 280 ARG B C 1
ATOM 4628 O O . ARG B 1 280 ? -8.735 -14.199 11.228 1 91.89 280 ARG B O 1
ATOM 4635 N N . LEU B 1 281 ? -7.431 -13.308 9.675 1 93.05 281 LEU B N 1
ATOM 4636 C CA . LEU B 1 281 ? -8.574 -12.822 8.909 1 93.05 281 LEU B CA 1
ATOM 4637 C C . LEU B 1 281 ? -9.456 -13.98 8.455 1 93.05 281 LEU B C 1
ATOM 4639 O O . LEU B 1 281 ? -10.684 -13.898 8.531 1 93.05 281 LEU B O 1
ATOM 4643 N N . ALA B 1 282 ? -8.838 -15.007 8.032 1 95.08 282 ALA B N 1
ATOM 4644 C CA . ALA B 1 282 ? -9.579 -16.188 7.597 1 95.08 282 ALA B CA 1
ATOM 4645 C C . ALA B 1 282 ? -10.389 -16.782 8.746 1 95.08 282 ALA B C 1
ATOM 4647 O O . ALA B 1 282 ? -11.521 -17.23 8.548 1 95.08 282 ALA B O 1
ATOM 4648 N N . ASP B 1 283 ? -9.82 -16.691 9.915 1 92.21 283 ASP B N 1
ATOM 4649 C CA . ASP B 1 283 ? -10.486 -17.226 11.098 1 92.21 283 ASP B CA 1
ATOM 4650 C C . ASP B 1 283 ? -11.701 -16.381 11.473 1 92.21 283 ASP B C 1
ATOM 4652 O O . ASP B 1 283 ? -12.675 -16.896 12.027 1 92.21 283 ASP B O 1
ATOM 4656 N N . GLU B 1 284 ? -11.648 -15.16 11.13 1 90.62 284 GLU B N 1
ATOM 4657 C CA . GLU B 1 284 ? -12.712 -14.234 11.508 1 90.62 284 GLU B CA 1
ATOM 4658 C C . GLU B 1 284 ? -13.756 -14.111 10.402 1 90.62 284 GLU B C 1
ATOM 4660 O O . GLU B 1 284 ? -14.862 -13.621 10.638 1 90.62 284 GLU B O 1
ATOM 4665 N N . ALA B 1 285 ? -13.375 -14.53 9.217 1 95.1 285 ALA B N 1
ATOM 4666 C CA . ALA B 1 285 ? -14.305 -14.537 8.09 1 95.1 285 ALA B CA 1
ATOM 4667 C C . ALA B 1 285 ? -15.328 -15.66 8.231 1 95.1 285 ALA B C 1
ATOM 4669 O O . ALA B 1 285 ? -15.136 -16.588 9.021 1 95.1 285 ALA B O 1
ATOM 4670 N N . LEU B 1 286 ? -16.409 -15.52 7.547 1 96.46 286 LEU B N 1
ATOM 4671 C CA . LEU B 1 286 ? -17.33 -16.644 7.426 1 96.46 286 LEU B CA 1
ATOM 4672 C C . LEU B 1 286 ? -16.64 -17.846 6.79 1 96.46 286 LEU B C 1
ATOM 4674 O O . LEU B 1 286 ? -15.813 -17.688 5.889 1 96.46 286 LEU B O 1
ATOM 4678 N N . ASP B 1 287 ? -16.954 -19.035 7.279 1 97.01 287 ASP B N 1
ATOM 4679 C CA . ASP B 1 287 ? -16.423 -20.212 6.597 1 97.01 287 ASP B CA 1
ATOM 4680 C C . ASP B 1 287 ? -16.981 -20.322 5.179 1 97.01 287 ASP B C 1
ATOM 4682 O O . ASP B 1 287 ? -17.895 -19.583 4.807 1 97.01 287 ASP B O 1
ATOM 4686 N N . PRO B 1 288 ? -16.439 -21.183 4.331 1 97.03 288 PRO B N 1
ATOM 4687 C CA . PRO B 1 288 ? -16.816 -21.232 2.916 1 97.03 288 PRO B CA 1
ATOM 4688 C C . PRO B 1 288 ? -18.309 -21.476 2.712 1 97.03 288 PRO B C 1
ATOM 4690 O O . PRO B 1 288 ? -18.923 -20.866 1.833 1 97.03 288 PRO B O 1
ATOM 4693 N N . ARG B 1 289 ? -18.914 -22.294 3.487 1 97.14 289 ARG B N 1
ATOM 4694 C CA . ARG B 1 289 ? -20.339 -22.579 3.352 1 97.14 289 ARG B CA 1
ATOM 4695 C C . ARG B 1 289 ? -21.178 -21.351 3.689 1 97.14 289 ARG B C 1
ATOM 4697 O O . ARG B 1 289 ? -22.087 -20.989 2.94 1 97.14 289 ARG B O 1
ATOM 4704 N N . ALA B 1 290 ? -20.899 -20.729 4.814 1 97.47 290 ALA B N 1
ATOM 4705 C CA . ALA B 1 290 ? -21.61 -19.52 5.223 1 97.47 290 ALA B CA 1
ATOM 4706 C C . ALA B 1 290 ? -21.362 -18.379 4.241 1 97.47 290 ALA B C 1
ATOM 4708 O O . ALA B 1 290 ? -22.242 -17.546 4.013 1 97.47 290 ALA B O 1
ATOM 4709 N N . SER B 1 291 ? -20.199 -18.325 3.665 1 97.68 291 SER B N 1
ATOM 4710 C CA . SER B 1 291 ? -19.883 -17.323 2.651 1 97.68 291 SER B CA 1
ATOM 4711 C C . SER B 1 291 ? -20.759 -17.494 1.414 1 97.68 291 SER B C 1
ATOM 4713 O O . SER B 1 291 ? -21.284 -16.515 0.88 1 97.68 291 SER B O 1
ATOM 4715 N N . MET B 1 292 ? -20.974 -18.761 1.041 1 96.9 292 MET B N 1
ATOM 4716 C CA . MET B 1 292 ? -21.842 -19.041 -0.1 1 96.9 292 MET B CA 1
ATOM 4717 C C . MET B 1 292 ? -23.285 -18.652 0.206 1 96.9 292 MET B C 1
ATOM 4719 O O . MET B 1 292 ? -23.982 -18.112 -0.655 1 96.9 292 MET B O 1
ATOM 4723 N N . ALA B 1 293 ? -23.628 -18.884 1.402 1 97.49 293 ALA B N 1
ATOM 4724 C CA . ALA B 1 293 ? -24.978 -18.508 1.813 1 97.49 293 ALA B CA 1
ATOM 4725 C C . ALA B 1 293 ? -25.167 -16.995 1.756 1 97.49 293 ALA B C 1
ATOM 4727 O O . ALA B 1 293 ? -26.202 -16.509 1.293 1 97.49 293 ALA B O 1
ATOM 4728 N N . LEU B 1 294 ? -24.175 -16.274 2.197 1 96.73 294 LEU B N 1
ATOM 4729 C CA . LEU B 1 294 ? -24.25 -14.818 2.15 1 96.73 294 LEU B CA 1
ATOM 4730 C C . LEU B 1 294 ? -24.289 -14.322 0.708 1 96.73 294 LEU B C 1
ATOM 4732 O O . LEU B 1 294 ? -25.03 -13.391 0.387 1 96.73 294 LEU B O 1
ATOM 4736 N N . LEU B 1 295 ? -23.51 -14.922 -0.138 1 96.83 295 LEU B N 1
ATOM 4737 C CA . LEU B 1 295 ? -23.513 -14.564 -1.552 1 96.83 295 LEU B CA 1
ATOM 4738 C C . LEU B 1 295 ? -24.901 -14.746 -2.156 1 96.83 295 LEU B C 1
ATOM 4740 O O . LEU B 1 295 ? -25.415 -13.845 -2.823 1 96.83 295 LEU B O 1
ATOM 4744 N N . ARG B 1 296 ? -25.501 -15.829 -1.85 1 96.3 296 ARG B N 1
ATOM 4745 C CA . ARG B 1 296 ? -26.819 -16.136 -2.395 1 96.3 296 ARG B CA 1
ATOM 4746 C C . ARG B 1 296 ? -27.877 -15.191 -1.835 1 96.3 296 ARG B C 1
ATOM 4748 O O . ARG B 1 296 ? -28.769 -14.75 -2.562 1 96.3 296 ARG B O 1
ATOM 4755 N N . ARG B 1 297 ? -27.723 -14.905 -0.624 1 96.9 297 ARG B N 1
ATOM 4756 C CA . ARG B 1 297 ? -28.65 -13.96 -0.009 1 96.9 297 ARG B CA 1
ATOM 4757 C C . ARG B 1 297 ? -28.519 -12.577 -0.637 1 96.9 297 ARG B C 1
ATOM 4759 O O . ARG B 1 297 ? -29.523 -11.919 -0.918 1 96.9 297 ARG B O 1
ATOM 4766 N N . THR B 1 298 ? -27.293 -12.202 -0.827 1 96.45 298 THR B N 1
ATOM 4767 C CA . THR B 1 298 ? -27.047 -10.902 -1.441 1 96.45 298 THR B CA 1
ATOM 4768 C C . THR B 1 298 ? -27.62 -10.855 -2.855 1 96.45 298 THR B C 1
ATOM 4770 O O . THR B 1 298 ? -28.22 -9.855 -3.254 1 96.45 298 THR B O 1
ATOM 4773 N N . LEU B 1 299 ? -27.48 -11.938 -3.587 1 96.25 299 LEU B N 1
ATOM 4774 C CA . LEU B 1 299 ? -28.038 -12.045 -4.931 1 96.25 299 LEU B CA 1
ATOM 4775 C C . LEU B 1 299 ? -29.55 -11.852 -4.909 1 96.25 299 LEU B C 1
ATOM 4777 O O . LEU B 1 299 ? -30.097 -11.107 -5.724 1 96.25 299 LEU B O 1
ATOM 4781 N N . LYS B 1 300 ? -30.149 -12.374 -3.926 1 95.37 300 LYS B N 1
ATOM 4782 C CA . LYS B 1 300 ? -31.606 -12.371 -3.836 1 95.37 300 LYS B CA 1
ATOM 4783 C C . LYS B 1 300 ? -32.122 -11.025 -3.335 1 95.37 300 LYS B C 1
ATOM 4785 O O . LYS B 1 300 ? -33.137 -10.523 -3.823 1 95.37 300 LYS B O 1
ATOM 4790 N N . GLU B 1 301 ? -31.407 -10.466 -2.431 1 94.49 301 GLU B N 1
ATOM 4791 C CA . GLU B 1 301 ? -31.929 -9.291 -1.741 1 94.49 301 GLU B CA 1
ATOM 4792 C C . GLU B 1 301 ? -31.505 -8.004 -2.443 1 94.49 301 GLU B C 1
ATOM 4794 O O . GLU B 1 301 ? -32.262 -7.032 -2.479 1 94.49 301 GLU B O 1
ATOM 4799 N N . ARG B 1 302 ? -30.355 -8.036 -3.032 1 93.39 302 ARG B N 1
ATOM 4800 C CA . ARG B 1 302 ? -29.836 -6.77 -3.539 1 93.39 302 ARG B CA 1
ATOM 4801 C C . ARG B 1 302 ? -29.861 -6.739 -5.064 1 93.39 302 ARG B C 1
ATOM 4803 O O . ARG B 1 302 ? -30.033 -5.677 -5.666 1 93.39 302 ARG B O 1
ATOM 4810 N N . TYR B 1 303 ? -29.725 -7.897 -5.628 1 94.2 303 TYR B N 1
ATOM 4811 C CA . TYR B 1 303 ? -29.581 -7.89 -7.08 1 94.2 303 TYR B CA 1
ATOM 4812 C C . TYR B 1 303 ? -30.65 -8.755 -7.738 1 94.2 303 TYR B C 1
ATOM 4814 O O . TYR B 1 303 ? -30.423 -9.325 -8.808 1 94.2 303 TYR B O 1
ATOM 4822 N N . ALA B 1 304 ? -31.756 -8.854 -7.069 1 84.66 304 ALA B N 1
ATOM 4823 C CA . ALA B 1 304 ? -32.863 -9.638 -7.611 1 84.66 304 ALA B CA 1
ATOM 4824 C C . ALA B 1 304 ? -33.295 -9.106 -8.975 1 84.66 304 ALA B C 1
ATOM 4826 O O . ALA B 1 304 ? -33.205 -7.905 -9.237 1 84.66 304 ALA B 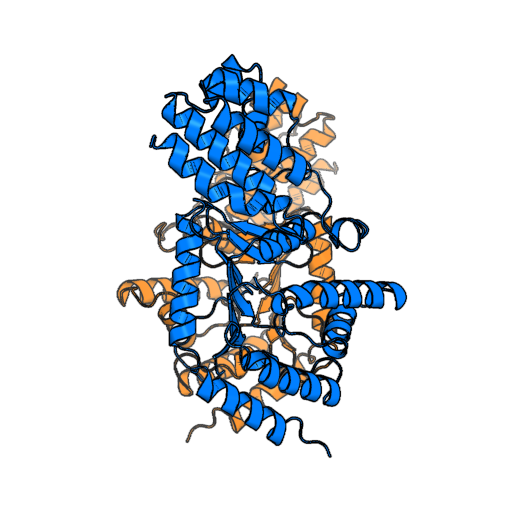O 1
ATOM 4827 N N . THR B 1 305 ? -33.361 -10.002 -9.903 1 72.15 305 THR B N 1
ATOM 4828 C CA . THR B 1 305 ? -33.885 -9.65 -11.219 1 72.15 305 THR B CA 1
ATOM 4829 C C . THR B 1 305 ? -35.281 -9.044 -11.1 1 72.15 305 THR B C 1
ATOM 4831 O O . THR B 1 305 ? -36.138 -9.58 -10.394 1 72.15 305 THR B O 1
ATOM 4834 N N . ARG B 1 306 ? -35.471 -7.727 -11.239 1 49.17 306 ARG B N 1
ATOM 4835 C CA . ARG B 1 306 ? -36.835 -7.258 -11.459 1 49.17 306 ARG B CA 1
ATOM 4836 C C . ARG B 1 306 ? -37.437 -7.891 -12.709 1 49.17 306 ARG B C 1
ATOM 4838 O O . ARG B 1 306 ? -36.721 -8.184 -13.669 1 49.17 306 ARG B O 1
#

Solvent-accessible surface area (backbone atoms only — not comparable to full-atom values): 32324 Å² total; per-residue (Å²): 130,52,75,65,53,58,58,46,60,72,48,53,65,68,73,67,48,86,66,56,38,22,49,43,31,27,29,50,45,8,48,49,50,47,49,44,31,50,72,59,70,43,51,70,63,56,46,14,58,75,72,70,42,51,60,66,56,47,49,41,46,38,57,23,74,56,96,60,60,72,57,66,68,58,53,49,49,49,36,58,73,41,62,53,51,72,67,55,44,51,52,45,50,52,37,48,58,45,21,63,38,74,40,85,70,68,77,53,52,60,87,84,38,40,71,63,54,45,51,48,55,30,45,57,72,46,22,44,29,40,36,35,40,27,62,62,48,72,54,70,70,62,49,39,70,64,41,41,41,31,52,44,46,34,72,37,74,83,56,50,71,67,56,45,49,53,54,34,48,52,46,55,56,58,27,50,49,69,71,41,94,80,34,38,37,34,41,40,38,32,34,42,50,34,77,56,36,31,40,58,38,57,67,33,42,35,53,34,52,52,46,44,57,57,52,43,64,40,90,50,32,44,46,27,30,33,57,42,69,48,53,65,57,38,66,75,63,46,44,39,37,40,37,34,42,58,96,75,80,48,67,46,36,31,42,38,75,57,96,89,49,63,46,77,41,58,52,64,72,62,38,49,50,53,49,52,45,52,52,51,30,56,69,59,20,38,53,54,68,58,23,50,50,48,51,52,48,45,39,56,73,73,35,49,82,127,130,51,74,66,54,58,59,47,60,71,48,52,63,67,73,68,47,88,65,53,38,21,49,41,32,28,30,49,45,8,46,49,51,49,50,43,29,50,74,58,70,42,50,68,62,55,47,14,58,75,71,72,42,51,61,64,56,47,49,42,46,38,58,23,72,56,97,58,59,72,56,66,67,58,54,51,50,48,36,58,73,41,62,53,50,72,66,54,45,49,53,48,51,50,37,48,58,46,22,61,39,74,39,86,71,68,76,53,52,60,88,83,39,40,69,63,55,45,50,48,53,30,46,58,74,47,21,44,30,39,36,34,38,27,61,63,47,74,55,70,69,61,51,40,70,63,41,40,40,32,52,46,48,34,72,38,73,83,56,49,71,66,55,44,49,52,52,34,49,51,44,55,57,59,28,50,50,70,71,41,95,80,34,38,36,35,40,38,37,32,33,40,52,32,77,57,34,30,41,60,40,58,66,34,40,34,53,35,52,52,46,43,57,57,52,44,66,39,91,49,32,44,46,28,30,32,58,42,70,48,52,64,55,39,66,74,64,45,44,39,36,41,36,34,41,57,95,75,82,47,68,48,37,31,42,39,76,57,96,90,50,63,46,78,41,58,52,64,72,60,39,48,51,53,49,52,45,50,51,51,30,56,69,57,19,38,55,53,68,58,24,50,51,51,51,53,48,45,40,58,72,73,36,47,81,126

Radius of gyration: 27.11 Å; Cα contacts (8 Å, |Δi|>4): 956; chains: 2; bounding box: 73×83×56 Å

Secondary structure (DSSP, 8-state):
--HHHHHHHTTGGGGS-SS--HHHHHHHHHHHHHHHHHHTT--HHHHHHHHT--HHHHHHHHHT-SSSPPPHHHHHHHHHHHT--HHHHHHHHHHHHHHTSPPGGGGS-TTTS-HHHHHHHHHHHH-SEEEEEESSS--GGG--HHHHHHHHHHH-TT--HHHHHHHHHHHHHHHGGGGSTTPPEEEEEEEHHHHHS-SS-HHHHHHHHHHHHHHTTSTTEEEEEE-TT-TT----SS-EEEEE--TTTPPPEEEEE-SS-EEEE--HHHHHHHHHHHHHHHHHSPPHHHHHHHHHHHHHHHS---/--HHHHHHHTTGGGGS-SS--HHHHHHHHHHHHHHHHHHTT--HHHHHHHHT--HHHHHHHHHT-SSSPPPHHHHHHHHHHHT--HHHHHHHHHHHHHHTSPPGGGGS-TTTS-HHHHHHHHHHHH-SEEEEEESSS--GGG--HHHHHHHHHHH-TT--HHHHHHHHHHHHHHHGGGGSTTPPEEEEEEEHHHHHS--S-HHHHHHHHHHHHHHTTSTTEEEEEE-TT-TT----SS-EEEEE--TTTPPPEEEEE-SS-EEEE--HHHHHHHHHHHHHHHHHSPPHHHHHHHHHHHHHHHS---